Protein AF-B7KJQ8-F1 (afdb_monomer_lite)

pLDDT: mean 78.01, std 18.87, range [24.34, 98.31]

Organism: Gloeothece citriformis (strain PCC 7424) (NCBI:txid65393)

Structure (mmCIF, N/CA/C/O backbone):
data_AF-B7KJQ8-F1
#
_entry.id   AF-B7KJQ8-F1
#
loop_
_atom_site.group_PDB
_atom_site.id
_atom_site.type_symbol
_atom_site.label_atom_id
_atom_site.label_alt_id
_atom_site.label_comp_id
_atom_site.label_asym_id
_atom_site.label_entity_id
_atom_site.label_seq_id
_atom_site.pdbx_PDB_ins_code
_atom_site.Cartn_x
_atom_site.Cartn_y
_atom_site.Cartn_z
_atom_site.occupancy
_atom_site.B_iso_or_equiv
_atom_site.auth_seq_id
_atom_site.auth_comp_id
_atom_site.auth_asym_id
_atom_site.auth_atom_id
_atom_site.pdbx_PDB_model_num
ATOM 1 N N . MET A 1 1 ? 13.826 -14.585 8.476 1.00 74.00 1 MET A N 1
ATOM 2 C CA . MET A 1 1 ? 13.855 -14.127 7.081 1.00 74.00 1 MET A CA 1
ATOM 3 C C . MET A 1 1 ? 15.245 -14.268 6.469 1.00 74.00 1 MET A C 1
ATOM 5 O O . MET A 1 1 ? 16.127 -13.487 6.802 1.00 74.00 1 MET A O 1
ATOM 9 N N . THR A 1 2 ? 15.411 -15.242 5.581 1.00 85.31 2 THR A N 1
ATOM 10 C CA . THR A 1 2 ? 16.492 -15.343 4.586 1.00 85.31 2 THR A CA 1
ATOM 11 C C . THR A 1 2 ? 16.040 -14.647 3.296 1.00 85.31 2 THR A C 1
ATOM 13 O O . THR A 1 2 ? 14.851 -14.686 2.964 1.00 85.31 2 THR A O 1
ATOM 16 N N . ASN A 1 3 ? 16.955 -14.023 2.552 1.00 90.62 3 ASN A N 1
ATOM 17 C CA . ASN A 1 3 ? 16.699 -13.439 1.235 1.00 90.62 3 ASN A CA 1
ATOM 18 C C . ASN A 1 3 ? 17.571 -14.101 0.165 1.00 90.62 3 ASN A C 1
ATOM 20 O O . ASN A 1 3 ? 18.795 -13.974 0.166 1.00 90.62 3 ASN A O 1
ATOM 24 N N . TRP A 1 4 ? 16.939 -14.755 -0.805 1.00 93.94 4 TRP A N 1
ATOM 25 C CA . TRP A 1 4 ? 17.608 -15.223 -2.021 1.00 93.94 4 TRP A CA 1
ATOM 26 C C . TRP A 1 4 ? 17.257 -14.318 -3.200 1.00 93.94 4 TRP A C 1
ATOM 28 O O . TRP A 1 4 ? 16.161 -13.758 -3.249 1.00 93.94 4 TRP A O 1
ATOM 38 N N . ALA A 1 5 ? 18.176 -14.178 -4.155 1.00 95.56 5 ALA A N 1
ATOM 39 C CA . ALA A 1 5 ? 17.973 -13.390 -5.365 1.00 95.56 5 ALA A CA 1
ATOM 40 C C . ALA A 1 5 ? 18.376 -14.160 -6.630 1.00 95.56 5 ALA A C 1
ATOM 42 O O . ALA A 1 5 ? 19.440 -14.772 -6.675 1.00 95.56 5 ALA A O 1
ATOM 43 N N . TRP A 1 6 ? 17.568 -14.070 -7.686 1.00 96.44 6 TRP A N 1
ATOM 44 C CA . TRP A 1 6 ? 17.945 -14.425 -9.055 1.00 96.44 6 TRP A CA 1
ATOM 45 C C . TRP A 1 6 ? 17.841 -13.179 -9.929 1.00 96.44 6 TRP A C 1
ATOM 47 O O . TRP A 1 6 ? 16.778 -12.569 -10.026 1.00 96.44 6 TRP A O 1
ATOM 57 N N . VAL A 1 7 ? 18.971 -12.766 -10.497 1.00 98.00 7 VAL A N 1
ATOM 58 C CA . VAL A 1 7 ? 19.173 -11.448 -11.100 1.00 98.00 7 VAL A CA 1
ATOM 59 C C . VAL A 1 7 ? 19.699 -11.641 -12.520 1.00 98.00 7 VAL A C 1
ATOM 61 O O . VAL A 1 7 ? 20.807 -12.144 -12.709 1.00 98.00 7 VAL A O 1
ATOM 64 N N . ILE A 1 8 ? 18.891 -11.264 -13.511 1.00 98.12 8 ILE A N 1
ATOM 65 C CA . ILE A 1 8 ? 19.151 -11.483 -14.939 1.00 98.12 8 ILE A CA 1
ATOM 66 C C . ILE A 1 8 ? 19.259 -10.134 -15.664 1.00 98.12 8 ILE A C 1
ATOM 68 O O . ILE A 1 8 ? 18.375 -9.289 -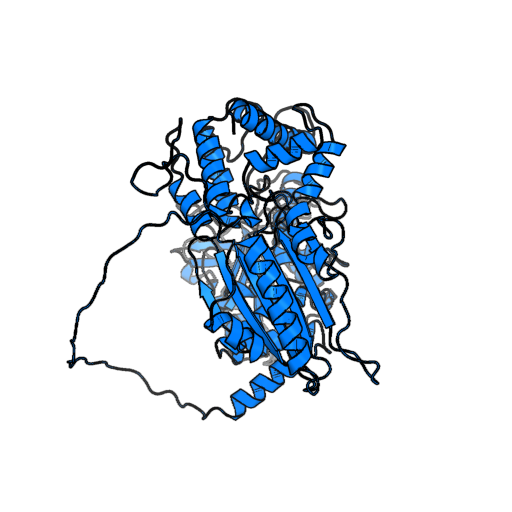15.521 1.00 98.12 8 ILE A O 1
ATOM 72 N N . GLY A 1 9 ? 20.305 -9.949 -16.475 1.00 97.06 9 GLY A N 1
ATOM 73 C CA . GLY A 1 9 ? 20.497 -8.763 -17.318 1.00 97.06 9 GLY A CA 1
ATOM 74 C C . GLY A 1 9 ? 21.060 -9.110 -18.692 1.00 97.06 9 GLY A C 1
ATOM 75 O O . GLY A 1 9 ? 22.111 -9.742 -18.781 1.00 97.06 9 GLY A O 1
ATOM 76 N N . LEU A 1 10 ? 20.369 -8.702 -19.757 1.00 94.75 10 LEU A N 1
ATOM 77 C CA . LEU A 1 10 ? 20.634 -9.136 -21.135 1.00 94.75 10 LEU A CA 1
ATOM 78 C C . LEU A 1 10 ? 20.798 -7.951 -22.097 1.00 94.75 10 LEU A C 1
ATOM 80 O O . LEU A 1 10 ? 19.820 -7.261 -22.388 1.00 94.75 10 LEU A O 1
ATOM 84 N N . ASN A 1 11 ? 21.995 -7.750 -22.659 1.00 94.44 11 ASN A N 1
ATOM 85 C CA . ASN A 1 11 ? 22.205 -6.725 -23.694 1.00 94.44 11 ASN A CA 1
ATOM 86 C C . ASN A 1 11 ? 22.173 -7.317 -25.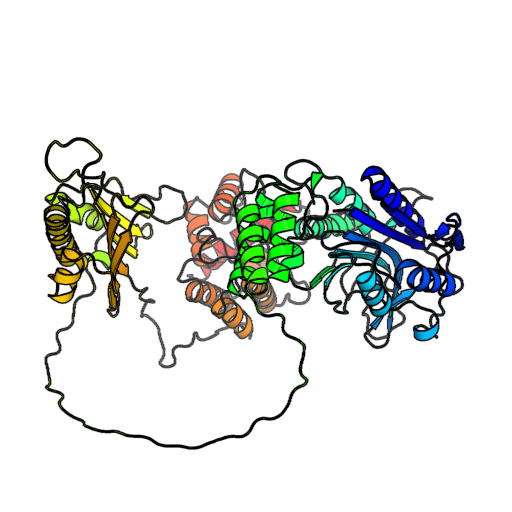110 1.00 94.44 11 ASN A C 1
ATOM 88 O O . ASN A 1 11 ? 21.548 -6.742 -26.002 1.00 94.44 11 ASN A O 1
ATOM 92 N N . HIS A 1 12 ? 22.845 -8.444 -25.342 1.00 94.94 12 HIS A N 1
ATOM 93 C CA . HIS A 1 12 ? 23.046 -9.012 -26.672 1.00 94.94 12 HIS A CA 1
ATOM 94 C C . HIS A 1 12 ? 22.049 -10.136 -26.960 1.00 94.94 12 HIS A C 1
ATOM 96 O O . HIS A 1 12 ? 21.960 -11.128 -26.240 1.00 94.94 12 HIS A O 1
ATOM 102 N N . TYR A 1 13 ? 21.341 -10.002 -28.079 1.00 94.19 13 TYR A N 1
ATOM 103 C CA . TYR A 1 13 ? 20.366 -10.974 -28.558 1.00 94.19 13 TYR A CA 1
ATOM 104 C C . TYR A 1 13 ? 20.763 -11.469 -29.949 1.00 94.19 13 TYR A C 1
ATOM 106 O O . TYR A 1 13 ? 21.155 -10.683 -30.808 1.00 94.19 13 TYR A O 1
ATOM 114 N N . HIS A 1 14 ? 20.613 -12.767 -30.211 1.00 93.81 14 HIS A N 1
ATOM 115 C CA . HIS A 1 14 ? 20.935 -13.355 -31.515 1.00 93.81 14 HIS A CA 1
ATOM 116 C C . HIS A 1 14 ? 19.965 -12.919 -32.627 1.00 93.81 14 HIS A C 1
ATOM 118 O O . HIS A 1 14 ? 20.308 -12.988 -33.808 1.00 93.81 14 HIS A O 1
ATOM 124 N N . ARG A 1 15 ? 18.725 -12.557 -32.264 1.00 91.50 15 ARG A N 1
ATOM 125 C CA . ARG A 1 15 ? 17.603 -12.334 -33.202 1.00 91.50 15 ARG A CA 1
ATOM 126 C C . ARG A 1 15 ? 16.692 -11.156 -32.842 1.00 91.50 15 ARG A C 1
ATOM 128 O O . ARG A 1 15 ? 15.707 -10.933 -33.539 1.00 91.50 15 ARG A O 1
ATOM 135 N N . LEU A 1 16 ? 17.002 -10.425 -31.773 1.00 89.56 16 LEU A N 1
ATOM 136 C CA . LEU A 1 16 ? 16.276 -9.229 -31.332 1.00 89.56 16 LEU A CA 1
ATOM 137 C C . LEU A 1 16 ? 17.233 -8.031 -31.317 1.00 89.56 16 LEU A C 1
ATOM 139 O O . LEU A 1 16 ? 18.449 -8.189 -31.414 1.00 89.56 16 LEU A O 1
ATOM 143 N N . GLN A 1 17 ? 16.690 -6.824 -31.187 1.00 89.75 17 GLN A N 1
ATOM 144 C CA . GLN A 1 17 ? 17.490 -5.609 -31.046 1.00 89.75 17 GLN A CA 1
ATOM 145 C C . GLN A 1 17 ? 18.289 -5.627 -29.732 1.00 89.75 17 GLN A C 1
ATOM 147 O O . GLN A 1 17 ? 17.701 -5.806 -28.669 1.00 89.75 17 GLN A O 1
ATOM 152 N N . SER A 1 18 ? 19.597 -5.372 -29.786 1.00 91.88 18 SER A N 1
ATOM 153 C CA . SER A 1 18 ? 20.421 -5.265 -28.576 1.00 91.88 18 SER A CA 1
ATOM 154 C C . SER A 1 18 ? 20.030 -4.078 -27.687 1.00 91.88 18 SER A C 1
ATOM 156 O O . SER A 1 18 ? 19.728 -2.986 -28.182 1.00 91.88 18 SER A O 1
ATOM 158 N N . LEU A 1 19 ? 20.102 -4.299 -26.377 1.00 92.19 19 LEU A N 1
ATOM 159 C CA . LEU A 1 19 ? 19.981 -3.300 -25.312 1.00 92.19 19 LEU A CA 1
ATOM 160 C C . LEU A 1 19 ? 21.381 -2.833 -24.864 1.00 92.19 19 LEU A C 1
ATOM 162 O O . LEU A 1 19 ? 22.396 -3.314 -25.377 1.00 92.19 19 LEU A O 1
ATOM 166 N N . ARG A 1 20 ? 21.459 -1.853 -23.958 1.00 93.44 20 ARG A N 1
ATOM 167 C CA . ARG A 1 20 ? 22.721 -1.218 -23.526 1.00 93.44 20 ARG A CA 1
ATOM 168 C C . ARG A 1 20 ? 22.915 -1.195 -22.010 1.00 93.44 20 ARG A C 1
ATOM 170 O O . ARG A 1 20 ? 24.046 -1.338 -21.550 1.00 93.44 20 ARG A O 1
ATOM 177 N N . GLY A 1 21 ? 21.845 -0.987 -21.249 1.00 93.38 21 GLY A N 1
ATOM 178 C CA . GLY A 1 21 ? 21.852 -0.841 -19.794 1.00 93.38 21 GLY A CA 1
ATOM 179 C C . GLY A 1 21 ? 21.444 -2.094 -19.023 1.00 93.38 21 GLY A C 1
ATOM 180 O O . GLY A 1 21 ? 21.776 -2.192 -17.848 1.00 93.38 21 GLY A O 1
ATOM 181 N N . ALA A 1 22 ? 20.809 -3.077 -19.661 1.00 95.31 22 ALA A N 1
ATOM 182 C CA . ALA A 1 22 ? 20.215 -4.220 -18.968 1.00 95.31 22 ALA A CA 1
ATOM 183 C C . ALA A 1 22 ? 21.220 -5.091 -18.187 1.00 95.31 22 ALA A C 1
ATOM 185 O O . ALA A 1 22 ? 20.908 -5.555 -17.090 1.00 95.31 22 ALA A O 1
ATOM 186 N N . ILE A 1 23 ? 22.452 -5.266 -18.688 1.00 96.38 23 ILE A N 1
ATOM 187 C CA . ILE A 1 23 ? 23.531 -5.890 -17.893 1.00 96.38 23 ILE A CA 1
ATOM 188 C C . ILE A 1 23 ? 23.836 -5.047 -16.649 1.00 96.38 23 ILE A C 1
ATOM 190 O O . ILE A 1 23 ? 23.870 -5.581 -15.545 1.00 96.38 23 ILE A O 1
ATOM 194 N N . ARG A 1 24 ? 24.026 -3.731 -16.813 1.00 96.19 24 ARG A N 1
ATOM 195 C CA . ARG A 1 24 ? 24.366 -2.813 -15.716 1.00 96.19 24 ARG A CA 1
ATOM 196 C C . ARG A 1 24 ? 23.279 -2.795 -14.642 1.00 96.19 24 ARG A C 1
ATOM 198 O O . ARG A 1 24 ? 23.596 -2.766 -13.458 1.00 96.19 24 ARG A O 1
ATOM 205 N N . ASP A 1 25 ? 22.016 -2.818 -15.049 1.00 97.62 25 ASP A N 1
ATOM 206 C CA . ASP A 1 25 ? 20.871 -2.894 -14.143 1.00 97.62 25 ASP A CA 1
ATOM 207 C C . ASP A 1 25 ? 20.971 -4.126 -13.234 1.00 97.62 25 ASP A C 1
ATOM 209 O O . ASP A 1 25 ? 20.907 -4.017 -12.008 1.00 97.62 25 ASP A O 1
ATOM 213 N N . ALA A 1 26 ? 21.225 -5.292 -13.834 1.00 97.75 26 ALA A N 1
ATOM 214 C CA . ALA A 1 26 ? 21.418 -6.541 -13.111 1.00 97.75 26 ALA A CA 1
ATOM 215 C C . ALA A 1 26 ? 22.685 -6.538 -12.233 1.00 97.75 26 ALA A C 1
ATOM 217 O O . ALA A 1 26 ? 22.653 -7.061 -11.121 1.00 97.75 26 ALA A O 1
ATOM 218 N N . GLU A 1 27 ? 23.786 -5.923 -12.674 1.00 97.56 27 GLU A N 1
ATOM 219 C CA . GLU A 1 27 ? 24.989 -5.749 -11.847 1.00 97.56 27 GLU A CA 1
ATOM 220 C C . GLU A 1 27 ? 24.707 -4.907 -10.602 1.00 97.56 27 GLU A C 1
ATOM 222 O O . GLU A 1 27 ? 25.062 -5.310 -9.498 1.00 97.56 27 GLU A O 1
ATOM 227 N N . LEU A 1 28 ? 24.019 -3.775 -10.751 1.00 98.00 28 LEU A N 1
ATOM 228 C CA . LEU A 1 28 ? 23.720 -2.883 -9.633 1.00 98.00 28 LEU A CA 1
ATOM 229 C C . LEU A 1 28 ? 22.711 -3.485 -8.646 1.00 98.00 28 LEU A C 1
ATOM 231 O O . LEU A 1 28 ? 22.801 -3.216 -7.447 1.00 98.00 28 LEU A O 1
ATOM 235 N N . ILE A 1 29 ? 21.773 -4.309 -9.124 1.00 98.19 29 ILE A N 1
ATOM 236 C CA . ILE A 1 29 ? 20.850 -5.069 -8.269 1.00 98.19 29 ILE A CA 1
ATOM 237 C C . ILE A 1 29 ? 21.584 -6.204 -7.544 1.00 98.19 29 ILE A C 1
ATOM 239 O O . ILE A 1 29 ? 21.405 -6.357 -6.337 1.00 98.19 29 ILE A O 1
ATOM 243 N N . ARG A 1 30 ? 22.470 -6.946 -8.225 1.00 97.31 30 ARG A N 1
ATOM 244 C CA . ARG A 1 30 ? 23.373 -7.927 -7.590 1.00 97.31 30 ARG A CA 1
ATOM 245 C C . ARG A 1 30 ? 24.205 -7.266 -6.489 1.00 97.31 30 ARG A C 1
ATOM 247 O O . ARG A 1 30 ? 24.296 -7.808 -5.390 1.00 97.31 30 ARG A O 1
ATOM 254 N N . ASP A 1 31 ? 24.781 -6.101 -6.767 1.00 97.81 31 ASP A N 1
ATOM 255 C CA . ASP A 1 31 ? 25.631 -5.378 -5.821 1.00 97.81 31 ASP A CA 1
ATOM 256 C C . ASP A 1 31 ? 24.820 -4.845 -4.630 1.00 97.81 31 ASP A C 1
ATOM 258 O O . ASP A 1 31 ? 25.252 -4.992 -3.490 1.00 97.81 31 ASP A O 1
ATOM 262 N N . PHE A 1 32 ? 23.592 -4.358 -4.847 1.00 96.50 32 PHE A N 1
ATOM 263 C CA . PHE A 1 32 ? 22.656 -4.049 -3.759 1.00 96.50 32 PHE A CA 1
ATOM 264 C C . PHE A 1 32 ? 22.303 -5.284 -2.904 1.00 96.50 32 PHE A C 1
ATOM 266 O O . PHE A 1 32 ? 22.210 -5.180 -1.678 1.00 96.50 32 PHE A O 1
ATOM 273 N N . CYS A 1 33 ? 22.117 -6.457 -3.517 1.00 95.75 33 CYS A N 1
ATOM 274 C CA . CYS A 1 33 ? 21.869 -7.700 -2.785 1.00 95.75 33 CYS A CA 1
ATOM 275 C C . CYS A 1 33 ? 23.085 -8.114 -1.935 1.00 95.75 33 CYS A C 1
ATOM 277 O O . CYS A 1 33 ? 22.909 -8.521 -0.786 1.00 95.75 33 CYS A O 1
ATOM 279 N N . LEU A 1 34 ? 24.310 -7.939 -2.447 1.00 94.94 34 LEU A N 1
ATOM 280 C CA . LEU A 1 34 ? 25.550 -8.138 -1.684 1.00 94.94 34 LEU A CA 1
ATOM 281 C C . LEU A 1 34 ? 25.662 -7.138 -0.517 1.00 94.94 34 LEU A C 1
ATOM 283 O O . LEU A 1 34 ? 25.872 -7.552 0.620 1.00 94.94 34 LEU A O 1
ATOM 287 N N . GLU A 1 35 ? 25.445 -5.841 -0.768 1.00 94.06 35 GLU A N 1
ATOM 288 C CA . GLU A 1 35 ? 25.400 -4.776 0.256 1.00 94.06 35 GLU A CA 1
ATOM 289 C C . GLU A 1 35 ? 24.365 -5.060 1.361 1.00 94.06 35 GLU A C 1
ATOM 291 O O . GLU A 1 35 ? 24.554 -4.680 2.519 1.00 94.06 35 GLU A O 1
ATOM 296 N N . SER A 1 36 ? 23.265 -5.725 1.003 1.00 90.06 36 SER A N 1
ATOM 297 C CA . SER A 1 36 ? 22.147 -6.042 1.897 1.00 90.06 36 SER A CA 1
ATOM 298 C C . SER A 1 36 ? 22.258 -7.412 2.578 1.00 90.06 36 SER A C 1
ATOM 300 O O . SER A 1 36 ? 21.361 -7.765 3.339 1.00 90.06 36 SER A O 1
ATOM 302 N N . ASN A 1 37 ? 23.356 -8.149 2.369 1.00 90.88 37 ASN A N 1
ATOM 303 C CA . ASN A 1 37 ? 23.611 -9.489 2.917 1.00 90.88 37 ASN A CA 1
ATOM 304 C C . ASN A 1 37 ? 22.562 -10.547 2.518 1.00 90.88 37 ASN A C 1
ATOM 306 O O . ASN A 1 37 ? 22.161 -11.358 3.350 1.00 90.88 37 ASN A O 1
ATOM 310 N N . PHE A 1 38 ? 22.123 -10.559 1.255 1.00 93.56 38 PHE A N 1
ATOM 311 C CA . PHE A 1 38 ? 21.366 -11.694 0.712 1.00 93.56 38 PHE A CA 1
ATOM 312 C C . PHE A 1 38 ? 22.214 -12.972 0.790 1.00 93.56 38 PHE A C 1
ATOM 314 O O . PHE A 1 38 ? 23.352 -12.996 0.320 1.00 93.56 38 PHE A O 1
ATOM 321 N N . GLU A 1 39 ? 21.656 -14.041 1.354 1.00 92.00 39 GLU A N 1
ATOM 322 C CA . GLU A 1 39 ? 22.375 -15.286 1.634 1.00 92.00 39 GLU A CA 1
ATOM 323 C C . GLU A 1 39 ? 22.744 -16.073 0.372 1.00 92.00 39 GLU A C 1
ATOM 325 O O . GLU A 1 39 ? 23.689 -16.862 0.398 1.00 92.00 39 GLU A O 1
ATOM 330 N N . GLN A 1 40 ? 22.011 -15.875 -0.727 1.00 91.56 40 GLN A N 1
ATOM 331 C CA . GLN A 1 40 ? 22.319 -16.495 -2.011 1.00 91.56 40 GLN A CA 1
ATOM 332 C C . GLN A 1 40 ? 21.892 -15.600 -3.177 1.00 91.56 40 GLN A C 1
ATOM 334 O O . GLN A 1 40 ? 20.768 -15.094 -3.212 1.00 91.56 40 GLN A O 1
ATOM 339 N N . ILE A 1 41 ? 22.793 -15.418 -4.145 1.00 94.25 41 ILE A N 1
ATOM 340 C CA . ILE A 1 41 ? 22.597 -14.521 -5.289 1.00 94.25 41 ILE A CA 1
ATOM 341 C C . ILE A 1 41 ? 23.019 -15.237 -6.571 1.00 94.25 41 ILE A C 1
ATOM 343 O O . ILE A 1 41 ? 24.197 -15.498 -6.811 1.00 94.25 41 ILE A O 1
ATOM 347 N N . PHE A 1 42 ? 22.044 -15.514 -7.425 1.00 94.50 42 PHE A N 1
ATOM 348 C CA . PHE A 1 42 ? 22.228 -16.128 -8.730 1.00 94.50 42 PHE A CA 1
ATOM 349 C C . PHE A 1 42 ? 22.266 -15.027 -9.792 1.00 94.50 42 PHE A C 1
ATOM 351 O O . PHE A 1 42 ? 21.237 -14.434 -10.107 1.00 94.50 42 PHE A O 1
ATOM 358 N N . TYR A 1 43 ? 23.447 -14.720 -10.326 1.00 96.31 43 TYR A N 1
ATOM 359 C CA . TYR A 1 43 ? 23.638 -13.649 -11.311 1.00 96.31 43 TYR A CA 1
ATOM 360 C C . TYR A 1 43 ? 23.848 -14.218 -12.720 1.00 96.31 43 TYR A C 1
ATOM 362 O O . TYR A 1 43 ? 24.739 -15.039 -12.931 1.00 96.31 43 TYR A O 1
ATOM 370 N N . TYR A 1 44 ? 23.019 -13.770 -13.664 1.00 97.31 44 TYR A N 1
ATOM 371 C CA . TYR A 1 44 ? 22.972 -14.229 -15.053 1.00 97.31 44 TYR A CA 1
ATOM 372 C C . TYR A 1 44 ? 23.064 -13.027 -16.000 1.00 97.31 44 TYR A C 1
ATOM 374 O O . TYR A 1 44 ? 22.193 -12.158 -16.003 1.00 97.31 44 TYR A O 1
ATOM 382 N N . SER A 1 45 ? 24.096 -12.977 -16.835 1.00 96.69 45 SER A N 1
ATOM 383 C CA . SER A 1 45 ? 24.237 -11.983 -17.900 1.00 96.69 45 SER A CA 1
ATOM 384 C C . SER A 1 45 ? 25.110 -12.497 -19.038 1.00 96.69 45 SER A C 1
ATOM 386 O O . SER A 1 45 ? 25.709 -13.567 -18.950 1.00 96.69 45 SER A O 1
ATOM 388 N N . ASP A 1 46 ? 25.191 -11.739 -20.129 1.00 90.50 46 ASP A N 1
ATOM 389 C CA . ASP A 1 46 ? 25.936 -12.108 -21.340 1.00 90.50 46 ASP A CA 1
ATOM 390 C C . ASP A 1 46 ? 27.383 -12.568 -21.066 1.00 90.50 46 ASP A C 1
ATOM 392 O O . ASP A 1 46 ? 27.910 -13.389 -21.814 1.00 90.50 46 ASP A O 1
ATOM 396 N N . ASN A 1 47 ? 28.002 -12.040 -19.999 1.00 86.81 47 ASN A N 1
ATOM 397 C CA . ASN A 1 47 ? 29.394 -12.276 -19.604 1.00 86.81 47 ASN A CA 1
ATOM 398 C C . ASN A 1 47 ? 29.548 -12.706 -18.126 1.00 86.81 47 ASN A C 1
ATOM 400 O O . ASN A 1 47 ? 30.634 -12.566 -17.558 1.00 86.81 47 ASN A O 1
ATOM 404 N N . SER A 1 48 ? 28.482 -13.166 -17.460 1.00 91.69 48 SER A N 1
ATOM 405 C CA . SER A 1 48 ? 28.571 -13.618 -16.064 1.00 91.69 48 SER A CA 1
ATOM 406 C C . SER A 1 48 ? 29.413 -14.901 -15.929 1.00 91.69 48 SER A C 1
ATOM 408 O O . SER A 1 48 ? 29.452 -15.715 -16.853 1.00 91.69 48 SER A O 1
ATOM 410 N N . PRO A 1 49 ? 30.098 -15.118 -14.789 1.00 90.19 49 PRO A N 1
ATOM 411 C CA . PRO A 1 49 ? 30.836 -16.355 -14.543 1.00 90.19 49 PRO A CA 1
ATOM 412 C C . PRO A 1 49 ? 29.888 -17.539 -14.305 1.00 90.19 49 PRO A C 1
ATOM 414 O O . PRO A 1 49 ? 28.792 -17.364 -13.769 1.00 90.19 49 PRO A O 1
ATOM 417 N N . ASP A 1 50 ? 30.329 -18.750 -14.654 1.00 90.50 50 ASP A N 1
ATOM 418 C CA . ASP A 1 50 ? 29.598 -19.989 -14.356 1.00 90.50 50 ASP A CA 1
ATOM 419 C C . ASP A 1 50 ? 29.310 -20.133 -12.851 1.00 90.50 50 ASP A C 1
ATOM 421 O O . ASP A 1 50 ? 30.169 -19.854 -12.008 1.00 90.50 50 ASP A O 1
ATOM 425 N N . LEU A 1 51 ? 28.129 -20.654 -12.518 1.00 87.25 51 LEU A N 1
ATOM 426 C CA . LEU A 1 51 ? 27.749 -21.016 -11.153 1.00 87.25 51 LEU A CA 1
ATOM 427 C C . LEU A 1 51 ? 28.075 -22.484 -10.865 1.00 87.25 51 LEU A C 1
ATOM 429 O O . LEU A 1 51 ? 28.131 -23.321 -11.769 1.00 87.25 51 LEU A O 1
ATOM 433 N N . ILE A 1 52 ? 28.247 -22.803 -9.583 1.00 80.88 52 ILE A N 1
ATOM 434 C CA . ILE A 1 52 ? 28.279 -24.181 -9.087 1.00 80.88 52 ILE A CA 1
ATOM 435 C C . ILE A 1 52 ? 26.960 -24.445 -8.361 1.00 80.88 52 ILE A C 1
ATOM 437 O O . ILE A 1 52 ? 26.627 -23.746 -7.404 1.00 80.88 52 ILE A O 1
ATOM 441 N N . ALA A 1 53 ? 26.202 -25.431 -8.830 1.00 70.62 53 ALA A N 1
ATOM 442 C CA . ALA A 1 53 ? 24.941 -25.835 -8.225 1.00 70.62 53 ALA A CA 1
ATOM 443 C C . ALA A 1 53 ? 25.161 -26.644 -6.927 1.00 70.62 53 ALA A C 1
ATOM 445 O O . ALA A 1 53 ? 26.243 -27.203 -6.730 1.00 70.62 53 ALA A O 1
ATOM 446 N N . PRO A 1 54 ? 24.152 -26.771 -6.038 1.00 66.44 54 PRO A N 1
ATOM 447 C CA . PRO A 1 54 ? 24.267 -27.526 -4.785 1.00 66.44 54 PRO A CA 1
ATOM 448 C C . PRO A 1 54 ? 24.662 -28.999 -4.969 1.00 66.44 54 PRO A C 1
ATOM 450 O O . PRO A 1 54 ? 25.271 -29.594 -4.086 1.00 66.44 54 PRO A O 1
ATOM 453 N N . ASN A 1 55 ? 24.353 -29.583 -6.131 1.00 70.88 55 ASN A N 1
ATOM 454 C CA . ASN A 1 55 ? 24.762 -30.935 -6.527 1.00 70.88 55 ASN A CA 1
ATOM 455 C C . ASN A 1 55 ? 26.219 -31.022 -7.048 1.00 70.88 55 ASN A C 1
ATOM 457 O O . ASN A 1 55 ? 26.657 -32.091 -7.471 1.00 70.88 55 ASN A O 1
ATOM 461 N N . GLY A 1 56 ? 26.967 -29.913 -7.038 1.00 76.19 56 GLY A N 1
ATOM 462 C CA . GLY A 1 56 ? 28.346 -29.805 -7.518 1.00 76.19 56 GLY A CA 1
ATOM 463 C C . GLY A 1 56 ? 28.500 -29.631 -9.033 1.00 76.19 56 GLY A C 1
ATOM 464 O O . GLY A 1 56 ? 29.634 -29.536 -9.507 1.00 76.19 56 GLY A O 1
ATOM 465 N N . SER A 1 57 ? 27.410 -29.587 -9.808 1.00 78.19 57 SER A N 1
ATOM 466 C CA . SER A 1 57 ? 27.483 -29.357 -11.254 1.00 78.19 57 SER A CA 1
ATOM 467 C C . SER A 1 57 ? 27.850 -27.902 -11.568 1.00 78.19 57 SER A C 1
ATOM 469 O O . SER A 1 57 ? 27.514 -26.977 -10.828 1.00 78.19 57 SER A O 1
ATOM 471 N N . ARG A 1 58 ? 28.561 -27.688 -12.679 1.00 86.12 58 ARG A N 1
ATOM 472 C CA . ARG A 1 58 ? 28.839 -26.350 -13.214 1.00 86.12 58 ARG A CA 1
ATOM 473 C C . ARG A 1 58 ? 27.725 -25.966 -14.183 1.00 86.12 58 ARG A C 1
ATOM 475 O O . ARG A 1 58 ? 27.501 -26.683 -15.156 1.00 86.12 58 ARG A O 1
ATOM 482 N N . GLN A 1 59 ? 27.083 -24.827 -13.949 1.00 85.06 59 GLN A N 1
ATOM 483 C CA . GLN A 1 59 ? 26.056 -24.265 -14.821 1.00 85.06 59 GLN A CA 1
ATOM 484 C C . GLN A 1 59 ? 26.546 -22.981 -15.492 1.00 85.06 59 GLN A C 1
ATOM 486 O O . GLN A 1 59 ? 27.022 -22.062 -14.824 1.00 85.06 59 GLN A O 1
ATOM 491 N N . ALA A 1 60 ? 26.381 -22.908 -16.812 1.00 92.25 60 ALA A N 1
ATOM 492 C CA . ALA A 1 60 ? 26.637 -21.693 -17.574 1.00 92.25 60 ALA A CA 1
ATOM 493 C C . ALA A 1 60 ? 25.556 -20.642 -17.282 1.00 92.25 60 ALA A C 1
ATOM 495 O O . ALA A 1 60 ? 24.361 -20.935 -17.341 1.00 92.25 60 ALA A O 1
ATOM 496 N N . THR A 1 61 ? 25.974 -19.411 -16.997 1.00 93.88 61 THR A N 1
ATOM 497 C CA . THR A 1 61 ? 25.077 -18.308 -16.602 1.00 93.88 61 THR A CA 1
ATOM 498 C C . THR A 1 61 ? 24.713 -17.353 -17.735 1.00 93.88 61 THR A C 1
ATOM 500 O O . THR A 1 61 ? 23.903 -16.447 -17.541 1.00 93.88 61 THR A O 1
ATOM 503 N N . GLN A 1 62 ? 25.233 -17.585 -18.946 1.00 95.38 62 GLN A N 1
ATOM 504 C CA . GLN A 1 62 ? 24.752 -16.878 -20.130 1.00 95.38 62 GLN A CA 1
ATOM 505 C C . GLN A 1 62 ? 23.236 -17.133 -20.283 1.00 95.38 62 GLN A C 1
ATOM 507 O O . GLN A 1 62 ? 22.845 -18.309 -20.288 1.00 95.38 62 GLN A O 1
ATOM 512 N N . PRO A 1 63 ? 22.366 -16.112 -20.420 1.00 96.12 63 PRO A N 1
ATOM 513 C CA . PRO A 1 63 ? 20.931 -16.288 -20.201 1.00 96.12 63 PRO A CA 1
ATOM 514 C C . PRO A 1 63 ? 20.218 -16.768 -21.479 1.00 96.12 63 PRO A C 1
ATOM 516 O O . PRO A 1 63 ? 19.407 -16.065 -22.083 1.00 96.12 63 PRO A O 1
ATOM 519 N N . THR A 1 64 ? 20.559 -17.990 -21.895 1.00 96.56 64 THR A N 1
ATOM 520 C CA . THR A 1 64 ? 19.868 -18.759 -22.941 1.00 96.56 64 THR A CA 1
ATOM 521 C C . THR A 1 64 ? 18.623 -19.443 -22.377 1.00 96.56 64 THR A C 1
ATOM 523 O O . THR A 1 64 ? 18.539 -19.692 -21.169 1.00 96.56 64 THR A O 1
ATOM 526 N N . TYR A 1 65 ? 17.674 -19.813 -23.240 1.00 96.00 65 TYR A N 1
ATOM 527 C CA . TYR A 1 65 ? 16.487 -20.582 -22.852 1.00 96.00 65 TYR A CA 1
ATOM 528 C C . TYR A 1 65 ? 16.875 -21.853 -22.088 1.00 96.00 65 TYR A C 1
ATOM 530 O O . TYR A 1 65 ? 16.336 -22.134 -21.017 1.00 96.00 65 TYR A O 1
ATOM 538 N N . THR A 1 66 ? 17.856 -22.591 -22.614 1.00 94.25 66 THR A N 1
ATOM 539 C CA . THR A 1 66 ? 18.338 -23.847 -22.030 1.00 94.25 66 THR A CA 1
ATOM 540 C C . THR A 1 66 ? 18.936 -23.636 -20.642 1.00 94.25 66 THR A C 1
ATOM 542 O O . THR A 1 66 ? 18.549 -24.345 -19.716 1.00 94.25 66 THR A O 1
ATOM 545 N N . ASN A 1 67 ? 19.823 -22.652 -20.464 1.00 93.94 67 ASN A N 1
ATOM 546 C CA . ASN A 1 67 ? 20.499 -22.420 -19.182 1.00 93.94 67 ASN A CA 1
ATOM 547 C C . ASN A 1 67 ? 19.525 -21.934 -18.101 1.00 93.94 67 ASN A C 1
ATOM 549 O O . ASN A 1 67 ? 19.533 -22.441 -16.982 1.00 93.94 67 ASN A O 1
ATOM 553 N N . LEU A 1 68 ? 18.648 -20.986 -18.443 1.00 94.69 68 LEU A N 1
ATOM 554 C CA . LEU A 1 68 ? 17.651 -20.443 -17.518 1.00 94.69 68 LEU A CA 1
ATOM 555 C C . LEU A 1 68 ? 16.601 -21.498 -17.119 1.00 94.69 68 LEU A C 1
ATOM 557 O O . LEU A 1 68 ? 16.175 -21.545 -15.966 1.00 94.69 68 LEU A O 1
ATOM 561 N N . LYS A 1 69 ? 16.211 -22.383 -18.048 1.00 92.81 69 LYS A N 1
ATOM 562 C CA . LYS A 1 69 ? 15.306 -23.506 -17.763 1.00 92.81 69 LYS A CA 1
ATOM 563 C C . LYS A 1 69 ? 15.985 -24.611 -16.949 1.00 92.81 69 LYS A C 1
ATOM 565 O O . LYS A 1 69 ? 15.356 -25.153 -16.048 1.00 92.81 69 LYS A O 1
ATOM 570 N N . ALA A 1 70 ? 17.253 -24.920 -17.229 1.00 89.00 70 ALA A N 1
ATOM 571 C CA . ALA A 1 70 ? 18.040 -25.868 -16.441 1.00 89.00 70 ALA A CA 1
ATOM 572 C C . ALA A 1 70 ? 18.216 -25.383 -14.996 1.00 89.00 70 ALA A C 1
ATOM 574 O O . ALA A 1 70 ? 17.986 -26.151 -14.071 1.00 89.00 70 ALA A O 1
ATOM 575 N N . PHE A 1 71 ? 18.511 -24.095 -14.790 1.00 89.12 71 PHE A N 1
ATOM 576 C CA . PHE A 1 71 ? 18.567 -23.491 -13.458 1.00 89.12 71 PHE A CA 1
ATOM 577 C C . PHE A 1 71 ? 17.248 -23.659 -12.685 1.00 89.12 71 PHE A C 1
ATOM 579 O O . PHE A 1 71 ? 17.256 -24.127 -11.548 1.00 89.12 71 PHE A O 1
ATOM 586 N N . LEU A 1 72 ? 16.109 -23.348 -13.319 1.00 88.81 72 LEU A N 1
ATOM 587 C CA . LEU A 1 72 ? 14.783 -23.511 -12.712 1.00 88.81 72 LEU A CA 1
ATOM 588 C C . LEU A 1 72 ? 14.483 -24.953 -12.276 1.00 88.81 72 LEU A C 1
ATOM 590 O O . LEU A 1 72 ? 13.869 -25.152 -11.229 1.00 88.81 72 LEU A O 1
ATOM 594 N N . LEU A 1 73 ? 14.916 -25.942 -13.062 1.00 84.75 73 LEU A N 1
ATOM 595 C CA . LEU A 1 73 ? 14.765 -27.362 -12.738 1.00 84.75 73 LEU A CA 1
ATOM 596 C C . LEU A 1 73 ? 15.727 -27.790 -11.617 1.00 84.75 73 LEU A C 1
ATOM 598 O O . LEU A 1 73 ? 15.295 -28.359 -10.620 1.00 84.75 73 LEU A O 1
ATOM 602 N N . ASP A 1 74 ? 17.015 -27.474 -11.741 1.00 79.75 74 ASP A N 1
ATOM 603 C CA . ASP A 1 74 ? 18.057 -27.974 -10.838 1.00 79.75 74 ASP A CA 1
ATOM 604 C C . ASP A 1 74 ? 18.004 -27.349 -9.429 1.00 79.75 74 ASP A C 1
ATOM 606 O O . ASP A 1 74 ? 18.431 -27.988 -8.465 1.00 79.75 74 ASP A O 1
ATOM 610 N N . PHE A 1 75 ? 17.504 -26.113 -9.286 1.00 75.12 75 PHE A N 1
ATOM 611 C CA . PHE A 1 75 ? 17.503 -25.383 -8.007 1.00 75.12 75 PHE A CA 1
ATOM 612 C C . PHE A 1 75 ? 16.165 -25.377 -7.256 1.00 75.12 75 PHE A C 1
ATOM 614 O O . PHE A 1 75 ? 16.176 -25.201 -6.037 1.00 75.12 75 PHE A O 1
ATOM 621 N N . PHE A 1 76 ? 15.024 -25.559 -7.935 1.00 76.06 76 PHE A N 1
ATOM 622 C CA . PHE A 1 76 ? 13.693 -25.374 -7.325 1.00 76.06 76 PHE A CA 1
ATOM 623 C C . PHE A 1 76 ? 12.750 -26.578 -7.430 1.00 76.06 76 PHE A C 1
ATOM 625 O O . PHE A 1 76 ? 11.596 -26.480 -7.014 1.00 76.06 76 PHE A O 1
ATOM 632 N N . ASP A 1 77 ? 13.224 -27.738 -7.894 1.00 70.56 77 ASP A N 1
ATOM 633 C CA . ASP A 1 77 ? 12.464 -28.999 -7.799 1.00 70.56 77 ASP A CA 1
ATOM 634 C C . ASP A 1 77 ? 12.441 -29.584 -6.364 1.00 70.56 77 ASP A C 1
ATOM 636 O O . ASP A 1 77 ? 11.843 -30.625 -6.099 1.00 70.56 77 ASP A O 1
ATOM 640 N N . SER A 1 78 ? 13.051 -28.888 -5.397 1.00 68.94 78 SER A N 1
ATOM 641 C CA . SER A 1 78 ? 12.937 -29.173 -3.962 1.00 68.94 78 SER A CA 1
ATOM 642 C C . SER A 1 78 ? 12.834 -27.877 -3.138 1.00 68.94 78 SER A C 1
ATOM 644 O O . SER A 1 78 ? 13.423 -26.868 -3.536 1.00 68.94 78 SER A O 1
ATOM 646 N N . PRO A 1 79 ? 12.137 -27.875 -1.983 1.00 75.31 79 PRO A N 1
ATOM 647 C CA . PRO A 1 79 ? 12.130 -26.725 -1.084 1.00 75.31 79 PRO A CA 1
ATOM 648 C C . PRO A 1 79 ? 13.517 -26.492 -0.469 1.00 75.31 79 PRO A C 1
ATOM 650 O O . PRO A 1 79 ? 14.075 -27.381 0.174 1.00 75.31 79 PRO A O 1
ATOM 653 N N . GLN A 1 80 ? 14.048 -25.285 -0.651 1.00 81.38 80 GLN A N 1
ATOM 654 C CA . GLN A 1 80 ? 15.333 -24.818 -0.110 1.00 81.38 80 GLN A CA 1
ATOM 655 C C . GLN A 1 80 ? 15.155 -23.680 0.914 1.00 81.38 80 GLN A C 1
ATOM 657 O O . GLN A 1 80 ? 16.056 -23.404 1.702 1.00 81.38 80 GLN A O 1
ATOM 662 N N . LEU A 1 81 ? 13.986 -23.036 0.914 1.00 85.25 81 LEU A N 1
ATOM 663 C CA . LEU A 1 81 ? 13.595 -21.909 1.760 1.00 85.25 81 LEU A CA 1
ATOM 664 C C . LEU A 1 81 ? 12.389 -22.282 2.632 1.00 85.25 81 LEU A C 1
ATOM 666 O O . LEU A 1 81 ? 11.717 -23.289 2.394 1.00 85.25 81 LEU A O 1
ATOM 670 N N . GLN A 1 82 ? 12.124 -21.483 3.665 1.00 80.75 82 GLN A N 1
ATOM 671 C CA . GLN A 1 82 ? 11.078 -21.740 4.654 1.00 80.75 82 GLN A CA 1
ATOM 672 C C . GLN A 1 82 ? 10.010 -20.638 4.690 1.00 80.75 82 GLN A C 1
ATOM 674 O O . GLN A 1 82 ? 10.159 -19.541 4.147 1.00 80.75 82 GLN A O 1
ATOM 679 N N . ALA A 1 83 ? 8.908 -20.925 5.390 1.00 71.31 83 ALA A N 1
ATOM 680 C CA . ALA A 1 83 ? 7.856 -19.949 5.637 1.00 71.31 83 ALA A CA 1
ATOM 681 C C . ALA A 1 83 ? 8.400 -18.754 6.446 1.00 71.31 83 ALA A C 1
ATOM 683 O O . ALA A 1 83 ? 8.786 -18.907 7.604 1.00 71.31 83 ALA A O 1
ATOM 684 N N . GLY A 1 84 ? 8.394 -17.577 5.822 1.00 72.75 84 GLY A N 1
ATOM 685 C CA . GLY A 1 84 ? 9.019 -16.347 6.310 1.00 72.75 84 GLY A CA 1
ATOM 686 C C . GLY A 1 84 ? 10.115 -15.829 5.375 1.00 72.75 84 GLY A C 1
ATOM 687 O O . GLY A 1 84 ? 10.394 -14.639 5.391 1.00 72.75 84 GLY A O 1
ATOM 688 N N . ASP A 1 85 ? 10.698 -16.673 4.520 1.00 85.25 85 ASP A N 1
ATOM 689 C CA . ASP A 1 85 ? 11.797 -16.275 3.634 1.00 85.25 85 ASP A CA 1
ATOM 690 C C . ASP A 1 85 ? 11.321 -15.598 2.338 1.00 85.25 85 ASP A C 1
ATOM 692 O O . ASP A 1 85 ? 10.200 -15.817 1.853 1.00 85.25 85 ASP A O 1
ATOM 696 N N . ASN A 1 86 ? 12.212 -14.785 1.763 1.00 89.00 86 ASN A N 1
ATOM 697 C CA . ASN A 1 86 ? 11.998 -14.028 0.535 1.00 89.00 86 ASN A CA 1
ATOM 698 C C . ASN A 1 86 ? 12.821 -14.595 -0.624 1.00 89.00 86 ASN A C 1
ATOM 700 O O . ASN A 1 86 ? 14.020 -14.841 -0.494 1.00 89.00 86 ASN A O 1
ATOM 704 N N . PHE A 1 87 ? 12.201 -14.664 -1.798 1.00 93.12 87 PHE A N 1
ATOM 705 C CA . PHE A 1 87 ? 12.871 -14.873 -3.070 1.00 93.12 87 PHE A CA 1
ATOM 706 C C . PHE A 1 87 ? 12.630 -13.675 -3.992 1.00 93.12 87 PHE A C 1
ATOM 708 O O . PHE A 1 87 ? 11.493 -13.386 -4.373 1.00 93.12 87 PHE A O 1
ATOM 715 N N . TRP A 1 88 ? 13.701 -12.988 -4.369 1.00 96.38 88 TRP A N 1
ATOM 716 C CA . TRP A 1 88 ? 13.684 -11.855 -5.286 1.00 96.38 88 TRP A CA 1
ATOM 717 C C . TRP A 1 88 ? 14.068 -12.327 -6.689 1.00 96.38 88 TRP A C 1
ATOM 719 O O . TRP A 1 88 ? 15.111 -12.939 -6.891 1.00 96.38 88 TRP A O 1
ATOM 729 N N . PHE A 1 89 ? 13.236 -12.029 -7.676 1.00 97.19 89 PHE A N 1
ATOM 730 C CA . PHE A 1 89 ? 13.515 -12.241 -9.087 1.00 97.19 89 PHE A CA 1
ATOM 731 C C . PHE A 1 89 ? 13.612 -10.883 -9.774 1.00 97.19 89 PHE A C 1
ATOM 733 O O . PHE A 1 89 ? 12.619 -10.160 -9.848 1.00 97.19 89 PHE A O 1
ATOM 740 N N . PHE A 1 90 ? 14.790 -10.542 -10.283 1.00 98.31 90 PHE A N 1
ATOM 741 C CA . PHE A 1 90 ? 15.010 -9.341 -11.078 1.00 98.31 90 PHE A CA 1
ATOM 742 C C . PHE A 1 90 ? 15.359 -9.721 -12.517 1.00 98.31 90 PHE A C 1
ATOM 744 O O . PHE A 1 90 ? 16.237 -10.552 -12.748 1.00 98.31 90 PHE A O 1
ATOM 751 N N . PHE A 1 91 ? 14.708 -9.077 -13.482 1.00 97.69 91 PHE A N 1
ATOM 752 C CA . PHE A 1 91 ? 15.002 -9.234 -14.904 1.00 97.69 91 PHE A CA 1
ATOM 753 C C . PHE A 1 91 ? 15.040 -7.867 -15.589 1.00 97.69 91 PHE A C 1
ATOM 755 O O . PHE A 1 91 ? 14.032 -7.162 -15.571 1.00 97.69 91 PHE A O 1
ATOM 762 N N . SER A 1 92 ? 16.159 -7.537 -16.239 1.00 96.44 92 SER A N 1
ATOM 763 C CA . SER A 1 92 ? 16.256 -6.441 -17.214 1.00 96.44 92 SER A CA 1
ATOM 764 C C . SER A 1 92 ? 16.551 -7.013 -18.605 1.00 96.44 92 SER A C 1
ATOM 766 O O . SER A 1 92 ? 17.470 -7.824 -18.771 1.00 96.44 92 SER A O 1
ATOM 768 N N . GLY A 1 93 ? 15.739 -6.654 -19.605 1.00 93.81 93 GLY A N 1
ATOM 769 C CA . GLY A 1 93 ? 15.802 -7.271 -20.937 1.00 93.81 93 GLY A CA 1
ATOM 770 C C . GLY A 1 93 ? 14.562 -7.051 -21.815 1.00 93.81 93 GLY A C 1
ATOM 771 O O . GLY A 1 93 ? 13.761 -6.146 -21.595 1.00 93.81 93 GLY A O 1
ATOM 772 N N . HIS A 1 94 ? 14.366 -7.907 -22.821 1.00 91.19 94 HIS A N 1
ATOM 773 C CA . HIS A 1 94 ? 13.135 -7.949 -23.627 1.00 91.19 94 HIS A CA 1
ATOM 774 C C . HIS A 1 94 ? 12.061 -8.845 -23.007 1.00 91.19 94 HIS A C 1
ATOM 776 O O . HIS A 1 94 ? 12.334 -9.974 -22.591 1.00 91.19 94 HIS A O 1
ATOM 782 N N . GLY A 1 95 ? 10.814 -8.370 -23.026 1.00 89.06 95 GLY A N 1
ATOM 783 C CA . GLY A 1 95 ? 9.627 -9.143 -22.667 1.00 89.06 95 GLY A CA 1
ATOM 784 C C . GLY A 1 95 ? 8.528 -9.001 -23.720 1.00 89.06 95 GLY A C 1
ATOM 785 O O . GLY A 1 95 ? 8.355 -7.941 -24.322 1.00 89.06 95 GLY A O 1
ATOM 786 N N . VAL A 1 96 ? 7.759 -10.066 -23.946 1.00 85.44 96 VAL A N 1
ATOM 787 C CA . VAL A 1 96 ? 6.672 -10.087 -24.936 1.00 85.44 96 VAL A CA 1
ATOM 788 C C . VAL A 1 96 ? 5.421 -10.751 -24.371 1.00 85.44 96 VAL A C 1
ATOM 790 O O . VAL A 1 96 ? 5.497 -11.748 -23.654 1.00 85.44 96 VAL A O 1
ATOM 793 N N . ARG A 1 97 ? 4.250 -10.210 -24.715 1.00 82.31 97 ARG A N 1
ATOM 794 C CA . ARG A 1 97 ? 2.964 -10.857 -24.447 1.00 82.31 97 ARG A CA 1
ATOM 795 C C . ARG A 1 97 ? 2.511 -11.602 -25.698 1.00 82.31 97 ARG A C 1
ATOM 797 O O . ARG A 1 97 ? 2.304 -10.992 -26.744 1.00 82.31 97 ARG A O 1
ATOM 804 N N . HIS A 1 98 ? 2.351 -12.917 -25.597 1.00 82.69 98 HIS A N 1
ATOM 805 C CA . HIS A 1 98 ? 1.939 -13.782 -26.703 1.00 82.69 98 HIS A CA 1
ATOM 806 C C . HIS A 1 98 ? 0.744 -14.636 -26.275 1.00 82.69 98 HIS A C 1
ATOM 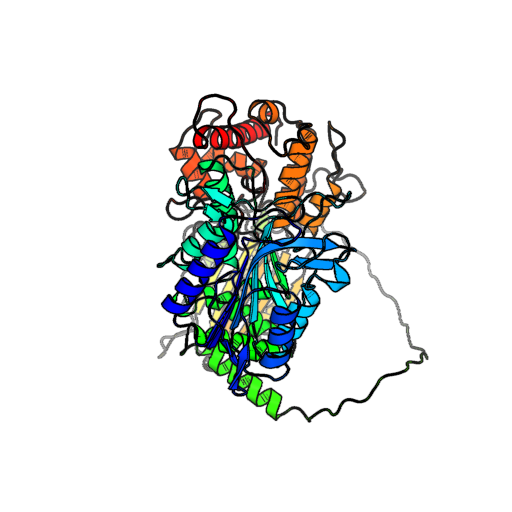808 O O . HIS A 1 98 ? 0.739 -15.194 -25.183 1.00 82.69 98 HIS A O 1
ATOM 814 N N . GLN A 1 99 ? -0.307 -14.682 -27.103 1.00 83.31 99 GLN A N 1
ATOM 815 C CA . GLN A 1 99 ? -1.553 -15.424 -26.827 1.00 83.31 99 GLN A CA 1
ATOM 816 C C . GLN A 1 99 ? -2.142 -15.195 -25.414 1.00 83.31 99 GLN A C 1
ATOM 818 O O . GLN A 1 99 ? -2.719 -16.085 -24.797 1.00 83.31 99 GLN A O 1
ATOM 823 N N . GLY A 1 100 ? -2.004 -13.972 -24.891 1.00 76.50 100 GLY A N 1
ATOM 824 C CA . GLY A 1 100 ? -2.516 -13.595 -23.572 1.00 76.50 100 GLY A CA 1
ATOM 825 C C . GLY A 1 100 ? -1.645 -14.012 -22.382 1.00 76.50 100 GLY A C 1
ATOM 826 O O . GLY A 1 100 ? -2.043 -13.707 -21.260 1.00 76.50 100 GLY A O 1
ATOM 827 N N . ARG A 1 101 ? -0.478 -14.624 -22.611 1.00 83.06 101 ARG A N 1
ATOM 828 C CA . ARG A 1 101 ? 0.528 -14.976 -21.598 1.00 83.06 101 ARG A CA 1
ATOM 829 C C . ARG A 1 101 ? 1.764 -14.098 -21.706 1.00 83.06 101 ARG A C 1
ATOM 831 O O . ARG A 1 101 ? 2.111 -13.638 -22.797 1.00 83.06 101 ARG A O 1
ATOM 838 N N . ASP A 1 102 ? 2.442 -13.913 -20.582 1.00 87.38 102 ASP A N 1
ATOM 839 C CA . ASP A 1 102 ? 3.652 -13.098 -20.506 1.00 87.38 102 ASP A CA 1
ATOM 840 C C . ASP A 1 102 ? 4.921 -13.958 -20.588 1.00 87.38 102 ASP A C 1
ATOM 842 O O . ASP A 1 102 ? 5.028 -14.996 -19.930 1.00 87.38 102 ASP A O 1
ATOM 846 N N . TYR A 1 103 ? 5.884 -13.524 -21.407 1.00 91.81 103 TYR A N 1
ATOM 847 C CA . TYR A 1 103 ? 7.153 -14.213 -21.648 1.00 91.81 103 TYR A CA 1
ATOM 848 C C . TYR A 1 103 ? 8.341 -13.261 -21.496 1.00 91.81 103 TYR A C 1
ATOM 850 O O . TYR A 1 103 ? 8.323 -12.131 -21.988 1.00 91.81 103 TYR A O 1
ATOM 858 N N . LEU A 1 104 ? 9.403 -13.752 -20.863 1.00 94.50 104 LEU A N 1
ATOM 859 C CA . LEU A 1 104 ? 10.730 -13.142 -20.882 1.00 94.50 104 LEU A CA 1
ATOM 860 C C . LEU A 1 104 ? 11.523 -13.739 -22.046 1.00 94.50 104 LEU A C 1
ATOM 862 O O . LEU A 1 104 ? 11.417 -14.941 -22.299 1.00 94.50 104 LEU A O 1
ATOM 866 N N . MET A 1 105 ? 12.315 -12.922 -22.739 1.00 94.56 105 MET A N 1
ATOM 867 C CA . MET A 1 105 ? 13.105 -13.348 -23.898 1.00 94.56 105 MET A CA 1
ATOM 868 C C . MET A 1 105 ? 14.568 -13.605 -23.489 1.00 94.56 105 MET A C 1
ATOM 870 O O . MET A 1 105 ? 15.270 -12.648 -23.154 1.00 94.56 105 MET A O 1
ATOM 874 N N . PRO A 1 106 ? 15.049 -14.861 -23.532 1.00 96.31 106 PRO A N 1
ATOM 875 C CA . PRO A 1 106 ? 16.474 -15.202 -23.520 1.00 96.31 106 PRO A CA 1
ATOM 876 C C . PRO A 1 106 ? 17.264 -14.613 -24.702 1.00 96.31 106 PRO A C 1
ATOM 878 O O . PRO A 1 106 ? 16.678 -14.204 -25.708 1.00 96.31 106 PRO A O 1
ATOM 881 N N . CYS A 1 107 ? 18.601 -14.629 -24.634 1.00 95.25 107 CYS A N 1
ATOM 882 C CA . CYS A 1 107 ? 19.455 -14.125 -25.726 1.00 95.25 107 CYS A CA 1
ATOM 883 C C . CYS A 1 107 ? 19.293 -14.901 -27.050 1.00 95.25 107 CYS A C 1
ATOM 885 O O . CYS A 1 107 ? 19.472 -14.333 -28.130 1.00 95.25 107 CYS A O 1
ATOM 887 N N . ASP A 1 108 ? 18.921 -16.182 -26.985 1.00 95.81 108 ASP A N 1
ATOM 888 C CA . ASP A 1 108 ? 18.697 -17.085 -28.118 1.00 95.81 108 ASP A CA 1
ATOM 889 C C . ASP A 1 108 ? 17.229 -17.185 -28.574 1.00 95.81 108 ASP A C 1
ATOM 891 O O . ASP A 1 108 ? 16.937 -17.913 -29.528 1.00 95.81 108 ASP A O 1
ATOM 895 N N . ALA A 1 109 ? 16.324 -16.415 -27.960 1.00 94.88 109 ALA A N 1
ATOM 896 C CA . ALA A 1 109 ? 14.900 -16.420 -28.279 1.00 94.88 109 ALA A CA 1
ATOM 897 C C . ALA A 1 109 ? 14.605 -16.058 -29.747 1.00 94.88 109 ALA A C 1
ATOM 899 O O . ALA A 1 109 ? 15.256 -15.204 -30.359 1.00 94.88 109 ALA A O 1
ATOM 900 N N . HIS A 1 110 ? 13.574 -16.684 -30.314 1.00 92.38 110 HIS A N 1
ATOM 901 C CA . HIS A 1 110 ? 13.149 -16.486 -31.695 1.00 92.38 110 HIS A CA 1
ATOM 902 C C . HIS A 1 110 ? 11.806 -15.732 -31.749 1.00 92.38 110 HIS A C 1
ATOM 904 O O . HIS A 1 110 ? 10.809 -16.251 -31.242 1.00 92.38 110 HIS A O 1
ATOM 910 N N . PRO A 1 111 ? 11.712 -14.559 -32.412 1.00 88.62 111 PRO A N 1
ATOM 911 C CA . PRO A 1 111 ? 10.505 -13.718 -32.375 1.00 88.62 111 PRO A CA 1
ATOM 912 C C . PRO A 1 111 ? 9.249 -14.396 -32.949 1.00 88.62 111 PRO A C 1
ATOM 914 O O . PRO A 1 111 ? 8.137 -14.067 -32.554 1.00 88.62 111 PRO A O 1
ATOM 917 N N . LEU A 1 112 ? 9.416 -15.382 -33.840 1.00 89.56 112 LEU A N 1
ATOM 918 C CA . LEU A 1 112 ? 8.308 -16.162 -34.419 1.00 89.56 112 LEU A CA 1
ATOM 919 C C . LEU A 1 112 ? 8.034 -17.511 -33.722 1.00 89.56 112 LEU A C 1
ATOM 921 O O . LEU A 1 112 ? 7.117 -18.210 -34.132 1.00 89.56 112 LEU A O 1
ATOM 925 N N . ALA A 1 113 ? 8.825 -17.903 -32.716 1.00 93.19 113 ALA A N 1
ATOM 926 C CA . ALA A 1 113 ? 8.679 -19.181 -32.000 1.00 93.19 113 ALA A CA 1
ATOM 927 C C . ALA A 1 113 ? 8.757 -18.956 -30.480 1.00 93.19 113 ALA A C 1
ATOM 929 O O . ALA A 1 113 ? 9.563 -19.559 -29.769 1.00 93.19 113 ALA A O 1
ATOM 930 N N . ILE A 1 114 ? 7.945 -18.009 -29.999 1.00 91.88 114 ILE A N 1
ATOM 931 C CA . ILE A 1 114 ? 7.975 -17.508 -28.617 1.00 91.88 114 ILE A CA 1
ATOM 932 C C . ILE A 1 114 ? 7.698 -18.637 -27.616 1.00 91.88 114 ILE A C 1
ATOM 934 O O . ILE A 1 114 ? 8.412 -18.758 -26.630 1.00 91.88 114 ILE A O 1
ATOM 938 N N . GLU A 1 115 ? 6.718 -19.504 -27.875 1.00 92.50 115 GLU A N 1
ATOM 939 C CA . GLU A 1 115 ? 6.339 -20.574 -26.936 1.00 92.50 115 GLU A CA 1
ATOM 940 C C . GLU A 1 115 ? 7.445 -21.624 -26.729 1.00 92.50 115 GLU A C 1
ATOM 942 O O . GLU A 1 115 ? 7.590 -22.151 -25.625 1.00 92.50 115 GLU A O 1
ATOM 947 N N . ASP A 1 116 ? 8.257 -21.875 -27.761 1.00 93.38 116 ASP A N 1
ATOM 948 C CA . ASP A 1 116 ? 9.350 -22.855 -27.737 1.00 93.38 116 ASP A CA 1
ATOM 949 C C . ASP A 1 116 ? 10.679 -22.277 -27.223 1.00 93.38 116 ASP A C 1
ATOM 951 O O . ASP A 1 116 ? 11.525 -23.023 -26.731 1.00 93.38 116 ASP A O 1
ATOM 955 N N . THR A 1 117 ? 10.890 -20.960 -27.365 1.00 94.75 117 THR A N 1
ATOM 956 C CA . THR A 1 117 ? 12.208 -20.314 -27.172 1.00 94.75 117 THR A CA 1
ATOM 957 C C . THR A 1 117 ? 12.229 -19.172 -26.150 1.00 94.75 117 THR A C 1
ATOM 959 O O . THR A 1 117 ? 13.301 -18.664 -25.825 1.00 94.75 117 THR A O 1
ATOM 962 N N . ALA A 1 118 ? 11.076 -18.775 -25.608 1.00 94.81 118 ALA A N 1
ATOM 963 C CA . ALA A 1 118 ? 10.950 -17.784 -24.541 1.00 94.81 118 ALA A CA 1
ATOM 964 C C . ALA A 1 118 ? 10.423 -18.421 -23.245 1.00 94.81 118 ALA A C 1
ATOM 966 O O . ALA A 1 118 ? 9.774 -19.467 -23.254 1.00 94.81 118 ALA A O 1
ATOM 967 N N . LEU A 1 119 ? 10.693 -17.791 -22.101 1.00 95.06 119 LEU A N 1
ATOM 968 C CA . LEU A 1 119 ? 10.300 -18.317 -20.792 1.00 95.06 119 LEU A CA 1
ATOM 969 C C . LEU A 1 119 ? 9.016 -17.658 -20.301 1.00 95.06 119 LEU A C 1
ATOM 971 O O . LEU A 1 119 ? 8.988 -16.458 -20.041 1.00 95.06 119 LEU A O 1
ATOM 975 N N . SER A 1 120 ? 7.955 -18.452 -20.145 1.00 93.25 120 SER A N 1
ATOM 976 C CA . SER A 1 120 ? 6.685 -17.964 -19.601 1.00 93.25 120 SER A CA 1
ATOM 977 C C . SER A 1 120 ? 6.832 -17.537 -18.137 1.00 93.25 120 SER A C 1
ATOM 979 O O . SER A 1 120 ? 7.365 -18.280 -17.310 1.00 93.25 120 SER A O 1
ATOM 981 N N . LEU A 1 121 ? 6.287 -16.368 -17.801 1.00 90.62 121 LEU A N 1
ATOM 982 C CA . LEU A 1 121 ? 6.300 -15.817 -16.448 1.00 90.62 121 LEU A CA 1
ATOM 983 C C . LEU A 1 121 ? 5.461 -16.656 -15.466 1.00 90.62 121 LEU A C 1
ATOM 985 O O . LEU A 1 121 ? 5.840 -16.792 -14.303 1.00 90.62 121 LEU A O 1
ATOM 989 N N . ASN A 1 122 ? 4.395 -17.321 -15.939 1.00 89.56 122 ASN A N 1
ATOM 990 C CA . ASN A 1 122 ? 3.699 -18.362 -15.167 1.00 89.56 122 ASN A CA 1
ATOM 991 C C . ASN A 1 122 ? 4.645 -19.509 -14.794 1.00 89.56 122 ASN A C 1
ATOM 993 O O . ASN A 1 122 ? 4.724 -19.877 -13.630 1.00 89.56 122 ASN A O 1
ATOM 997 N N . TYR A 1 123 ? 5.399 -20.053 -15.754 1.00 91.38 123 TYR A N 1
ATOM 998 C CA . TYR A 1 123 ? 6.315 -21.168 -15.488 1.00 91.38 123 TYR A CA 1
ATOM 999 C C . TYR A 1 123 ? 7.413 -20.780 -14.486 1.00 91.38 123 TYR A C 1
ATOM 1001 O O . TYR A 1 123 ? 7.715 -21.549 -13.573 1.00 91.38 123 TYR A O 1
ATOM 1009 N N . ILE A 1 124 ? 7.960 -19.565 -14.610 1.00 92.31 124 ILE A N 1
ATOM 1010 C CA . ILE A 1 124 ? 8.910 -19.008 -13.638 1.00 92.31 124 ILE A CA 1
ATOM 1011 C C . ILE A 1 124 ? 8.253 -18.918 -12.253 1.00 92.31 124 ILE A C 1
ATOM 1013 O O . ILE A 1 124 ? 8.775 -19.479 -11.295 1.00 92.31 124 ILE A O 1
ATOM 1017 N N . THR A 1 125 ? 7.096 -18.262 -12.129 1.00 89.75 125 THR A N 1
ATOM 1018 C CA . THR A 1 125 ? 6.443 -18.040 -10.825 1.00 89.75 125 THR A CA 1
ATOM 1019 C C . THR A 1 125 ? 5.957 -19.328 -10.159 1.00 89.75 125 THR A C 1
ATOM 1021 O O . THR A 1 125 ? 6.158 -19.496 -8.957 1.00 89.75 125 THR A O 1
ATOM 1024 N N . GLU A 1 126 ? 5.379 -20.268 -10.908 1.00 86.75 126 GLU A N 1
ATOM 1025 C CA . GLU A 1 126 ? 5.001 -21.596 -10.409 1.00 86.75 126 GLU A CA 1
ATOM 1026 C C . GLU A 1 126 ? 6.206 -22.391 -9.901 1.00 86.75 126 GLU A C 1
ATOM 1028 O O . GLU A 1 126 ? 6.084 -23.108 -8.908 1.00 86.75 126 GLU A O 1
ATOM 1033 N N . THR A 1 127 ? 7.360 -22.264 -10.560 1.00 88.69 127 THR A N 1
ATOM 1034 C CA . THR A 1 127 ? 8.590 -22.960 -10.165 1.00 88.69 127 THR A CA 1
ATOM 1035 C C . THR A 1 127 ? 9.241 -22.290 -8.955 1.00 88.69 127 THR A C 1
ATOM 1037 O O . THR A 1 127 ? 9.535 -22.963 -7.973 1.00 88.69 127 THR A O 1
ATOM 1040 N N . LEU A 1 128 ? 9.354 -20.957 -8.940 1.00 89.50 128 LEU A N 1
ATOM 1041 C CA . LEU A 1 128 ? 9.865 -20.209 -7.784 1.00 89.50 128 LEU A CA 1
ATOM 1042 C C . LEU A 1 128 ? 9.015 -20.423 -6.522 1.00 89.50 128 LEU A C 1
ATOM 1044 O O . LEU A 1 128 ? 9.565 -20.489 -5.425 1.00 89.50 128 LEU A O 1
ATOM 1048 N N . ARG A 1 129 ? 7.696 -20.625 -6.643 1.00 85.56 129 ARG A N 1
ATOM 1049 C CA . ARG A 1 129 ? 6.826 -20.991 -5.507 1.00 85.56 129 ARG A CA 1
ATOM 1050 C C . ARG A 1 129 ? 7.134 -22.371 -4.901 1.00 85.56 129 ARG A C 1
ATOM 1052 O O . ARG A 1 129 ? 6.742 -22.610 -3.763 1.00 85.56 129 ARG A O 1
ATOM 1059 N N . ARG A 1 130 ? 7.840 -23.265 -5.607 1.00 85.38 130 ARG A N 1
ATOM 1060 C CA . ARG A 1 130 ? 8.293 -24.570 -5.075 1.00 85.38 130 ARG A CA 1
ATOM 1061 C C . ARG A 1 130 ? 9.564 -24.467 -4.232 1.00 85.38 130 ARG A C 1
ATOM 1063 O O . ARG A 1 130 ? 9.846 -25.387 -3.472 1.00 85.38 130 ARG A O 1
ATOM 1070 N N . SER A 1 131 ? 10.265 -23.329 -4.284 1.00 83.69 131 SER A N 1
ATOM 1071 C CA . SER A 1 131 ? 11.433 -23.051 -3.434 1.00 83.69 131 SER A CA 1
ATOM 1072 C C . SER A 1 131 ? 11.136 -23.129 -1.932 1.00 83.69 131 SER A C 1
ATOM 1074 O O . SER A 1 131 ? 12.064 -23.322 -1.155 1.00 83.69 131 SER A O 1
ATOM 1076 N N . GLY A 1 132 ? 9.872 -22.980 -1.517 1.00 82.62 132 GLY A N 1
ATOM 1077 C CA . GLY A 1 132 ? 9.454 -22.927 -0.113 1.00 82.62 132 GLY A CA 1
ATOM 1078 C C . GLY A 1 132 ? 9.413 -21.516 0.489 1.00 82.62 132 GLY A C 1
ATOM 1079 O O . GLY A 1 132 ? 8.929 -21.358 1.609 1.00 82.62 132 GLY A O 1
ATOM 1080 N N . ALA A 1 133 ? 9.848 -20.490 -0.254 1.00 84.44 133 ALA A N 1
ATOM 1081 C CA . ALA A 1 133 ? 9.736 -19.091 0.159 1.00 84.44 133 ALA A CA 1
ATOM 1082 C C . ALA A 1 133 ? 8.271 -18.636 0.285 1.00 84.44 133 ALA A C 1
ATOM 1084 O O . ALA A 1 133 ? 7.427 -18.941 -0.561 1.00 84.44 133 ALA A O 1
ATOM 1085 N N . ASP A 1 134 ? 7.983 -17.836 1.313 1.00 76.00 134 ASP A N 1
ATOM 1086 C CA . ASP A 1 134 ? 6.644 -17.277 1.560 1.00 76.00 134 ASP A CA 1
ATOM 1087 C C . ASP A 1 134 ? 6.369 -16.034 0.690 1.00 76.00 134 ASP A C 1
ATOM 1089 O O . ASP A 1 134 ? 5.219 -15.701 0.370 1.00 76.00 134 ASP A O 1
ATOM 1093 N N . ASN A 1 135 ? 7.436 -15.351 0.260 1.00 85.06 135 ASN A N 1
ATOM 1094 C CA . ASN A 1 135 ? 7.372 -14.209 -0.648 1.00 85.06 135 ASN A CA 1
ATOM 1095 C C . ASN A 1 135 ? 8.197 -14.453 -1.898 1.00 85.06 135 ASN A C 1
ATOM 1097 O O . ASN A 1 135 ? 9.416 -14.548 -1.828 1.00 85.06 135 ASN A O 1
ATOM 1101 N N . ILE A 1 136 ? 7.528 -14.452 -3.047 1.00 91.12 136 ILE A N 1
ATOM 1102 C CA . ILE A 1 136 ? 8.180 -14.302 -4.343 1.00 91.12 136 ILE A CA 1
ATOM 1103 C C . ILE A 1 136 ? 7.946 -12.854 -4.788 1.00 91.12 136 ILE A C 1
ATOM 1105 O O . ILE A 1 136 ? 6.790 -12.434 -4.905 1.00 91.12 136 ILE A O 1
ATOM 1109 N N . ILE A 1 137 ? 9.023 -12.095 -4.991 1.00 94.56 137 ILE A N 1
ATOM 1110 C CA . ILE A 1 137 ? 9.006 -10.698 -5.438 1.00 94.56 137 ILE A CA 1
ATOM 1111 C C . ILE A 1 137 ? 9.631 -10.623 -6.830 1.00 94.56 137 ILE A C 1
ATOM 1113 O O . ILE A 1 137 ? 10.821 -10.867 -6.985 1.00 94.56 137 ILE A O 1
ATOM 1117 N N . LEU A 1 138 ? 8.835 -10.286 -7.839 1.00 95.75 138 LEU A N 1
ATOM 1118 C CA . LEU A 1 138 ? 9.260 -10.072 -9.221 1.00 95.75 138 LEU A CA 1
ATOM 1119 C C . LEU A 1 138 ? 9.462 -8.578 -9.476 1.00 95.75 138 LEU A C 1
ATOM 1121 O O . LEU A 1 138 ? 8.558 -7.781 -9.233 1.00 95.75 138 LEU A O 1
ATOM 1125 N N . LEU A 1 139 ? 10.619 -8.216 -10.020 1.00 97.19 139 LEU A N 1
ATOM 1126 C CA . LEU A 1 139 ? 11.002 -6.867 -10.424 1.00 97.19 139 LEU A CA 1
ATOM 1127 C C . LEU A 1 139 ? 11.397 -6.921 -11.906 1.00 97.19 139 LEU A C 1
ATOM 1129 O O . LEU A 1 139 ? 12.422 -7.505 -12.258 1.00 97.19 139 LEU A O 1
ATOM 1133 N N . LEU A 1 140 ? 10.546 -6.387 -12.784 1.00 95.00 140 LEU A N 1
ATOM 1134 C CA . LEU A 1 140 ? 10.634 -6.614 -14.232 1.00 95.00 140 LEU A CA 1
ATOM 1135 C C . LEU A 1 140 ? 10.944 -5.312 -14.988 1.00 95.00 140 LEU A C 1
ATOM 1137 O O . LEU A 1 140 ? 10.034 -4.569 -15.373 1.00 95.00 140 LEU A O 1
ATOM 1141 N N . ASP A 1 141 ? 12.224 -5.056 -15.261 1.00 93.81 141 ASP A N 1
ATOM 1142 C CA . ASP A 1 141 ? 12.692 -3.970 -16.134 1.00 93.81 141 ASP A CA 1
ATOM 1143 C C . ASP A 1 141 ? 12.723 -4.399 -17.611 1.00 93.81 141 ASP A C 1
ATOM 1145 O O . ASP A 1 141 ? 13.756 -4.429 -18.278 1.00 93.81 141 ASP A O 1
ATOM 1149 N N . ALA A 1 142 ? 11.561 -4.823 -18.118 1.00 84.56 142 ALA A N 1
ATOM 1150 C CA . ALA A 1 142 ? 11.434 -5.347 -19.471 1.00 84.56 142 ALA A CA 1
ATOM 1151 C C . ALA A 1 142 ? 10.894 -4.313 -20.472 1.00 84.56 142 ALA A C 1
ATOM 1153 O O . ALA A 1 142 ? 9.817 -3.737 -20.288 1.00 84.56 142 ALA A O 1
ATOM 1154 N N . CYS A 1 143 ? 11.592 -4.153 -21.596 1.00 66.81 143 CYS A N 1
ATOM 1155 C CA . CYS A 1 143 ? 11.077 -3.431 -22.757 1.00 66.81 143 CYS A CA 1
ATOM 1156 C C . CYS A 1 143 ? 9.980 -4.238 -23.469 1.00 66.81 143 CYS A C 1
ATOM 1158 O O . CYS A 1 143 ? 10.080 -5.457 -23.620 1.00 66.81 143 CYS A O 1
ATOM 1160 N N . ARG A 1 144 ? 8.948 -3.530 -23.945 1.00 60.44 144 ARG A N 1
ATOM 1161 C CA . ARG A 1 144 ? 7.794 -4.069 -24.680 1.00 60.44 144 ARG A CA 1
ATOM 1162 C C . ARG A 1 144 ? 7.917 -3.614 -26.139 1.00 60.44 144 ARG A C 1
ATOM 1164 O O . ARG A 1 144 ? 7.801 -2.417 -26.405 1.00 60.44 144 ARG A O 1
ATOM 1171 N N . ASN A 1 145 ? 8.211 -4.525 -27.070 1.00 50.59 145 ASN A N 1
ATOM 1172 C CA . ASN A 1 145 ? 8.476 -4.165 -28.472 1.00 50.59 145 ASN A CA 1
ATOM 1173 C C . ASN A 1 145 ? 7.277 -4.432 -29.407 1.00 50.59 145 ASN A C 1
ATOM 1175 O O . ASN A 1 145 ? 6.574 -5.436 -29.275 1.00 50.59 145 ASN A O 1
ATOM 1179 N N . ASP A 1 146 ? 7.053 -3.513 -30.353 1.00 44.16 146 ASP A N 1
ATOM 1180 C CA . ASP A 1 146 ? 5.845 -3.427 -31.192 1.00 44.16 146 ASP A CA 1
ATOM 1181 C C . ASP A 1 146 ? 5.860 -4.384 -32.399 1.00 44.16 146 ASP A C 1
ATOM 1183 O O . ASP A 1 146 ? 6.003 -3.950 -33.541 1.00 44.16 146 ASP A O 1
ATOM 1187 N N . GLU A 1 147 ? 5.654 -5.684 -32.178 1.00 42.88 147 GLU A N 1
ATOM 1188 C CA . GLU A 1 147 ? 5.323 -6.612 -33.283 1.00 42.88 147 GLU A CA 1
ATOM 1189 C C . GLU A 1 147 ? 3.955 -7.303 -33.142 1.00 42.88 147 GLU A C 1
ATOM 1191 O O . GLU A 1 147 ? 3.440 -7.862 -34.113 1.00 42.88 147 GLU A O 1
ATOM 1196 N N . SER A 1 148 ? 3.286 -7.199 -31.986 1.00 40.97 148 SER A N 1
ATOM 1197 C CA . SER A 1 148 ? 1.880 -7.612 -31.875 1.00 40.97 148 SER A CA 1
ATOM 1198 C C . SER A 1 148 ? 0.944 -6.452 -32.235 1.00 40.97 148 SER A C 1
ATOM 1200 O O . SER A 1 148 ? 1.032 -5.364 -31.668 1.00 40.97 148 SER A O 1
ATOM 1202 N N . ARG A 1 149 ? -0.028 -6.702 -33.126 1.00 41.16 149 ARG A N 1
ATOM 1203 C CA . ARG A 1 149 ? -1.083 -5.736 -33.515 1.00 41.16 149 ARG A CA 1
ATOM 1204 C C . ARG A 1 149 ? -1.983 -5.267 -32.357 1.00 41.16 149 ARG A C 1
ATOM 1206 O O . ARG A 1 149 ? -2.855 -4.434 -32.582 1.00 41.16 149 ARG A O 1
ATOM 1213 N N . ASN A 1 150 ? -1.788 -5.798 -31.150 1.00 41.19 150 ASN A N 1
ATOM 1214 C CA . ASN A 1 150 ? -2.635 -5.557 -29.987 1.00 41.19 150 ASN A CA 1
ATOM 1215 C C . ASN A 1 150 ? -2.018 -4.580 -28.967 1.00 41.19 150 ASN A C 1
ATOM 1217 O O . ASN A 1 150 ? -2.694 -4.252 -28.001 1.00 41.19 150 ASN A O 1
ATOM 1221 N N . GLY A 1 151 ? -0.765 -4.130 -29.144 1.00 43.09 151 GLY A N 1
ATOM 1222 C CA . GLY A 1 151 ? -0.164 -3.045 -28.342 1.00 43.09 151 GLY A CA 1
ATOM 1223 C C . GLY A 1 151 ? 0.002 -3.307 -26.834 1.00 43.09 151 GLY A C 1
ATOM 1224 O O . GLY A 1 151 ? 0.242 -2.373 -26.076 1.00 43.09 151 GLY A O 1
ATOM 1225 N N . LEU A 1 152 ? -0.141 -4.558 -26.384 1.00 44.78 152 LEU A N 1
ATOM 1226 C CA . LEU A 1 152 ? -0.004 -4.962 -24.982 1.00 44.78 152 LEU A CA 1
ATOM 1227 C C . LEU A 1 152 ? 1.328 -5.686 -24.765 1.00 44.78 152 LEU A C 1
ATOM 1229 O O . LEU A 1 152 ? 1.638 -6.639 -25.479 1.00 44.78 152 LEU A O 1
ATOM 1233 N N . GLY A 1 153 ? 2.084 -5.269 -23.751 1.00 51.53 153 GLY A N 1
ATOM 1234 C CA . GLY A 1 153 ? 3.278 -5.984 -23.278 1.00 51.53 153 GLY A CA 1
ATOM 1235 C C . GLY A 1 153 ? 3.032 -6.814 -22.007 1.00 51.53 153 GLY A C 1
ATOM 1236 O O . GLY A 1 153 ? 1.884 -7.029 -21.620 1.00 51.53 153 GLY A O 1
ATOM 1237 N N . ILE A 1 154 ? 4.109 -7.219 -21.321 1.00 57.62 154 ILE A N 1
ATOM 1238 C CA . ILE A 1 154 ? 4.046 -8.116 -20.149 1.00 57.62 154 ILE A CA 1
ATOM 1239 C C . ILE A 1 154 ? 3.496 -7.488 -18.852 1.00 57.62 154 ILE A C 1
ATOM 1241 O O . ILE A 1 154 ? 3.293 -6.280 -18.771 1.00 57.62 154 ILE A O 1
ATOM 1245 N N . GLY A 1 155 ? 3.248 -8.287 -17.812 1.00 55.41 155 GLY A N 1
ATOM 1246 C CA . GLY A 1 155 ? 2.773 -7.816 -16.504 1.00 55.41 155 GLY A CA 1
ATOM 1247 C C . GLY A 1 155 ? 1.257 -7.608 -16.428 1.00 55.41 155 GLY A C 1
ATOM 1248 O O . GLY A 1 155 ? 0.784 -6.886 -15.556 1.00 55.41 155 GLY A O 1
ATOM 1249 N N . GLY A 1 156 ? 0.498 -8.212 -17.349 1.00 56.22 156 GLY A N 1
ATOM 1250 C CA . GLY A 1 156 ? -0.972 -8.224 -17.330 1.00 56.22 156 GLY A CA 1
ATOM 1251 C C . GLY A 1 156 ? -1.568 -9.552 -16.849 1.00 56.22 156 GLY A C 1
ATOM 1252 O O . GLY A 1 156 ? -2.787 -9.690 -16.765 1.00 56.22 156 GLY A O 1
ATOM 1253 N N . GLU A 1 157 ? -0.733 -10.562 -16.606 1.00 65.31 157 GLU A N 1
ATOM 1254 C CA . GLU A 1 157 ? -1.127 -11.879 -16.103 1.00 65.31 157 GLU A CA 1
ATOM 1255 C C . GLU A 1 157 ? -1.102 -11.938 -14.564 1.00 65.31 157 GLU A C 1
ATOM 1257 O O . GLU A 1 157 ? -0.231 -11.344 -13.935 1.00 65.31 157 GLU A O 1
ATOM 1262 N N . LYS A 1 158 ? -2.068 -12.638 -13.944 1.00 66.81 158 LYS A N 1
ATOM 1263 C CA . LYS A 1 158 ? -2.193 -12.735 -12.479 1.00 66.81 158 LYS A CA 1
ATOM 1264 C C . LYS A 1 158 ? -1.499 -13.972 -11.912 1.00 66.81 158 LYS A C 1
ATOM 1266 O O . LYS A 1 158 ? -1.958 -15.090 -12.127 1.00 66.81 158 LYS A O 1
ATOM 1271 N N . HIS A 1 159 ? -0.469 -13.764 -11.092 1.00 75.06 159 HIS A N 1
ATOM 1272 C CA . HIS A 1 159 ? 0.288 -14.834 -10.438 1.00 75.06 159 HIS A CA 1
ATOM 1273 C C . HIS A 1 159 ? -0.059 -14.915 -8.940 1.00 75.06 159 HIS A C 1
ATOM 1275 O O . HIS A 1 159 ? 0.353 -14.078 -8.137 1.00 75.06 159 HIS A O 1
ATOM 1281 N N . GLN A 1 160 ? -0.837 -15.926 -8.545 1.00 71.94 160 GLN A N 1
ATOM 1282 C CA . GLN A 1 160 ? -1.286 -16.094 -7.157 1.00 71.94 160 GLN A CA 1
ATOM 1283 C C . GLN A 1 160 ? -0.103 -16.311 -6.195 1.00 71.94 160 GLN A C 1
ATOM 1285 O O . GLN A 1 160 ? 0.752 -17.161 -6.439 1.00 71.94 160 GLN A O 1
ATOM 1290 N N . GLY A 1 161 ? -0.086 -15.595 -5.067 1.00 75.12 161 GLY A N 1
ATOM 1291 C CA . GLY A 1 161 ? 0.950 -15.704 -4.034 1.00 75.12 161 GLY A CA 1
ATOM 1292 C C . GLY A 1 161 ? 2.200 -14.856 -4.294 1.00 75.12 161 GLY A C 1
ATOM 1293 O O . GLY A 1 161 ? 3.120 -14.878 -3.474 1.00 75.12 161 GLY A O 1
ATOM 1294 N N . VAL A 1 162 ? 2.237 -14.108 -5.398 1.00 87.50 162 VAL A N 1
ATOM 1295 C CA . VAL A 1 162 ? 3.409 -13.371 -5.886 1.00 87.50 162 VAL A CA 1
ATOM 1296 C C . VAL A 1 162 ? 3.178 -11.860 -5.775 1.00 87.50 162 VAL A C 1
ATOM 1298 O O . VAL A 1 162 ? 2.057 -11.369 -5.916 1.00 87.50 162 VAL A O 1
ATOM 1301 N N . ILE A 1 163 ? 4.257 -11.122 -5.523 1.00 92.06 163 ILE A N 1
ATOM 1302 C CA . ILE A 1 163 ? 4.335 -9.665 -5.666 1.00 92.06 163 ILE A CA 1
ATOM 1303 C C . ILE A 1 163 ? 5.082 -9.398 -6.973 1.00 92.06 163 ILE A C 1
ATOM 1305 O O . ILE A 1 163 ? 6.162 -9.939 -7.168 1.00 92.06 163 ILE A O 1
ATOM 1309 N N . THR A 1 164 ? 4.530 -8.603 -7.884 1.00 91.94 164 THR A N 1
ATOM 1310 C CA . THR A 1 164 ? 5.156 -8.263 -9.172 1.00 91.94 164 THR A CA 1
ATOM 1311 C C . THR A 1 164 ? 5.135 -6.758 -9.371 1.00 91.94 164 THR A C 1
ATOM 1313 O O . THR A 1 164 ? 4.060 -6.168 -9.415 1.00 91.94 164 THR A O 1
ATOM 1316 N N . ILE A 1 165 ? 6.305 -6.142 -9.525 1.00 93.50 165 ILE A N 1
ATOM 1317 C CA . ILE A 1 165 ? 6.463 -4.744 -9.925 1.00 93.50 165 ILE A CA 1
ATOM 1318 C C . ILE A 1 165 ? 7.085 -4.727 -11.321 1.00 93.50 165 ILE A C 1
ATOM 1320 O O . ILE A 1 165 ? 8.248 -5.083 -11.511 1.00 93.50 165 ILE A O 1
ATOM 1324 N N . SER A 1 166 ? 6.292 -4.321 -12.307 1.00 90.75 166 SER A N 1
ATOM 1325 C CA . SER A 1 166 ? 6.748 -4.091 -13.678 1.00 90.75 166 SER A CA 1
ATOM 1326 C C . SER A 1 166 ? 7.205 -2.644 -13.842 1.00 90.75 166 SER A C 1
ATOM 1328 O O . SER A 1 166 ? 6.585 -1.733 -13.300 1.00 90.75 166 SER A O 1
ATOM 1330 N N . SER A 1 167 ? 8.252 -2.422 -14.631 1.00 91.75 167 SER A N 1
ATOM 1331 C CA . SER A 1 167 ? 8.848 -1.099 -14.887 1.00 91.75 167 SER A CA 1
ATOM 1332 C C . SER A 1 167 ? 7.941 -0.077 -15.567 1.00 91.75 167 SER A C 1
ATOM 1334 O O . SER A 1 167 ? 8.221 1.119 -15.516 1.00 91.75 167 SER A O 1
ATOM 1336 N N . CYS A 1 168 ? 6.882 -0.536 -16.224 1.00 78.25 168 CYS A N 1
ATOM 1337 C CA . CYS A 1 168 ? 5.975 0.267 -17.033 1.00 78.25 168 CYS A CA 1
ATOM 1338 C C . CYS A 1 168 ? 4.594 -0.400 -17.102 1.00 78.25 168 CYS A C 1
ATOM 1340 O O . CYS A 1 168 ? 4.487 -1.623 -16.946 1.00 78.25 168 CYS A O 1
ATOM 1342 N N . SER A 1 169 ? 3.548 0.382 -17.366 1.00 73.06 169 SER A N 1
ATOM 1343 C CA . SER A 1 169 ? 2.165 -0.105 -17.437 1.00 73.06 169 SER A CA 1
ATOM 1344 C C . SER A 1 169 ? 1.897 -0.936 -18.706 1.00 73.06 169 SER A C 1
ATOM 1346 O O . SER A 1 169 ? 2.663 -0.838 -19.668 1.00 73.06 169 SER A O 1
ATOM 1348 N N . PRO A 1 170 ? 0.823 -1.761 -18.753 1.00 64.12 170 PRO A N 1
ATOM 1349 C CA . PRO A 1 170 ? 0.514 -2.670 -19.867 1.00 64.12 170 PRO A CA 1
ATOM 1350 C C . PRO A 1 170 ? 0.655 -2.106 -21.296 1.00 64.12 170 PRO A C 1
ATOM 1352 O O . PRO A 1 170 ? 1.061 -2.845 -22.198 1.00 64.12 170 PRO A O 1
ATOM 1355 N N . SER A 1 171 ? 0.353 -0.817 -21.469 1.00 64.50 171 SER A N 1
ATOM 1356 C CA . SER A 1 171 ? 0.315 -0.053 -22.725 1.00 64.50 171 SER A CA 1
ATOM 1357 C C . SER A 1 171 ? 1.529 0.858 -22.980 1.00 64.50 171 SER A C 1
ATOM 1359 O O . SER A 1 171 ? 1.489 1.675 -23.897 1.00 64.50 171 SER A O 1
ATOM 1361 N N . GLU A 1 172 ? 2.571 0.793 -22.151 1.00 70.75 172 GLU A N 1
ATOM 1362 C CA . GLU A 1 172 ? 3.725 1.706 -22.205 1.00 70.75 172 GLU A CA 1
ATOM 1363 C C . GLU A 1 172 ? 5.005 0.989 -22.663 1.00 70.75 172 GLU A C 1
ATOM 1365 O O . GLU A 1 172 ? 4.936 -0.074 -23.278 1.00 70.75 172 GLU A O 1
ATOM 1370 N N . LYS A 1 173 ? 6.188 1.559 -22.391 1.00 81.25 173 LYS A N 1
ATOM 1371 C CA . LYS A 1 173 ? 7.503 0.927 -22.592 1.00 81.25 173 LYS A CA 1
ATOM 1372 C C . LYS A 1 173 ? 8.434 1.265 -21.425 1.00 81.25 173 LYS A C 1
ATOM 1374 O O . LYS A 1 173 ? 8.268 2.312 -20.803 1.00 81.25 173 LYS A O 1
ATOM 1379 N N . SER A 1 174 ? 9.412 0.398 -21.148 1.00 86.62 174 SER A N 1
ATOM 1380 C CA . SER A 1 174 ? 10.561 0.775 -20.314 1.00 86.62 174 SER A CA 1
ATOM 1381 C C . SER A 1 174 ? 11.602 1.517 -21.155 1.00 86.62 174 SER A C 1
ATOM 1383 O O . SER A 1 174 ? 11.650 1.352 -22.379 1.00 86.62 174 SER A O 1
ATOM 1385 N N . TYR A 1 175 ? 12.420 2.352 -20.513 1.00 90.06 175 TYR A N 1
ATOM 1386 C CA . TYR A 1 175 ? 13.402 3.196 -21.183 1.00 90.06 175 TYR A CA 1
ATOM 1387 C C . TYR A 1 175 ? 14.768 3.180 -20.491 1.00 90.06 175 TYR A C 1
ATOM 1389 O O . TYR A 1 175 ? 14.909 3.480 -19.308 1.00 90.06 175 TYR A O 1
ATOM 1397 N N . GLU A 1 176 ? 15.809 2.944 -21.288 1.00 92.31 176 GLU A N 1
ATOM 1398 C CA . GLU A 1 176 ? 17.199 3.140 -20.877 1.00 92.31 176 GLU A CA 1
ATOM 1399 C C . GLU A 1 176 ? 17.563 4.632 -20.925 1.00 92.31 176 GLU A C 1
ATOM 1401 O O . GLU A 1 176 ? 17.371 5.298 -21.952 1.00 92.31 176 GLU A O 1
ATOM 1406 N N . ILE A 1 177 ? 18.134 5.162 -19.846 1.00 93.94 177 ILE A N 1
ATOM 1407 C CA . ILE A 1 177 ? 18.679 6.519 -19.745 1.00 93.94 177 ILE A CA 1
ATOM 1408 C C . ILE A 1 177 ? 20.203 6.525 -19.980 1.00 93.94 177 ILE A C 1
ATOM 1410 O O . ILE A 1 177 ? 20.903 5.646 -19.474 1.00 93.94 177 ILE A O 1
ATOM 1414 N N . PRO A 1 178 ? 20.750 7.493 -20.742 1.00 94.44 178 PRO A N 1
ATOM 1415 C CA . PRO A 1 178 ? 22.194 7.660 -20.892 1.00 94.44 178 PRO A CA 1
ATOM 1416 C C . PRO A 1 178 ? 22.771 8.411 -19.684 1.00 94.44 178 PRO A C 1
ATOM 1418 O O . PRO A 1 178 ? 22.501 9.596 -19.499 1.00 94.44 178 PRO A O 1
ATOM 1421 N N . LEU A 1 179 ? 23.595 7.742 -18.878 1.00 91.19 179 LEU A N 1
ATOM 1422 C CA . LEU A 1 179 ? 24.367 8.376 -17.801 1.00 91.19 179 LEU A CA 1
ATOM 1423 C C . LEU A 1 179 ? 25.658 9.018 -18.336 1.00 91.19 179 LEU A C 1
ATOM 1425 O O . LEU A 1 179 ? 26.140 10.008 -17.790 1.00 91.19 179 LEU A O 1
ATOM 1429 N N . SER A 1 180 ? 26.204 8.467 -19.421 1.00 91.38 180 SER A N 1
ATOM 1430 C CA . SER A 1 180 ? 27.284 9.050 -20.222 1.00 91.38 180 SER A CA 1
ATOM 1431 C C . SER A 1 180 ? 27.136 8.606 -21.686 1.00 91.38 180 SER A C 1
ATOM 1433 O O . SER A 1 180 ? 26.146 7.969 -22.044 1.00 91.38 180 SER A O 1
ATOM 1435 N N . ASN A 1 181 ? 28.112 8.916 -22.547 1.00 85.19 181 ASN A N 1
ATOM 1436 C CA . ASN A 1 181 ? 28.103 8.466 -23.947 1.00 85.19 181 ASN A CA 1
ATOM 1437 C C . ASN A 1 181 ? 28.107 6.930 -24.096 1.00 85.19 181 ASN A C 1
ATOM 1439 O O . ASN A 1 181 ? 27.597 6.416 -25.090 1.00 85.19 181 ASN A O 1
ATOM 1443 N N . GLU A 1 182 ? 28.679 6.214 -23.124 1.00 89.50 182 GLU A N 1
ATOM 1444 C CA . GLU A 1 182 ? 28.872 4.756 -23.165 1.00 89.50 182 GLU A CA 1
ATOM 1445 C C . GLU A 1 182 ? 28.081 4.018 -22.072 1.00 89.50 182 GLU A C 1
ATOM 1447 O O . GLU A 1 182 ? 27.834 2.822 -22.196 1.00 89.50 182 GLU A O 1
ATOM 1452 N N . ILE A 1 183 ? 27.644 4.718 -21.017 1.00 92.44 183 ILE A N 1
ATOM 1453 C CA . ILE A 1 183 ? 26.956 4.119 -19.867 1.00 92.44 183 ILE A CA 1
ATOM 1454 C C . ILE A 1 183 ? 25.454 4.392 -19.956 1.00 92.44 183 ILE A C 1
ATOM 1456 O O . ILE A 1 183 ? 25.018 5.543 -19.922 1.00 92.44 183 ILE A O 1
ATOM 1460 N N . PHE A 1 184 ? 24.671 3.316 -20.002 1.00 95.12 184 PHE A N 1
ATOM 1461 C CA . PHE A 1 184 ? 23.208 3.319 -19.993 1.00 95.12 184 PHE A CA 1
ATOM 1462 C C . PHE A 1 184 ? 22.689 2.539 -18.782 1.00 95.12 184 PHE A C 1
ATOM 1464 O O . PHE A 1 184 ? 23.368 1.633 -18.307 1.00 95.12 184 PHE A O 1
ATOM 1471 N N . GLN A 1 185 ? 21.503 2.891 -18.288 1.00 95.25 185 GLN A N 1
ATOM 1472 C CA . GLN A 1 185 ? 20.840 2.246 -17.146 1.00 95.25 185 GLN A CA 1
ATOM 1473 C C . GLN A 1 185 ? 19.317 2.335 -17.328 1.00 95.25 185 GLN A C 1
ATOM 1475 O O . GLN A 1 185 ? 18.845 3.298 -17.931 1.00 95.25 185 GLN A O 1
ATOM 1480 N N . GLY A 1 186 ? 18.534 1.382 -16.832 1.00 95.25 186 GLY A N 1
ATOM 1481 C CA . GLY A 1 186 ? 17.074 1.459 -16.813 1.00 95.25 186 GLY A CA 1
ATOM 1482 C C . GLY A 1 186 ? 16.585 2.592 -15.907 1.00 95.25 186 GLY A C 1
ATOM 1483 O O . GLY A 1 186 ? 17.077 2.777 -14.789 1.00 95.25 186 GLY A O 1
ATOM 1484 N N . SER A 1 187 ? 15.609 3.380 -16.363 1.00 95.31 187 SER A N 1
ATOM 1485 C CA . SER A 1 187 ? 14.975 4.423 -15.539 1.00 95.31 187 SER A CA 1
ATOM 1486 C C . SER A 1 187 ? 14.298 3.837 -14.295 1.00 95.31 187 SER A C 1
ATOM 1488 O O . SER A 1 187 ? 14.443 4.374 -13.194 1.00 95.31 187 SER A O 1
ATOM 1490 N N . PHE A 1 188 ? 13.632 2.690 -14.458 1.00 96.75 188 PHE A N 1
ATOM 1491 C CA . PHE A 1 188 ? 13.039 1.915 -13.376 1.00 96.75 188 PHE A CA 1
ATOM 1492 C C . PHE A 1 188 ? 14.099 1.388 -12.417 1.00 96.75 188 PHE A C 1
ATOM 1494 O O . PHE A 1 188 ? 14.007 1.669 -11.225 1.00 96.75 188 PHE A O 1
ATOM 1501 N N . THR A 1 189 ? 15.134 0.708 -12.913 1.00 97.81 189 THR A N 1
ATOM 1502 C CA . THR A 1 189 ? 16.216 0.209 -12.050 1.00 97.81 189 THR A CA 1
ATOM 1503 C C . THR A 1 189 ? 16.926 1.335 -11.287 1.00 97.81 189 THR A C 1
ATOM 1505 O O . THR A 1 189 ? 17.281 1.168 -10.120 1.00 97.81 189 THR A O 1
ATOM 1508 N N . THR A 1 190 ? 17.052 2.522 -11.886 1.00 97.44 190 THR A N 1
ATOM 1509 C CA . THR A 1 190 ? 17.579 3.717 -11.206 1.00 97.44 190 THR A CA 1
ATOM 1510 C C . THR A 1 190 ? 16.705 4.126 -10.015 1.00 97.44 190 THR A C 1
ATOM 1512 O O . THR A 1 190 ? 17.212 4.204 -8.898 1.00 97.44 190 THR A O 1
ATOM 1515 N N . ALA A 1 191 ? 15.395 4.311 -10.216 1.00 97.25 191 ALA A N 1
ATOM 1516 C CA . ALA A 1 191 ? 14.461 4.636 -9.132 1.00 97.25 191 ALA A CA 1
ATOM 1517 C C . ALA A 1 191 ? 14.359 3.519 -8.074 1.00 97.25 191 ALA A C 1
ATOM 1519 O O . ALA A 1 191 ? 14.260 3.787 -6.881 1.00 97.25 191 ALA A O 1
ATOM 1520 N N . LEU A 1 192 ? 14.407 2.255 -8.497 1.00 97.94 192 LEU A N 1
ATOM 1521 C CA . LEU A 1 192 ? 14.367 1.083 -7.621 1.00 97.94 192 LEU A CA 1
ATOM 1522 C C . LEU A 1 192 ? 15.539 1.091 -6.635 1.00 97.94 192 LEU A C 1
ATOM 1524 O O . LEU A 1 192 ? 15.340 0.942 -5.431 1.00 97.94 192 LEU A O 1
ATOM 1528 N N . LEU A 1 193 ? 16.754 1.314 -7.136 1.00 97.44 193 LEU A N 1
ATOM 1529 C CA . LEU A 1 193 ? 17.970 1.367 -6.325 1.00 97.44 193 LEU A CA 1
ATOM 1530 C C . LEU A 1 193 ? 18.060 2.622 -5.451 1.00 97.44 193 LEU A C 1
ATOM 1532 O O . LEU A 1 193 ? 18.644 2.553 -4.369 1.00 97.44 193 LEU A O 1
ATOM 1536 N N . GLU A 1 194 ? 17.503 3.752 -5.895 1.00 95.94 194 GLU A N 1
ATOM 1537 C CA . GLU A 1 194 ? 17.327 4.935 -5.047 1.00 95.94 194 GLU A CA 1
ATOM 1538 C C . GLU A 1 194 ? 16.388 4.604 -3.873 1.00 95.94 194 GLU A C 1
ATOM 1540 O O . GLU A 1 194 ? 16.811 4.687 -2.719 1.00 95.94 194 GLU A O 1
ATOM 1545 N N . GLY A 1 195 ? 15.165 4.136 -4.155 1.00 94.56 195 GLY A N 1
ATOM 1546 C CA . GLY A 1 195 ? 14.137 3.800 -3.163 1.00 94.56 195 GLY A CA 1
ATOM 1547 C C . GLY A 1 195 ? 14.578 2.761 -2.129 1.00 94.56 195 GLY A C 1
ATOM 1548 O O . GLY A 1 195 ? 14.452 2.988 -0.923 1.00 94.56 195 GLY A O 1
ATOM 1549 N N . LEU A 1 196 ? 15.168 1.648 -2.580 1.00 94.38 196 LEU A N 1
ATOM 1550 C CA . LEU A 1 196 ? 15.685 0.583 -1.708 1.00 94.38 196 LEU A CA 1
ATOM 1551 C C . LEU A 1 196 ? 16.808 1.056 -0.764 1.00 94.38 196 LEU A C 1
ATOM 1553 O O . LEU A 1 196 ? 17.024 0.453 0.290 1.00 94.38 196 LEU A O 1
ATOM 1557 N N . ARG A 1 197 ? 17.522 2.136 -1.113 1.00 93.75 197 ARG A N 1
ATOM 1558 C CA . ARG A 1 197 ? 18.606 2.703 -0.296 1.00 93.75 197 ARG A CA 1
ATOM 1559 C C . ARG A 1 197 ? 18.156 3.834 0.638 1.00 93.75 197 ARG A C 1
ATOM 1561 O O . ARG A 1 197 ? 18.945 4.201 1.514 1.00 93.75 197 ARG A O 1
ATOM 1568 N N . ILE A 1 198 ? 16.922 4.346 0.532 1.00 88.50 198 ILE A N 1
ATOM 1569 C CA . ILE A 1 198 ? 16.410 5.396 1.435 1.00 88.50 198 ILE A CA 1
ATOM 1570 C C . ILE A 1 198 ? 16.386 4.890 2.887 1.00 88.50 198 ILE A C 1
ATOM 1572 O O . ILE A 1 198 ? 15.938 3.780 3.178 1.00 88.50 198 ILE A O 1
ATOM 1576 N N . ARG A 1 199 ? 16.861 5.730 3.814 1.00 82.44 199 ARG A N 1
ATOM 1577 C CA . ARG A 1 199 ? 16.873 5.502 5.271 1.00 82.44 199 ARG A CA 1
ATOM 1578 C C . ARG A 1 199 ? 16.054 6.588 5.981 1.00 82.44 199 ARG A C 1
ATOM 1580 O O . ARG A 1 199 ? 15.721 7.604 5.380 1.00 82.44 199 ARG A O 1
ATOM 1587 N N . GLY A 1 200 ? 15.760 6.392 7.267 1.00 75.62 200 GLY A N 1
ATOM 1588 C CA . GLY A 1 200 ? 14.903 7.305 8.036 1.00 75.62 200 GLY A CA 1
ATOM 1589 C C . GLY A 1 200 ? 13.416 7.092 7.743 1.00 75.62 200 GLY A C 1
ATOM 1590 O O . GLY A 1 200 ? 13.030 6.025 7.270 1.00 75.62 200 GLY A O 1
ATOM 1591 N N . GLU A 1 201 ? 12.571 8.077 8.044 1.00 66.75 201 GLU A N 1
ATOM 1592 C CA . GLU A 1 201 ? 11.108 7.912 7.996 1.00 66.75 201 GLU A CA 1
ATOM 1593 C C . GLU A 1 201 ? 10.563 7.695 6.572 1.00 66.75 201 GLU A C 1
ATOM 1595 O O . GLU A 1 201 ? 9.682 6.861 6.375 1.00 66.75 201 GLU A O 1
ATOM 1600 N N . GLY A 1 202 ? 11.159 8.336 5.560 1.00 70.38 202 GLY A N 1
ATOM 1601 C CA . GLY A 1 202 ? 10.788 8.186 4.143 1.00 70.38 202 GLY A CA 1
ATOM 1602 C C . GLY A 1 202 ? 11.280 6.902 3.455 1.00 70.38 202 GLY A C 1
ATOM 1603 O O . GLY A 1 202 ? 11.327 6.850 2.229 1.00 70.38 202 GLY A O 1
ATOM 1604 N N . ASN A 1 203 ? 11.715 5.884 4.205 1.00 83.50 203 ASN A N 1
ATOM 1605 C CA . ASN A 1 203 ? 12.266 4.657 3.622 1.00 83.50 203 ASN A CA 1
ATOM 1606 C C . ASN A 1 203 ? 11.221 3.812 2.856 1.00 83.50 203 ASN A C 1
ATOM 1608 O O . ASN A 1 203 ? 10.016 3.980 3.025 1.00 83.50 203 ASN A O 1
ATOM 1612 N N . CYS A 1 204 ? 11.691 2.859 2.047 1.00 89.56 204 CYS A N 1
ATOM 1613 C CA . CYS A 1 204 ? 10.845 1.960 1.251 1.00 89.56 204 CYS A CA 1
ATOM 1614 C C . CYS A 1 204 ? 10.787 0.522 1.812 1.00 89.56 204 CYS A C 1
ATOM 1616 O O . CYS A 1 204 ? 10.926 -0.438 1.057 1.00 89.56 204 CYS A O 1
ATOM 1618 N N . ALA A 1 205 ? 10.633 0.332 3.130 1.00 86.00 205 ALA A N 1
ATOM 1619 C CA . ALA A 1 205 ? 10.682 -1.014 3.722 1.00 86.00 205 ALA A CA 1
ATOM 1620 C C . ALA A 1 205 ? 9.482 -1.920 3.404 1.00 86.00 205 ALA A C 1
ATOM 1622 O O . ALA A 1 205 ? 9.591 -3.124 3.628 1.00 86.00 205 ALA A O 1
ATOM 1623 N N . THR A 1 206 ? 8.370 -1.391 2.887 1.00 88.94 206 THR A N 1
ATOM 1624 C CA . THR A 1 206 ? 7.192 -2.170 2.462 1.00 88.94 206 THR A CA 1
ATOM 1625 C C . THR A 1 206 ? 7.013 -2.149 0.944 1.00 88.94 206 THR A C 1
ATOM 1627 O O . THR A 1 206 ? 7.463 -1.218 0.273 1.00 88.94 206 THR A O 1
ATOM 1630 N N . VAL A 1 207 ? 6.320 -3.158 0.398 1.00 89.94 207 VAL A N 1
ATOM 1631 C CA . VAL A 1 207 ? 5.953 -3.225 -1.034 1.00 89.94 207 VAL A CA 1
ATOM 1632 C C . VAL A 1 207 ? 5.222 -1.953 -1.477 1.00 89.94 207 VAL A C 1
ATOM 1634 O O . VAL A 1 207 ? 5.556 -1.377 -2.509 1.00 89.94 207 VAL A O 1
ATOM 1637 N N . GLU A 1 208 ? 4.262 -1.495 -0.673 1.00 84.12 208 GLU A N 1
ATOM 1638 C CA . GLU A 1 208 ? 3.490 -0.270 -0.891 1.00 84.12 208 GLU A CA 1
ATOM 1639 C C . GLU A 1 208 ? 4.377 0.980 -0.994 1.00 84.12 208 GLU A C 1
ATOM 1641 O O . GLU A 1 208 ? 4.317 1.673 -2.010 1.00 84.12 208 GLU A O 1
ATOM 1646 N N . ARG A 1 209 ? 5.264 1.229 -0.016 1.00 85.81 209 ARG A N 1
ATOM 1647 C CA . ARG A 1 209 ? 6.147 2.411 -0.033 1.00 85.81 209 ARG A CA 1
ATOM 1648 C C . ARG A 1 209 ? 7.158 2.376 -1.176 1.00 85.81 209 ARG A C 1
ATOM 1650 O O . ARG A 1 209 ? 7.387 3.398 -1.822 1.00 85.81 209 ARG A O 1
ATOM 1657 N N . LEU A 1 210 ? 7.717 1.201 -1.483 1.00 93.25 210 LEU A N 1
ATOM 1658 C CA . LEU A 1 210 ? 8.599 1.043 -2.641 1.00 93.25 210 LEU A CA 1
ATOM 1659 C C . LEU A 1 210 ? 7.859 1.348 -3.952 1.00 93.25 210 LEU A C 1
ATOM 1661 O O . LEU A 1 210 ? 8.384 2.058 -4.809 1.00 93.25 210 LEU A O 1
ATOM 1665 N N . TYR A 1 211 ? 6.624 0.865 -4.101 1.00 89.06 211 TYR A N 1
ATOM 1666 C CA . TYR A 1 211 ? 5.815 1.135 -5.285 1.00 89.06 211 TYR A CA 1
ATOM 1667 C C . TYR A 1 211 ? 5.399 2.609 -5.409 1.00 89.06 211 TYR A C 1
ATOM 1669 O O . TYR A 1 211 ? 5.457 3.159 -6.511 1.00 89.06 211 TYR A O 1
ATOM 1677 N N . GLN A 1 212 ? 5.045 3.277 -4.306 1.00 79.06 212 GLN A N 1
ATOM 1678 C CA . GLN A 1 212 ? 4.784 4.722 -4.286 1.00 79.06 212 GLN A CA 1
ATOM 1679 C C . GLN A 1 212 ? 6.010 5.513 -4.772 1.00 79.06 212 GLN A C 1
ATOM 1681 O O . GLN A 1 212 ? 5.888 6.337 -5.682 1.00 79.06 212 GLN A O 1
ATOM 1686 N N . HIS A 1 213 ? 7.200 5.210 -4.235 1.00 88.44 213 HIS A N 1
ATOM 1687 C CA . HIS A 1 213 ? 8.453 5.832 -4.666 1.00 88.44 213 HIS A CA 1
ATOM 1688 C C . HIS A 1 213 ? 8.695 5.637 -6.170 1.00 88.44 213 HIS A C 1
ATOM 1690 O O . HIS A 1 213 ? 8.932 6.606 -6.890 1.00 88.44 213 HIS A O 1
ATOM 1696 N N . LEU A 1 214 ? 8.571 4.402 -6.662 1.00 87.81 214 LEU A N 1
ATOM 1697 C CA . LEU A 1 214 ? 8.742 4.060 -8.078 1.00 87.81 214 LEU A CA 1
ATOM 1698 C C . LEU A 1 214 ? 7.750 4.802 -8.989 1.00 87.81 214 LEU A C 1
ATOM 1700 O O . LEU A 1 214 ? 8.151 5.341 -10.022 1.00 87.81 214 LEU A O 1
ATOM 1704 N N . THR A 1 215 ? 6.479 4.876 -8.586 1.00 81.50 215 THR A N 1
ATOM 1705 C CA . THR A 1 215 ? 5.401 5.552 -9.332 1.00 81.50 215 THR A CA 1
ATOM 1706 C C . THR A 1 215 ? 5.688 7.040 -9.535 1.00 81.50 215 THR A C 1
ATOM 1708 O O . THR A 1 215 ? 5.371 7.587 -10.588 1.00 81.50 215 THR A O 1
ATOM 1711 N N . TYR A 1 216 ? 6.313 7.696 -8.555 1.00 77.75 216 TYR A N 1
ATOM 1712 C CA . TYR A 1 216 ? 6.706 9.103 -8.647 1.00 77.75 216 TYR A CA 1
ATOM 1713 C C . TYR A 1 216 ? 8.043 9.296 -9.374 1.00 77.75 216 TYR A C 1
ATOM 1715 O O . TYR A 1 216 ? 8.181 10.169 -10.234 1.00 77.75 216 TYR A O 1
ATOM 1723 N N . ARG A 1 217 ? 9.045 8.477 -9.041 1.00 90.19 217 ARG A N 1
ATOM 1724 C CA . ARG A 1 217 ? 10.438 8.733 -9.410 1.00 90.19 217 ARG A CA 1
ATOM 1725 C C . ARG A 1 217 ? 10.785 8.321 -10.841 1.00 90.19 217 ARG A C 1
ATOM 1727 O O . ARG A 1 217 ? 11.567 9.017 -11.488 1.00 90.19 217 ARG A O 1
ATOM 1734 N N . VAL A 1 218 ? 10.181 7.257 -11.377 1.00 88.19 218 VAL A N 1
ATOM 1735 C CA . VAL A 1 218 ? 10.437 6.817 -12.764 1.00 88.19 218 VAL A CA 1
ATOM 1736 C C . VAL A 1 218 ? 9.974 7.857 -13.803 1.00 88.19 218 VAL A C 1
ATOM 1738 O O . VAL A 1 218 ? 10.790 8.219 -14.656 1.00 88.19 218 VAL A O 1
ATOM 1741 N N . PRO A 1 219 ? 8.761 8.448 -13.713 1.00 82.56 219 PRO A N 1
ATOM 1742 C CA . PRO A 1 219 ? 8.364 9.559 -14.581 1.00 82.56 219 PRO A CA 1
ATOM 1743 C C . PRO A 1 219 ? 9.306 10.768 -14.517 1.00 82.56 219 PRO A C 1
ATOM 1745 O O . PRO A 1 219 ? 9.627 11.340 -15.557 1.00 82.56 219 PRO A O 1
ATOM 1748 N N . GLN A 1 220 ? 9.795 11.139 -13.326 1.00 85.44 220 GLN A N 1
ATOM 1749 C CA . GLN A 1 220 ? 10.748 12.247 -13.169 1.00 85.44 220 GLN A CA 1
ATOM 1750 C C . GLN A 1 220 ? 12.084 11.976 -13.858 1.00 85.44 220 GLN A C 1
ATOM 1752 O O . GLN A 1 220 ? 12.625 12.855 -14.529 1.00 85.44 220 GLN A O 1
ATOM 1757 N N . ILE A 1 221 ? 12.618 10.762 -13.703 1.00 88.19 221 ILE A N 1
ATOM 1758 C CA . ILE A 1 221 ? 13.844 10.338 -14.380 1.00 88.19 221 ILE A CA 1
ATOM 1759 C C . ILE A 1 221 ? 13.633 10.394 -15.898 1.00 88.19 221 ILE A C 1
ATOM 1761 O O . ILE A 1 221 ? 14.441 10.988 -16.613 1.00 88.19 221 ILE A O 1
ATOM 1765 N N . ASN A 1 222 ? 12.513 9.878 -16.404 1.00 88.19 222 ASN A N 1
ATOM 1766 C CA . ASN A 1 222 ? 12.212 9.959 -17.830 1.00 88.19 222 ASN A CA 1
ATOM 1767 C C . ASN A 1 222 ? 12.095 11.410 -18.318 1.00 88.19 222 ASN A C 1
ATOM 1769 O O . ASN A 1 222 ? 12.697 11.748 -19.337 1.00 88.19 222 ASN A O 1
ATOM 1773 N N . GLN A 1 223 ? 11.432 12.294 -17.568 1.00 89.25 223 GLN A N 1
ATOM 1774 C CA . GLN A 1 223 ? 11.355 13.724 -17.878 1.00 89.25 223 GLN A CA 1
ATOM 1775 C C . GLN A 1 223 ? 12.750 14.377 -17.930 1.00 89.25 223 GLN A C 1
ATOM 1777 O O . GLN A 1 223 ? 13.074 15.057 -18.906 1.00 89.25 223 GLN A O 1
ATOM 1782 N N . GLN A 1 224 ? 13.600 14.123 -16.928 1.00 92.38 224 GLN A N 1
ATOM 1783 C CA . GLN A 1 224 ? 14.978 14.626 -16.848 1.00 92.38 224 GLN A CA 1
ATOM 1784 C C . GLN A 1 224 ? 15.816 14.203 -18.067 1.00 92.38 224 GLN A C 1
ATOM 1786 O O . GLN A 1 224 ? 16.538 15.020 -18.642 1.00 92.38 224 GLN A O 1
ATOM 1791 N N . TYR A 1 225 ? 15.690 12.945 -18.497 1.00 93.31 225 TYR A N 1
ATOM 1792 C CA . TYR A 1 225 ? 16.419 12.379 -19.638 1.00 93.31 225 TYR A CA 1
ATOM 1793 C C . TYR A 1 225 ? 15.663 12.471 -20.978 1.00 93.31 225 TYR A C 1
ATOM 1795 O O . TYR A 1 225 ? 16.079 11.855 -21.964 1.00 93.31 225 TYR A O 1
ATOM 1803 N N . LYS A 1 226 ? 14.580 13.264 -21.041 1.00 93.75 226 LYS A N 1
ATOM 1804 C CA . LYS A 1 226 ? 13.749 13.511 -22.238 1.00 93.75 226 LYS A CA 1
ATOM 1805 C C . LYS A 1 226 ? 13.225 12.228 -22.904 1.00 93.75 226 LYS A C 1
ATOM 1807 O O . LYS A 1 226 ? 13.171 12.121 -24.130 1.00 93.75 226 LYS A O 1
ATOM 1812 N N . LYS A 1 227 ? 12.858 11.243 -22.087 1.00 88.69 227 LYS A N 1
ATOM 1813 C CA . LYS A 1 227 ? 12.168 10.010 -22.480 1.00 88.69 227 LYS A CA 1
ATOM 1814 C C . LYS A 1 227 ? 10.647 10.202 -22.364 1.00 88.69 227 LYS A C 1
ATOM 1816 O O . LYS A 1 227 ? 10.209 11.058 -21.594 1.00 88.69 227 LYS A O 1
ATOM 1821 N N . PRO A 1 228 ? 9.833 9.426 -23.102 1.00 85.19 228 PRO A N 1
ATOM 1822 C CA . PRO A 1 228 ? 8.386 9.398 -22.901 1.00 85.19 228 PRO A CA 1
ATOM 1823 C C . PRO A 1 228 ? 8.002 8.975 -21.470 1.00 85.19 228 PRO A C 1
ATOM 1825 O O . PRO A 1 228 ? 8.828 8.376 -20.772 1.00 85.19 228 PRO A O 1
ATOM 1828 N N . PRO A 1 229 ? 6.763 9.259 -21.024 1.00 77.94 229 PRO A N 1
ATOM 1829 C CA . PRO A 1 229 ? 6.262 8.798 -19.734 1.00 77.94 229 PRO A CA 1
ATOM 1830 C C . PRO A 1 229 ? 6.376 7.280 -19.563 1.00 77.94 229 PRO A C 1
ATOM 1832 O O . PRO A 1 229 ? 6.333 6.518 -20.530 1.00 77.94 229 PRO A O 1
ATOM 1835 N N . GLN A 1 230 ? 6.554 6.870 -18.312 1.00 81.75 230 GLN A N 1
ATOM 1836 C CA . GLN A 1 230 ? 6.706 5.483 -17.905 1.00 81.75 230 GLN A CA 1
ATOM 1837 C C . GLN A 1 230 ? 6.241 5.364 -16.456 1.00 81.75 230 GLN A C 1
ATOM 1839 O O . GLN A 1 230 ? 6.899 5.887 -15.556 1.00 81.75 230 GLN A O 1
ATOM 1844 N N . PHE A 1 231 ? 5.124 4.680 -16.232 1.00 82.50 231 PHE A N 1
ATOM 1845 C CA . PHE A 1 231 ? 4.554 4.469 -14.906 1.00 82.50 231 PHE A CA 1
ATOM 1846 C C . PHE A 1 231 ? 4.667 2.991 -14.526 1.00 82.50 231 PHE A C 1
ATOM 1848 O O . PHE A 1 231 ? 4.002 2.152 -15.145 1.00 82.50 231 PHE A O 1
ATOM 1855 N N . PRO A 1 232 ? 5.501 2.644 -13.527 1.00 86.88 232 PRO A N 1
ATOM 1856 C CA . PRO A 1 232 ? 5.576 1.293 -12.987 1.00 86.88 232 PRO A CA 1
ATOM 1857 C C . PRO A 1 232 ? 4.206 0.753 -12.573 1.00 86.88 232 PRO A C 1
ATOM 1859 O O . PRO A 1 232 ? 3.322 1.511 -12.181 1.00 86.88 232 PRO A O 1
ATOM 1862 N N . TYR A 1 233 ? 4.043 -0.567 -12.627 1.00 82.12 233 TYR A N 1
ATOM 1863 C CA . TYR A 1 233 ? 2.785 -1.246 -12.322 1.00 82.12 233 TYR A CA 1
ATOM 1864 C C . TYR A 1 233 ? 2.998 -2.359 -11.293 1.00 82.12 233 TYR A C 1
ATOM 1866 O O . TYR A 1 233 ? 3.769 -3.290 -11.536 1.00 82.12 233 TYR A O 1
ATOM 1874 N N . LEU A 1 234 ? 2.312 -2.265 -10.150 1.00 84.50 234 LEU A N 1
ATOM 1875 C CA . LEU A 1 234 ? 2.311 -3.277 -9.090 1.00 84.50 234 LEU A CA 1
ATOM 1876 C C . LEU A 1 234 ? 1.090 -4.189 -9.201 1.00 84.50 234 LEU A C 1
ATOM 1878 O O . LEU A 1 234 ? -0.049 -3.737 -9.310 1.00 84.50 234 LEU A O 1
ATOM 1882 N N . MET A 1 235 ? 1.337 -5.479 -9.018 1.00 79.81 235 MET A N 1
ATOM 1883 C CA . MET A 1 235 ? 0.329 -6.483 -8.730 1.00 79.81 235 MET A CA 1
ATOM 1884 C C . MET A 1 235 ? 0.769 -7.306 -7.515 1.00 79.81 235 MET A C 1
ATOM 1886 O O . MET A 1 235 ? 1.857 -7.878 -7.501 1.00 79.81 235 MET A O 1
ATOM 1890 N N . ALA A 1 236 ? -0.084 -7.380 -6.497 1.00 81.06 236 ALA A N 1
ATOM 1891 C CA . ALA A 1 236 ? 0.156 -8.139 -5.275 1.00 81.06 236 ALA A CA 1
ATOM 1892 C C . ALA A 1 236 ? -1.050 -9.048 -5.011 1.00 81.06 236 ALA A C 1
ATOM 1894 O O . ALA A 1 236 ? -2.161 -8.554 -4.826 1.00 81.06 236 ALA A O 1
ATOM 1895 N N . GLU A 1 237 ? -0.846 -10.368 -5.026 1.00 73.69 237 GLU A N 1
ATOM 1896 C CA . GLU A 1 237 ? -1.926 -11.347 -4.848 1.00 73.69 237 GLU A CA 1
ATOM 1897 C C . GLU A 1 237 ? -1.617 -12.309 -3.681 1.00 73.69 237 GLU A C 1
ATOM 1899 O O . GLU A 1 237 ? -0.650 -13.074 -3.764 1.00 73.69 237 GLU A O 1
ATOM 1904 N N . PRO A 1 238 ? -2.423 -12.333 -2.599 1.00 71.44 238 PRO A N 1
ATOM 1905 C CA . PRO A 1 238 ? -3.573 -11.460 -2.332 1.00 71.44 238 PRO A CA 1
ATOM 1906 C C . PRO A 1 238 ? -3.169 -9.985 -2.101 1.00 71.44 238 PRO A C 1
ATOM 1908 O O . PRO A 1 238 ? -2.027 -9.728 -1.715 1.00 71.44 238 PRO A O 1
ATOM 1911 N N . PRO A 1 239 ? -4.100 -9.017 -2.232 1.00 66.88 239 PRO A N 1
ATOM 1912 C CA . PRO A 1 239 ? -3.811 -7.586 -2.060 1.00 66.88 239 PRO A CA 1
ATOM 1913 C C . PRO A 1 239 ? -3.185 -7.192 -0.714 1.00 66.88 239 PRO A C 1
ATOM 1915 O O . PRO A 1 239 ? -2.456 -6.208 -0.643 1.00 66.88 239 PRO A O 1
ATOM 1918 N N . SER A 1 240 ? -3.396 -7.972 0.353 1.00 71.88 240 SER A N 1
ATOM 1919 C CA . SER A 1 240 ? -2.736 -7.758 1.651 1.00 71.88 240 SER A CA 1
ATOM 1920 C C . SER A 1 240 ? -1.205 -7.863 1.584 1.00 71.88 240 SER A C 1
ATOM 1922 O O . SER A 1 240 ? -0.525 -7.300 2.444 1.00 71.88 240 SER A O 1
ATOM 1924 N N . LYS A 1 241 ? -0.641 -8.490 0.537 1.00 83.06 241 LYS A N 1
ATOM 1925 C CA . LYS A 1 241 ? 0.806 -8.496 0.274 1.00 83.06 241 LYS A CA 1
ATOM 1926 C C . LYS A 1 241 ? 1.388 -7.100 -0.016 1.00 83.06 241 LYS A C 1
ATOM 1928 O O . LYS A 1 241 ? 2.604 -6.955 0.028 1.00 83.06 241 LYS A O 1
ATOM 1933 N N . MET A 1 242 ? 0.577 -6.059 -0.248 1.00 76.88 242 MET A N 1
ATOM 1934 C CA . MET A 1 242 ? 1.073 -4.672 -0.357 1.00 76.88 242 MET A CA 1
ATOM 1935 C C . MET A 1 242 ? 1.724 -4.163 0.941 1.00 76.88 242 MET A C 1
ATOM 1937 O O . MET A 1 242 ? 2.692 -3.409 0.891 1.00 76.88 242 MET A O 1
ATOM 1941 N N . HIS A 1 243 ? 1.261 -4.622 2.105 1.00 81.81 243 HIS A N 1
ATOM 1942 C CA . HIS A 1 243 ? 1.843 -4.233 3.395 1.00 81.81 243 HIS A CA 1
ATOM 1943 C C . HIS A 1 243 ? 3.001 -5.152 3.824 1.00 81.81 243 HIS A C 1
ATOM 1945 O O . HIS A 1 243 ? 3.482 -5.067 4.952 1.00 81.81 243 HIS A O 1
ATOM 1951 N N . TYR A 1 244 ? 3.443 -6.069 2.955 1.00 85.81 244 TYR A N 1
ATOM 1952 C CA . TYR A 1 244 ? 4.557 -6.956 3.270 1.00 85.81 244 TYR A CA 1
ATOM 1953 C C . TYR A 1 244 ? 5.880 -6.197 3.273 1.00 85.81 244 TYR A C 1
ATOM 1955 O O . TYR A 1 244 ? 6.098 -5.255 2.508 1.00 85.81 244 TYR A O 1
ATOM 1963 N N . ILE A 1 245 ? 6.764 -6.647 4.155 1.00 84.19 245 ILE A N 1
ATOM 1964 C CA . ILE A 1 245 ? 8.026 -5.993 4.460 1.00 84.19 245 ILE A CA 1
ATOM 1965 C C . ILE A 1 245 ? 9.125 -6.620 3.610 1.00 84.19 245 ILE A C 1
ATOM 1967 O O . ILE A 1 245 ? 9.341 -7.829 3.639 1.00 84.19 245 ILE A O 1
ATOM 1971 N N . LEU A 1 246 ? 9.789 -5.768 2.838 1.00 85.88 246 LEU A N 1
ATOM 1972 C CA . LEU A 1 246 ? 10.902 -6.094 1.953 1.00 85.88 246 LEU A CA 1
ATOM 1973 C C . LEU A 1 246 ? 12.253 -5.872 2.643 1.00 85.88 246 LEU A C 1
ATOM 1975 O O . LEU A 1 246 ? 13.203 -6.594 2.362 1.00 85.88 246 LEU A O 1
ATOM 1979 N N . LEU A 1 247 ? 12.337 -4.884 3.544 1.00 81.75 247 LEU A N 1
ATOM 1980 C CA . LEU A 1 247 ? 13.572 -4.484 4.230 1.00 81.75 247 LEU A CA 1
ATOM 1981 C C . LEU A 1 247 ? 13.327 -4.349 5.750 1.00 81.75 247 LEU A C 1
ATOM 1983 O O . LEU A 1 247 ? 13.180 -3.223 6.234 1.00 81.75 247 LEU A O 1
ATOM 1987 N N . PRO A 1 248 ? 13.266 -5.446 6.534 1.00 77.88 248 PRO A N 1
ATOM 1988 C CA . PRO A 1 248 ? 12.972 -5.391 7.973 1.00 77.88 248 PRO A CA 1
ATOM 1989 C C . PRO A 1 248 ? 13.896 -4.463 8.767 1.00 77.88 248 PRO A C 1
ATOM 1991 O O . PRO A 1 248 ? 13.445 -3.773 9.673 1.00 77.88 248 PRO A O 1
ATOM 1994 N N . GLN A 1 249 ? 15.165 -4.358 8.365 1.00 76.44 249 GLN A N 1
ATOM 1995 C CA . GLN A 1 249 ? 16.159 -3.448 8.940 1.00 76.44 249 GLN A CA 1
ATOM 1996 C C . GLN A 1 249 ? 15.809 -1.952 8.803 1.00 76.44 249 GLN A C 1
ATOM 1998 O O . GLN A 1 249 ? 16.401 -1.122 9.489 1.00 76.44 249 GLN A O 1
ATOM 2003 N N . ASN A 1 250 ? 14.860 -1.607 7.927 1.00 79.75 250 ASN A N 1
ATOM 2004 C CA . ASN A 1 250 ? 14.322 -0.258 7.741 1.00 79.75 250 ASN A CA 1
ATOM 2005 C C . ASN A 1 250 ? 12.853 -0.133 8.216 1.00 79.75 250 ASN A C 1
ATOM 2007 O O . ASN A 1 250 ? 12.302 0.971 8.206 1.00 79.75 250 ASN A O 1
ATOM 2011 N N . ALA A 1 251 ? 12.198 -1.236 8.594 1.00 78.12 251 ALA A N 1
ATOM 2012 C CA . ALA A 1 251 ? 10.793 -1.240 8.991 1.00 78.12 251 ALA A CA 1
ATOM 2013 C C . ALA A 1 251 ? 10.583 -0.597 10.371 1.00 78.12 251 ALA A C 1
ATOM 2015 O O . ALA A 1 251 ? 11.443 -0.637 11.250 1.00 78.12 251 ALA A O 1
ATOM 2016 N N . THR A 1 252 ? 9.411 0.001 10.564 1.00 76.00 252 THR A N 1
ATOM 2017 C CA . THR A 1 252 ? 9.018 0.711 11.785 1.00 76.00 252 THR A CA 1
ATOM 2018 C C . THR A 1 252 ? 7.801 0.050 12.426 1.00 76.00 252 THR A C 1
ATOM 2020 O O . THR A 1 252 ? 7.052 -0.666 11.769 1.00 76.00 252 THR A O 1
ATOM 2023 N N . LEU A 1 253 ? 7.521 0.349 13.700 1.00 69.00 253 LEU A N 1
ATOM 2024 C CA . LEU A 1 253 ? 6.323 -0.167 14.382 1.00 69.00 253 LEU A CA 1
ATOM 2025 C C . LEU A 1 253 ? 5.004 0.173 13.660 1.00 69.00 253 LEU A C 1
ATOM 2027 O O . LEU A 1 253 ? 4.041 -0.579 13.800 1.00 69.00 253 LEU A O 1
ATOM 2031 N N . ARG A 1 254 ? 4.970 1.258 12.866 1.00 73.25 254 ARG A N 1
ATOM 2032 C CA . ARG A 1 254 ? 3.814 1.636 12.034 1.00 73.25 254 ARG A CA 1
ATOM 2033 C C . ARG A 1 254 ? 3.590 0.656 10.878 1.00 73.25 254 ARG A C 1
ATOM 2035 O O . ARG A 1 254 ? 2.444 0.362 10.562 1.00 73.25 254 ARG A O 1
ATOM 2042 N N . ASP A 1 255 ? 4.658 0.109 10.297 1.00 73.38 255 ASP A N 1
ATOM 2043 C CA . ASP A 1 255 ? 4.588 -0.888 9.215 1.00 73.38 255 ASP A CA 1
ATOM 2044 C C . ASP A 1 255 ? 4.018 -2.233 9.686 1.00 73.38 255 ASP A C 1
ATOM 2046 O O . ASP A 1 255 ? 3.492 -3.006 8.888 1.00 73.38 255 ASP A O 1
ATOM 2050 N N . ALA A 1 256 ? 4.095 -2.511 10.990 1.00 76.19 256 ALA A N 1
ATOM 2051 C CA . ALA A 1 256 ? 3.507 -3.703 11.583 1.00 76.19 256 ALA A CA 1
ATOM 2052 C C . ALA A 1 256 ? 1.986 -3.580 11.817 1.00 76.19 256 ALA A C 1
ATOM 2054 O O . ALA A 1 256 ? 1.313 -4.608 11.845 1.00 76.19 256 ALA A O 1
ATOM 2055 N N . GLU A 1 257 ? 1.413 -2.373 11.938 1.00 77.00 257 GLU A N 1
ATOM 2056 C CA . GLU A 1 257 ? -0.023 -2.193 12.244 1.00 77.00 257 GLU A CA 1
ATOM 2057 C C . GLU A 1 257 ? -0.971 -2.858 11.225 1.00 77.00 257 GLU A C 1
ATOM 2059 O O . GLU A 1 257 ? -1.887 -3.577 11.646 1.00 77.00 257 GLU A O 1
ATOM 2064 N N . PRO A 1 258 ? -0.775 -2.720 9.893 1.00 76.00 258 PRO A N 1
ATOM 2065 C CA . PRO A 1 258 ? -1.605 -3.430 8.922 1.00 76.00 258 PRO A CA 1
ATOM 2066 C C . PRO A 1 258 ? -1.475 -4.951 9.058 1.00 76.00 258 PRO A C 1
ATOM 2068 O O . PRO A 1 258 ? -2.469 -5.667 8.935 1.00 76.00 258 PRO A O 1
ATOM 2071 N N . LEU A 1 259 ? -0.273 -5.450 9.373 1.00 82.00 259 LEU A N 1
ATOM 2072 C CA . LEU A 1 259 ? -0.013 -6.877 9.562 1.00 82.00 259 LEU A CA 1
ATOM 2073 C C . LEU A 1 259 ? -0.716 -7.420 10.817 1.00 82.00 259 LEU A C 1
ATOM 2075 O O . LEU A 1 259 ? -1.333 -8.479 10.721 1.00 82.00 259 LEU A O 1
ATOM 2079 N N . ARG A 1 260 ? -0.731 -6.683 11.943 1.00 79.38 260 ARG A N 1
ATOM 2080 C CA . ARG A 1 260 ? -1.533 -7.038 13.139 1.00 79.38 260 ARG A CA 1
ATOM 2081 C C . ARG A 1 260 ? -3.022 -7.117 12.799 1.00 79.38 260 ARG A C 1
ATOM 2083 O O . ARG A 1 260 ? -3.691 -8.103 13.109 1.00 79.38 260 ARG A O 1
ATOM 2090 N N . LYS A 1 261 ? -3.542 -6.101 12.099 1.00 82.69 261 LYS A N 1
ATOM 2091 C CA . LYS A 1 261 ? -4.959 -6.017 11.707 1.00 82.69 261 LYS A CA 1
ATOM 2092 C C . LYS A 1 261 ? -5.377 -7.165 10.785 1.00 82.69 261 LYS A C 1
ATOM 2094 O O . LYS A 1 261 ? -6.464 -7.716 10.962 1.00 82.69 261 LYS A O 1
ATOM 2099 N N . GLU A 1 262 ? -4.539 -7.548 9.823 1.00 80.25 262 GLU A N 1
ATOM 2100 C CA . GLU A 1 262 ? -4.798 -8.712 8.966 1.00 80.25 262 GLU A CA 1
ATOM 2101 C C . GLU A 1 262 ? -4.614 -10.046 9.710 1.00 80.25 262 GLU A C 1
ATOM 2103 O O . GLU A 1 262 ? -5.412 -10.958 9.494 1.00 80.25 262 GLU A O 1
ATOM 2108 N N . ALA A 1 263 ? -3.653 -10.161 10.636 1.00 84.62 263 ALA A N 1
ATOM 2109 C CA . ALA A 1 263 ? -3.466 -11.363 11.454 1.00 84.62 263 ALA A CA 1
ATOM 2110 C C . ALA A 1 263 ? -4.695 -11.650 12.333 1.00 84.62 263 ALA A C 1
ATOM 2112 O O . ALA A 1 263 ? -5.224 -12.763 12.319 1.00 84.62 263 ALA A O 1
ATOM 2113 N N . LEU A 1 264 ? -5.224 -10.624 13.012 1.00 83.44 264 LEU A N 1
ATOM 2114 C CA . LEU A 1 264 ? -6.463 -10.709 13.793 1.00 83.44 264 LEU A CA 1
ATOM 2115 C C . LEU A 1 264 ? -7.676 -11.070 12.920 1.00 83.44 264 LEU A C 1
ATOM 2117 O O . LEU A 1 264 ? -8.485 -11.916 13.301 1.00 83.44 264 LEU A O 1
ATOM 2121 N N . LYS A 1 265 ? -7.803 -10.484 11.720 1.00 84.06 265 LYS A N 1
ATOM 2122 C CA . LYS A 1 265 ? -8.859 -10.865 10.762 1.00 84.06 265 LYS A CA 1
ATOM 2123 C C . LYS A 1 265 ? -8.734 -12.323 10.316 1.00 84.06 265 LYS A C 1
ATOM 2125 O O . LYS A 1 265 ? -9.760 -12.974 10.134 1.00 84.06 265 LYS A O 1
ATOM 2130 N N . ALA A 1 266 ? -7.517 -12.823 10.115 1.00 83.06 266 ALA A N 1
ATOM 2131 C CA . ALA A 1 266 ? -7.268 -14.214 9.753 1.00 83.06 266 ALA A CA 1
ATOM 2132 C C . ALA A 1 266 ? -7.592 -15.169 10.920 1.00 83.06 266 ALA A C 1
ATOM 2134 O O . ALA A 1 266 ? -8.275 -16.165 10.691 1.00 83.06 266 ALA A O 1
ATOM 2135 N N . GLU A 1 267 ? -7.248 -14.823 12.172 1.00 84.94 267 GLU A N 1
ATOM 2136 C CA . GLU A 1 267 ? -7.687 -15.568 13.371 1.00 84.94 267 GLU A CA 1
ATOM 2137 C C . GLU A 1 267 ? -9.219 -15.664 13.461 1.00 84.94 267 GLU A C 1
ATOM 2139 O O . GLU A 1 267 ? -9.754 -16.742 13.720 1.00 84.94 267 GLU A O 1
ATOM 2144 N N . VAL A 1 268 ? -9.932 -14.554 13.226 1.00 87.19 268 VAL A N 1
ATOM 2145 C CA . VAL A 1 268 ? -11.409 -14.495 13.259 1.00 87.19 268 VAL A CA 1
ATOM 2146 C C . VAL A 1 268 ? -12.050 -15.306 12.126 1.00 87.19 268 VAL A C 1
ATOM 2148 O O . VAL A 1 268 ? -13.130 -15.860 12.309 1.00 87.19 268 VAL A O 1
ATOM 2151 N N . LYS A 1 269 ? -11.389 -15.399 10.967 1.00 84.25 269 LYS A N 1
ATOM 2152 C CA . LYS A 1 269 ? -11.808 -16.235 9.827 1.00 84.25 269 LYS A CA 1
ATOM 2153 C C . LYS A 1 269 ? -11.386 -17.704 9.948 1.00 84.25 269 LYS A C 1
ATOM 2155 O O . LYS A 1 269 ? -11.662 -18.473 9.035 1.00 84.25 269 LYS A O 1
ATOM 2160 N N . GLU A 1 270 ? -10.713 -18.073 11.036 1.00 87.69 270 GLU A N 1
ATOM 2161 C CA . GLU A 1 270 ? -10.129 -19.400 11.267 1.00 87.69 270 GLU A CA 1
ATOM 2162 C C . GLU A 1 270 ? -9.044 -19.818 10.251 1.00 87.69 270 GLU A C 1
ATOM 2164 O O . GLU A 1 270 ? -8.659 -20.986 10.188 1.00 87.69 270 GLU A O 1
ATOM 2169 N N . ASP A 1 271 ? -8.474 -18.862 9.508 1.00 82.19 271 ASP A N 1
ATOM 2170 C CA . ASP A 1 271 ? -7.292 -19.079 8.665 1.00 82.19 271 ASP A CA 1
ATOM 2171 C C . ASP A 1 271 ? -6.027 -19.010 9.533 1.00 82.19 271 ASP A C 1
ATOM 2173 O O . ASP A 1 271 ? -5.259 -18.044 9.542 1.00 82.19 271 ASP A O 1
ATOM 2177 N N . TYR A 1 272 ? -5.852 -20.054 10.341 1.00 83.50 272 TYR A N 1
ATOM 2178 C CA . TYR A 1 272 ? -4.779 -20.157 11.325 1.00 83.50 272 TYR A CA 1
ATOM 2179 C C . TYR A 1 272 ? -3.381 -20.204 10.695 1.00 83.50 272 TYR A C 1
ATOM 2181 O O . TYR A 1 272 ? -2.409 -19.806 11.341 1.00 83.50 272 TYR A O 1
ATOM 2189 N N . GLN A 1 273 ? -3.267 -20.650 9.440 1.00 76.69 273 GLN A N 1
ATOM 2190 C CA . GLN A 1 273 ? -2.000 -20.653 8.714 1.00 76.69 273 GLN A CA 1
ATOM 2191 C C . GLN A 1 273 ? -1.598 -19.225 8.330 1.00 76.69 273 GLN A C 1
ATOM 2193 O O . GLN A 1 273 ? -0.510 -18.788 8.715 1.00 76.69 273 GLN A O 1
ATOM 2198 N N . LEU A 1 274 ? -2.489 -18.476 7.668 1.00 79.75 274 LEU A N 1
ATOM 2199 C CA . LEU A 1 274 ? -2.248 -17.077 7.308 1.00 79.75 274 LEU A CA 1
ATOM 2200 C C . LEU A 1 274 ? -2.047 -16.201 8.550 1.00 79.75 274 LEU A C 1
ATOM 2202 O O . LEU A 1 274 ? -1.109 -15.407 8.604 1.00 79.75 274 LEU A O 1
ATOM 2206 N N . ALA A 1 275 ? -2.878 -16.378 9.581 1.00 83.31 275 ALA A N 1
ATOM 2207 C CA . ALA A 1 275 ? -2.764 -15.633 10.832 1.00 83.31 275 ALA A CA 1
ATOM 2208 C C . ALA A 1 275 ? -1.384 -15.817 11.484 1.00 83.31 275 ALA A C 1
ATOM 2210 O O . ALA A 1 275 ? -0.741 -14.844 11.876 1.00 83.31 275 ALA A O 1
ATOM 2211 N N . ARG A 1 276 ? -0.883 -17.060 11.542 1.00 80.31 276 ARG A N 1
ATOM 2212 C CA . ARG A 1 276 ? 0.438 -17.362 12.108 1.00 80.31 276 ARG A CA 1
ATOM 2213 C C . ARG A 1 276 ? 1.567 -16.745 11.283 1.00 80.31 276 ARG A C 1
ATOM 2215 O O . ARG A 1 276 ? 2.522 -16.242 11.867 1.00 80.31 276 ARG A O 1
ATOM 2222 N N . GLN A 1 277 ? 1.469 -16.770 9.952 1.00 76.62 277 GLN A N 1
ATOM 2223 C CA . GLN A 1 277 ? 2.450 -16.130 9.066 1.00 76.62 277 GLN A CA 1
ATOM 2224 C C . GLN A 1 277 ? 2.497 -14.609 9.271 1.00 76.62 277 GLN A C 1
ATOM 2226 O O . GLN A 1 277 ? 3.579 -14.034 9.370 1.00 76.62 277 GLN A O 1
ATOM 2231 N N . LEU A 1 278 ? 1.336 -13.959 9.383 1.00 82.44 278 LEU A N 1
ATOM 2232 C CA . LEU A 1 278 ? 1.248 -12.514 9.599 1.00 82.44 278 LEU A CA 1
ATOM 2233 C C . LEU A 1 278 ? 1.802 -12.104 10.973 1.00 82.44 278 LEU A C 1
ATOM 2235 O O . LEU A 1 278 ? 2.562 -11.141 11.049 1.00 82.44 278 LEU A O 1
ATOM 2239 N N . TRP A 1 279 ? 1.527 -12.868 12.036 1.00 82.19 279 TRP A N 1
ATOM 2240 C CA . TRP A 1 279 ? 2.120 -12.604 13.353 1.00 82.19 279 TRP A CA 1
ATOM 2241 C C . TRP A 1 279 ? 3.640 -12.795 13.396 1.00 82.19 279 TRP A C 1
ATOM 2243 O O . TRP A 1 279 ? 4.326 -12.016 14.054 1.00 82.19 279 TRP A O 1
ATOM 2253 N N . ILE A 1 280 ? 4.193 -13.773 12.669 1.00 76.25 280 ILE A N 1
ATOM 2254 C CA . ILE A 1 280 ? 5.653 -13.932 12.556 1.00 76.25 280 ILE A CA 1
ATOM 2255 C C . ILE A 1 280 ? 6.285 -12.670 11.950 1.00 76.25 280 ILE A C 1
ATOM 2257 O O . ILE A 1 280 ? 7.272 -12.175 12.485 1.00 76.25 280 ILE A O 1
ATOM 2261 N N . ARG A 1 281 ? 5.671 -12.077 10.919 1.00 76.94 281 ARG A N 1
ATOM 2262 C CA . ARG A 1 281 ? 6.158 -10.826 10.304 1.00 76.94 281 ARG A CA 1
ATOM 2263 C C . ARG A 1 281 ? 6.072 -9.620 11.237 1.00 76.94 281 ARG A C 1
ATOM 2265 O O . ARG A 1 281 ? 6.940 -8.755 11.192 1.00 76.94 281 ARG A O 1
ATOM 2272 N N . VAL A 1 282 ? 5.062 -9.560 12.109 1.00 80.00 282 VAL A N 1
ATOM 2273 C CA . VAL A 1 282 ? 5.001 -8.536 13.169 1.00 80.00 282 VAL A CA 1
ATOM 2274 C C . VAL A 1 282 ? 6.203 -8.679 14.114 1.00 80.00 282 VAL A C 1
ATOM 2276 O O . VAL A 1 282 ? 6.821 -7.672 14.461 1.00 80.00 282 VAL A O 1
ATOM 2279 N N . LEU A 1 283 ? 6.601 -9.910 14.461 1.00 69.50 283 LEU A N 1
ATOM 2280 C CA . LEU A 1 283 ? 7.799 -10.168 15.271 1.00 69.50 283 LEU A CA 1
ATOM 2281 C C . LEU A 1 283 ? 9.121 -9.868 14.547 1.00 69.50 283 LEU A C 1
ATOM 2283 O O . LEU A 1 283 ? 10.100 -9.534 15.211 1.00 69.50 283 LEU A O 1
ATOM 2287 N N . GLU A 1 284 ? 9.167 -9.927 13.216 1.00 68.56 284 GLU A N 1
ATOM 2288 C CA . GLU A 1 284 ? 10.356 -9.533 12.441 1.00 68.56 284 GLU A CA 1
ATOM 2289 C C . GLU A 1 284 ? 10.624 -8.017 12.497 1.00 68.56 284 GLU A C 1
ATOM 2291 O O . GLU A 1 284 ? 11.777 -7.599 12.424 1.00 68.56 284 GLU A O 1
ATOM 2296 N N . VAL A 1 285 ? 9.587 -7.196 12.709 1.00 69.62 285 VAL A N 1
ATOM 2297 C CA . VAL A 1 285 ? 9.713 -5.749 12.998 1.00 69.62 285 VAL A CA 1
ATOM 2298 C C . VAL A 1 285 ? 9.908 -5.486 14.487 1.00 69.62 285 VAL A C 1
ATOM 2300 O O . VAL A 1 285 ? 10.700 -4.641 14.900 1.00 69.62 285 VAL A O 1
ATOM 2303 N N . SER A 1 286 ? 9.126 -6.185 15.306 1.00 67.81 286 SER A N 1
ATOM 2304 C CA . SER A 1 286 ? 8.963 -5.935 16.730 1.00 67.81 286 SER A CA 1
ATOM 2305 C C . SER A 1 286 ? 9.047 -7.257 17.478 1.00 67.81 286 SER A C 1
ATOM 2307 O O . SER A 1 286 ? 8.053 -7.843 17.888 1.00 67.81 286 SER A O 1
ATOM 2309 N N . TRP A 1 287 ? 10.265 -7.744 17.691 1.00 52.75 287 TRP A N 1
ATOM 2310 C CA . TRP A 1 287 ? 10.525 -9.053 18.307 1.00 52.75 287 TRP A CA 1
ATOM 2311 C C . TRP A 1 287 ? 10.009 -9.213 19.754 1.00 52.75 287 TRP A C 1
ATOM 2313 O O . TRP A 1 287 ? 10.058 -10.309 20.310 1.00 52.75 287 TRP A O 1
ATOM 2323 N N . ARG A 1 288 ? 9.521 -8.128 20.375 1.00 47.91 288 ARG A N 1
ATOM 2324 C CA . ARG A 1 288 ? 8.839 -8.102 21.684 1.00 47.91 288 ARG A CA 1
ATOM 2325 C C . ARG A 1 288 ? 7.357 -7.732 21.587 1.00 47.91 288 ARG A C 1
ATOM 2327 O O . ARG A 1 288 ? 6.781 -7.270 22.569 1.00 47.91 288 ARG A O 1
ATOM 2334 N N . ASP A 1 289 ? 6.744 -7.876 20.419 1.00 67.69 289 ASP A N 1
ATOM 2335 C CA . ASP A 1 289 ? 5.327 -7.589 20.244 1.00 67.69 289 ASP A CA 1
ATOM 2336 C C . ASP A 1 289 ? 4.472 -8.610 21.005 1.00 67.69 289 ASP A C 1
ATOM 2338 O O . ASP A 1 289 ? 4.303 -9.754 20.583 1.00 67.69 289 ASP A O 1
ATOM 2342 N N . TYR A 1 290 ? 3.967 -8.197 22.168 1.00 55.44 290 TYR A N 1
ATOM 2343 C CA . TYR A 1 290 ? 3.167 -9.054 23.041 1.00 55.44 290 TYR A CA 1
ATOM 2344 C C . TYR A 1 290 ? 1.897 -9.564 22.348 1.00 55.44 290 TYR A C 1
ATOM 2346 O O . TYR A 1 290 ? 1.514 -10.710 22.565 1.00 55.44 290 TYR A O 1
ATOM 2354 N N . GLU A 1 291 ? 1.282 -8.758 21.479 1.00 68.44 291 GLU A N 1
ATOM 2355 C CA . GLU A 1 291 ? 0.050 -9.123 20.777 1.00 68.44 291 GLU A CA 1
ATOM 2356 C C . GLU A 1 291 ? 0.312 -10.230 19.742 1.00 68.44 291 GLU A C 1
ATOM 2358 O O . GLU A 1 291 ? -0.465 -11.184 19.641 1.00 68.44 291 GLU A O 1
ATOM 2363 N N . ALA A 1 292 ? 1.459 -10.168 19.055 1.00 72.19 292 ALA A N 1
ATOM 2364 C CA . ALA A 1 292 ? 1.916 -11.206 18.134 1.00 72.19 292 ALA A CA 1
ATOM 2365 C C . ALA A 1 292 ? 2.396 -12.489 18.830 1.00 72.19 292 ALA A C 1
ATOM 2367 O O . ALA A 1 292 ? 2.110 -13.587 18.344 1.00 72.19 292 ALA A O 1
ATOM 2368 N N . ILE A 1 293 ? 3.080 -12.379 19.978 1.00 60.75 293 ILE A N 1
ATOM 2369 C CA . ILE A 1 293 ? 3.443 -13.541 20.810 1.00 60.75 293 ILE A CA 1
ATOM 2370 C C . ILE A 1 293 ? 2.167 -14.261 21.263 1.00 60.75 293 ILE A C 1
ATOM 2372 O O . ILE A 1 293 ? 2.020 -15.463 21.028 1.00 60.75 293 ILE A O 1
ATOM 2376 N N . GLU A 1 294 ? 1.210 -13.530 21.843 1.00 71.00 294 GLU A N 1
ATOM 2377 C CA . GLU A 1 294 ? -0.074 -14.098 22.257 1.00 71.00 294 GLU A CA 1
ATOM 2378 C C . GLU A 1 294 ? -0.866 -14.663 21.073 1.00 71.00 294 GLU A C 1
ATOM 2380 O O . GLU A 1 294 ? -1.461 -15.730 21.203 1.00 71.00 294 GLU A O 1
ATOM 2385 N N . GLY A 1 295 ? -0.857 -14.005 19.909 1.00 74.06 295 GLY A N 1
ATOM 2386 C CA . GLY A 1 295 ? -1.487 -14.504 18.685 1.00 74.06 295 GLY A CA 1
ATOM 2387 C C . GLY A 1 295 ? -0.939 -15.857 18.244 1.00 74.06 295 GLY A C 1
ATOM 2388 O O . GLY A 1 295 ? -1.703 -16.800 18.026 1.00 74.06 295 GLY A O 1
ATOM 2389 N N . ILE A 1 296 ? 0.386 -16.004 18.199 1.00 76.12 296 ILE A N 1
ATOM 2390 C CA . ILE A 1 296 ? 1.033 -17.282 17.873 1.00 76.12 296 ILE A CA 1
ATOM 2391 C C . ILE A 1 296 ? 0.703 -18.351 18.924 1.00 76.12 296 ILE A C 1
ATOM 2393 O O . ILE A 1 296 ? 0.426 -19.493 18.550 1.00 76.12 296 ILE A O 1
ATOM 2397 N N . GLU A 1 297 ? 0.656 -18.007 20.216 1.00 69.50 297 GLU A N 1
ATOM 2398 C CA . GLU A 1 297 ? 0.237 -18.941 21.268 1.00 69.50 297 GLU A CA 1
ATOM 2399 C C . GLU A 1 297 ? -1.236 -19.365 21.152 1.00 69.50 297 GLU A C 1
ATOM 2401 O O . GLU A 1 297 ? -1.538 -20.558 21.266 1.00 69.50 297 GLU A O 1
ATOM 2406 N N . ARG A 1 298 ? -2.162 -18.424 20.912 1.00 85.88 298 ARG A N 1
ATOM 2407 C CA . ARG A 1 298 ? -3.593 -18.705 20.686 1.00 85.88 298 ARG A CA 1
ATOM 2408 C C . ARG A 1 298 ? -3.761 -19.677 19.524 1.00 85.88 298 ARG A C 1
ATOM 2410 O O . ARG A 1 298 ? -4.449 -20.691 19.660 1.00 85.88 298 ARG A O 1
ATOM 2417 N N . ILE A 1 299 ? -3.089 -19.396 18.409 1.00 84.06 299 ILE A N 1
ATOM 2418 C CA . ILE A 1 299 ? -3.124 -20.227 17.207 1.00 84.06 299 ILE A CA 1
ATOM 2419 C C . ILE A 1 299 ? -2.533 -21.612 17.482 1.00 84.06 299 ILE A C 1
ATOM 2421 O O . ILE A 1 299 ? -3.162 -22.610 17.139 1.00 84.06 299 ILE A O 1
ATOM 2425 N N . ALA A 1 300 ? -1.382 -21.709 18.154 1.00 73.12 300 ALA A N 1
ATOM 2426 C CA . ALA A 1 300 ? -0.774 -22.994 18.498 1.00 73.12 300 ALA A CA 1
ATOM 2427 C C . ALA A 1 300 ? -1.713 -23.866 19.351 1.00 73.12 300 ALA A C 1
ATOM 2429 O O . ALA A 1 300 ? -1.891 -25.048 19.057 1.00 73.12 300 ALA A O 1
ATOM 2430 N N . ARG A 1 301 ? -2.387 -23.282 20.353 1.00 78.25 301 ARG A N 1
ATOM 2431 C CA . ARG A 1 301 ? -3.388 -23.987 21.174 1.00 78.25 301 ARG A CA 1
ATOM 2432 C C . ARG A 1 301 ? -4.595 -24.442 20.346 1.00 78.25 301 ARG A C 1
ATOM 2434 O O . ARG A 1 301 ? -5.077 -25.553 20.560 1.00 78.25 301 ARG A O 1
ATOM 2441 N N . LYS A 1 302 ? -5.058 -23.641 19.377 1.00 78.62 302 LYS A N 1
ATOM 2442 C CA . LYS A 1 302 ? -6.157 -24.025 18.473 1.00 78.62 302 LYS A CA 1
ATOM 2443 C C . LYS A 1 302 ? -5.757 -25.140 17.500 1.00 78.62 302 LYS A C 1
ATOM 2445 O O . LYS A 1 302 ? -6.489 -26.115 17.379 1.00 78.62 302 LYS A O 1
ATOM 2450 N N . ILE A 1 303 ? -4.576 -25.065 16.887 1.00 68.19 303 ILE A N 1
ATOM 2451 C CA . ILE A 1 303 ? -4.049 -26.123 16.004 1.00 68.19 303 ILE A CA 1
ATOM 2452 C C . ILE A 1 303 ? -3.892 -27.448 16.771 1.00 68.19 303 ILE A C 1
ATOM 2454 O O . ILE A 1 303 ? -4.268 -28.498 16.263 1.00 68.19 303 ILE A O 1
ATOM 2458 N N . LEU A 1 304 ? -3.414 -27.409 18.021 1.00 56.91 304 LEU A N 1
ATOM 2459 C CA . LEU A 1 304 ? -3.271 -28.597 18.879 1.00 56.91 304 LEU A CA 1
ATOM 2460 C C . LEU A 1 304 ? -4.600 -29.189 19.385 1.00 56.91 304 LEU A C 1
ATOM 2462 O O . LEU A 1 304 ? -4.603 -30.302 19.905 1.00 56.91 304 LEU A O 1
ATOM 2466 N N . THR A 1 305 ? -5.714 -28.462 19.270 1.00 56.22 305 THR A N 1
ATOM 2467 C CA . THR A 1 305 ? -7.048 -28.913 19.713 1.00 56.22 305 THR A CA 1
ATOM 2468 C C . THR A 1 305 ? -7.983 -29.281 18.557 1.00 56.22 305 THR A C 1
ATOM 2470 O O . THR A 1 305 ? -9.081 -29.784 18.801 1.00 56.22 305 THR A O 1
ATOM 2473 N N . GLN A 1 306 ? -7.550 -29.110 17.304 1.00 52.75 306 GLN A N 1
ATOM 2474 C CA . GLN A 1 306 ? -8.257 -29.617 16.128 1.00 52.75 306 GLN A CA 1
ATOM 2475 C C . GLN A 1 306 ? -7.926 -31.101 15.867 1.00 52.75 306 GLN A C 1
ATOM 2477 O O . GLN A 1 306 ? -6.752 -31.476 15.854 1.00 52.75 306 GLN A O 1
ATOM 2482 N N . PRO A 1 307 ? -8.925 -31.966 15.596 1.00 41.56 307 PRO A N 1
ATOM 2483 C CA . PRO A 1 307 ? -8.673 -33.305 15.070 1.00 41.56 307 PRO A CA 1
ATOM 2484 C C . PRO A 1 307 ? -8.015 -33.217 13.687 1.00 41.56 307 PRO A C 1
ATOM 2486 O O . PRO A 1 307 ? -8.504 -32.486 12.825 1.00 41.56 307 PRO A O 1
ATOM 2489 N N . GLN A 1 308 ? -6.949 -33.988 13.443 1.00 35.47 308 GLN A N 1
ATOM 2490 C CA . GLN A 1 308 ? -6.336 -34.070 12.112 1.00 35.47 308 GLN A CA 1
ATOM 2491 C C . GLN A 1 308 ? -7.356 -34.584 11.084 1.00 35.47 308 GLN A C 1
ATOM 2493 O O . GLN A 1 308 ? -7.776 -35.741 11.141 1.00 35.47 308 GLN A O 1
ATOM 2498 N N . GLN A 1 309 ? -7.742 -33.734 10.131 1.00 33.84 309 GLN A N 1
ATOM 2499 C CA . GLN A 1 309 ? -8.612 -34.127 9.026 1.00 33.84 309 GLN A CA 1
ATOM 2500 C C . GLN A 1 309 ? -7.788 -34.740 7.889 1.00 33.84 309 GLN A C 1
ATOM 2502 O O . GLN A 1 309 ? -6.971 -34.071 7.257 1.00 33.84 309 GLN A O 1
ATOM 2507 N N . VAL A 1 310 ? -8.038 -36.018 7.606 1.00 31.38 310 VAL A N 1
ATOM 2508 C CA . VAL A 1 310 ? -7.610 -36.677 6.364 1.00 31.38 310 VAL A CA 1
ATOM 2509 C C . VAL A 1 310 ? -8.598 -36.280 5.255 1.00 31.38 310 VAL A C 1
ATOM 2511 O O . VAL A 1 310 ? -9.806 -36.345 5.495 1.00 31.38 310 VAL A O 1
ATOM 2514 N N . PRO A 1 311 ? -8.146 -35.866 4.056 1.00 31.39 311 PRO A N 1
ATOM 2515 C CA . PRO A 1 311 ? -9.047 -35.395 3.007 1.00 31.39 311 PRO A CA 1
ATOM 2516 C C . PRO A 1 311 ? -9.891 -36.531 2.408 1.00 31.39 311 PRO A C 1
ATOM 2518 O O . PRO A 1 311 ? -9.368 -37.579 2.030 1.00 31.39 311 PRO A O 1
ATOM 2521 N N . ILE A 1 312 ? -11.198 -36.290 2.269 1.00 32.22 312 ILE A N 1
ATOM 2522 C CA . ILE A 1 312 ? -12.168 -37.178 1.607 1.00 32.22 312 ILE A CA 1
ATOM 2523 C C . ILE A 1 312 ? -12.743 -36.434 0.381 1.00 32.22 312 ILE A C 1
ATOM 2525 O O . ILE A 1 312 ? -13.103 -35.263 0.515 1.00 32.22 312 ILE A O 1
ATOM 2529 N N . PRO A 1 313 ? -12.823 -37.059 -0.812 1.00 28.12 313 PRO A N 1
ATOM 2530 C CA . PRO A 1 313 ? -13.310 -36.403 -2.030 1.00 28.12 313 PRO A CA 1
ATOM 2531 C C . PRO A 1 313 ? -14.846 -36.199 -2.046 1.00 28.12 313 PRO A C 1
ATOM 2533 O O . PRO A 1 313 ? -15.565 -36.906 -1.339 1.00 28.12 313 PRO A O 1
ATOM 2536 N N . PRO A 1 314 ? -15.373 -35.248 -2.848 1.00 33.41 314 PRO A N 1
ATOM 2537 C CA . PRO A 1 314 ? -16.752 -34.765 -2.718 1.00 33.41 314 PRO A CA 1
ATOM 2538 C C . PRO A 1 314 ? -17.777 -35.400 -3.681 1.00 33.41 314 PRO A C 1
ATOM 2540 O O . PRO A 1 314 ? -17.425 -35.778 -4.796 1.00 33.41 314 PRO A O 1
ATOM 2543 N N . THR A 1 315 ? -19.058 -35.342 -3.265 1.00 26.42 315 THR A N 1
ATOM 2544 C CA . THR A 1 315 ? -20.366 -35.310 -3.998 1.00 26.42 315 THR A CA 1
ATOM 2545 C C . THR A 1 315 ? -21.371 -36.397 -3.568 1.00 26.42 315 THR A C 1
ATOM 2547 O O . THR A 1 315 ? -20.939 -37.439 -3.080 1.00 26.42 315 THR A O 1
ATOM 2550 N N . PRO A 1 316 ? -22.703 -36.218 -3.775 1.00 29.33 316 PRO A N 1
ATOM 2551 C CA . PRO A 1 316 ? -23.475 -35.014 -4.145 1.00 29.33 316 PRO A CA 1
ATOM 2552 C C . PRO A 1 316 ? -24.631 -34.680 -3.160 1.00 29.33 316 PRO A C 1
ATOM 2554 O O . PRO A 1 316 ? -24.856 -35.360 -2.163 1.00 29.33 316 PRO A O 1
ATOM 2557 N N . SER A 1 317 ? -25.376 -33.610 -3.455 1.00 34.97 317 SER A N 1
ATOM 2558 C CA . SER A 1 317 ? -26.588 -33.155 -2.751 1.00 34.97 317 SER A CA 1
ATOM 2559 C C . SER A 1 317 ? -27.860 -33.943 -3.115 1.00 34.97 317 SER A C 1
ATOM 2561 O O . SER A 1 317 ? -27.914 -34.573 -4.168 1.00 34.97 317 SER A O 1
ATOM 2563 N N . LEU A 1 318 ? -28.915 -33.826 -2.291 1.00 26.91 318 LEU A N 1
ATOM 2564 C CA . LEU A 1 318 ? -30.333 -33.952 -2.688 1.00 26.91 318 LEU A CA 1
ATOM 2565 C C . LEU A 1 318 ? -31.266 -33.290 -1.646 1.00 26.91 318 LEU A C 1
ATOM 2567 O O . LEU A 1 318 ? -30.810 -32.926 -0.561 1.00 26.91 318 LEU A O 1
ATOM 2571 N N . SER A 1 319 ? -32.534 -33.056 -2.006 1.00 26.34 319 SER A N 1
ATOM 2572 C CA . SER A 1 319 ? -33.387 -32.001 -1.427 1.00 26.34 319 SER A CA 1
ATOM 2573 C C . SER A 1 319 ? -34.689 -32.463 -0.736 1.00 26.34 319 SER A C 1
ATOM 2575 O O . SER A 1 319 ? -35.113 -33.606 -0.864 1.00 26.34 319 SER A O 1
ATOM 2577 N N . ASP A 1 320 ? -35.313 -31.495 -0.048 1.00 26.62 320 ASP A N 1
ATOM 2578 C CA . ASP A 1 320 ? -36.752 -31.312 0.238 1.00 26.62 320 ASP A CA 1
ATOM 2579 C C . ASP A 1 320 ? -37.576 -32.356 1.020 1.00 26.62 320 ASP A C 1
ATOM 2581 O O . ASP A 1 320 ? -37.930 -33.415 0.512 1.00 26.62 320 ASP A O 1
ATOM 2585 N N . ALA A 1 321 ? -38.064 -31.936 2.200 1.00 25.34 321 ALA A N 1
ATOM 2586 C CA . ALA A 1 321 ? -39.496 -31.839 2.571 1.00 25.34 321 ALA A CA 1
ATOM 2587 C C . ALA A 1 321 ? -39.646 -31.478 4.075 1.00 25.34 321 ALA A C 1
ATOM 2589 O O . ALA A 1 321 ? -38.846 -31.931 4.881 1.00 25.34 321 ALA A O 1
ATOM 2590 N N . ALA A 1 322 ? -40.674 -30.810 4.614 1.00 27.28 322 ALA A N 1
ATOM 2591 C CA . ALA A 1 322 ? -41.672 -29.824 4.175 1.00 27.28 322 ALA A CA 1
ATOM 2592 C C . ALA A 1 322 ? -42.718 -29.683 5.318 1.00 27.28 322 ALA A C 1
ATOM 2594 O O . ALA A 1 322 ? -43.190 -30.703 5.811 1.00 27.28 322 ALA A O 1
ATOM 2595 N N . ARG A 1 323 ? -43.179 -28.450 5.621 1.00 26.16 323 ARG A N 1
ATOM 2596 C CA . ARG A 1 323 ? -44.337 -28.089 6.499 1.00 26.16 323 ARG A CA 1
ATOM 2597 C C . ARG A 1 323 ? -44.177 -28.399 8.010 1.00 26.16 323 ARG A C 1
ATOM 2599 O O . ARG A 1 323 ? -43.664 -29.437 8.386 1.00 26.16 323 ARG A O 1
ATOM 2606 N N . GLY A 1 324 ? -44.642 -27.569 8.950 1.00 24.56 324 GLY A N 1
ATOM 2607 C CA . GLY A 1 324 ? -45.297 -26.248 8.881 1.00 24.56 324 GLY A CA 1
ATOM 2608 C C . GLY A 1 324 ? -46.380 -26.106 9.967 1.00 24.56 324 GLY A C 1
ATOM 2609 O O . GLY A 1 324 ? -47.034 -27.101 10.251 1.00 24.56 324 GLY A O 1
ATOM 2610 N N . LEU A 1 325 ? -46.587 -24.914 10.556 1.00 25.02 325 LEU A N 1
ATOM 2611 C CA . LEU A 1 325 ? -47.784 -24.565 11.358 1.00 25.02 325 LEU A CA 1
ATOM 2612 C C . LEU A 1 325 ? -47.880 -23.048 11.671 1.00 25.02 325 LEU A C 1
ATOM 2614 O O . LEU A 1 325 ? -46.931 -22.434 12.148 1.00 25.02 325 LEU A O 1
ATOM 2618 N N . GLN A 1 326 ? -49.063 -22.483 11.423 1.00 27.64 326 GLN A N 1
ATOM 2619 C CA . GLN A 1 326 ? -49.653 -21.190 11.839 1.00 27.64 326 GLN A CA 1
ATOM 2620 C C . GLN A 1 326 ? -51.194 -21.355 11.664 1.00 27.64 326 GLN A C 1
ATOM 2622 O O . GLN A 1 326 ? -51.579 -22.388 11.102 1.00 27.64 326 GLN A O 1
ATOM 2627 N N . PRO A 1 327 ? -52.105 -20.420 12.044 1.00 38.28 327 PRO A N 1
ATOM 2628 C CA . PRO A 1 327 ? -51.945 -19.098 12.684 1.00 38.28 327 PRO A CA 1
ATOM 2629 C C . PRO A 1 327 ? -52.861 -18.872 13.924 1.00 38.28 327 PRO A C 1
ATOM 2631 O O . PRO A 1 327 ? -53.768 -19.659 14.171 1.00 38.28 327 PRO A O 1
ATOM 2634 N N . ILE A 1 328 ? -52.732 -17.725 14.613 1.00 26.78 328 ILE A N 1
ATOM 2635 C CA . ILE A 1 328 ? -53.865 -16.998 15.245 1.00 26.78 328 ILE A CA 1
ATOM 2636 C C . ILE A 1 328 ? -53.642 -15.486 15.040 1.00 26.78 328 ILE A C 1
ATOM 2638 O O . ILE A 1 328 ? -52.505 -15.021 15.111 1.00 26.78 328 ILE A O 1
ATOM 2642 N N . ALA A 1 329 ? -54.714 -14.735 14.768 1.00 24.78 329 ALA A N 1
ATOM 2643 C CA . ALA A 1 329 ? -54.699 -13.303 14.455 1.00 24.78 329 ALA A CA 1
ATOM 2644 C C . ALA A 1 329 ? -55.504 -12.444 15.462 1.00 24.78 329 ALA A C 1
ATOM 2646 O O . ALA A 1 329 ? -56.171 -12.963 16.353 1.00 24.78 329 ALA A O 1
ATOM 2647 N N . ASP A 1 330 ? -55.455 -11.128 15.230 1.00 26.06 330 ASP A N 1
ATOM 2648 C CA . ASP A 1 330 ? -56.337 -10.055 15.721 1.00 26.06 330 ASP A CA 1
ATOM 2649 C C . ASP A 1 330 ? -56.300 -9.615 17.198 1.00 26.06 330 ASP A C 1
ATOM 2651 O O . ASP A 1 330 ? -56.912 -10.204 18.088 1.00 26.06 330 ASP A O 1
ATOM 2655 N N . LYS A 1 331 ? -55.793 -8.386 17.399 1.00 27.61 331 LYS A N 1
ATOM 2656 C CA . LYS A 1 331 ? -56.680 -7.209 17.555 1.00 27.61 331 LYS A CA 1
ATOM 2657 C C . LYS A 1 331 ? -55.915 -5.883 17.463 1.00 27.61 331 LYS A C 1
ATOM 2659 O O . LYS A 1 331 ? -55.139 -5.546 18.351 1.00 27.61 331 LYS A O 1
ATOM 2664 N N . MET A 1 332 ? -56.206 -5.080 16.436 1.00 24.34 332 MET A N 1
ATOM 2665 C CA . MET A 1 332 ? -55.870 -3.652 16.443 1.00 24.34 332 MET A CA 1
ATOM 2666 C C . MET A 1 332 ? -56.993 -2.861 17.122 1.00 24.34 332 MET A C 1
ATOM 2668 O O . MET A 1 332 ? -58.147 -2.936 16.704 1.00 24.34 332 MET A O 1
ATOM 2672 N N . LEU A 1 333 ? -56.643 -2.068 18.135 1.00 26.30 333 LEU A N 1
ATOM 2673 C CA . LEU A 1 333 ? -57.476 -0.981 18.652 1.00 26.30 333 LEU A CA 1
ATOM 2674 C C . LEU A 1 333 ? -56.879 0.355 18.201 1.00 26.30 333 LEU A C 1
ATOM 2676 O O . LEU A 1 333 ? -55.664 0.546 18.184 1.00 26.30 333 LEU A O 1
ATOM 2680 N N . THR A 1 334 ? -57.750 1.257 17.769 1.00 27.39 334 THR A N 1
ATOM 2681 C CA . THR A 1 334 ? -57.401 2.482 17.045 1.00 27.39 334 THR A CA 1
ATOM 2682 C C . THR A 1 334 ? -57.213 3.704 17.944 1.00 27.39 334 THR A C 1
ATOM 2684 O O . THR A 1 334 ? -58.023 3.922 18.839 1.00 27.39 334 THR A O 1
ATOM 2687 N N . GLN A 1 335 ? -56.290 4.585 17.521 1.00 24.80 335 GLN A N 1
ATOM 2688 C CA . GLN A 1 335 ? -56.184 6.020 17.865 1.00 24.80 335 GLN A CA 1
ATOM 2689 C C . GLN A 1 335 ? -55.617 6.382 19.262 1.00 24.80 335 GLN A C 1
ATOM 2691 O O . GLN A 1 335 ? -55.688 5.570 20.180 1.00 24.80 335 GLN A O 1
ATOM 2696 N N . PRO A 1 336 ? -55.023 7.592 19.434 1.00 24.86 336 PRO A N 1
ATOM 2697 C CA . PRO A 1 336 ? -55.016 8.739 18.513 1.00 24.86 336 PRO A CA 1
ATOM 2698 C C . PRO A 1 336 ? -53.666 9.075 17.857 1.00 24.86 336 PRO A C 1
ATOM 2700 O O . PRO A 1 336 ? -52.589 8.756 18.356 1.00 24.86 336 PRO A O 1
ATOM 2703 N N . LYS A 1 337 ? -53.747 9.811 16.739 1.00 33.66 337 LYS A N 1
ATOM 2704 C CA . LYS A 1 337 ? -52.620 10.577 16.197 1.00 33.66 337 LYS A CA 1
ATOM 2705 C C . LYS A 1 337 ? -52.308 11.725 17.160 1.00 33.66 337 LYS A C 1
ATOM 2707 O O . LYS A 1 337 ? -53.065 12.689 17.215 1.00 33.66 337 LYS A O 1
ATOM 2712 N N . THR A 1 338 ? -51.190 11.650 17.868 1.00 27.78 338 THR A N 1
ATOM 2713 C CA . THR A 1 338 ? -50.496 12.845 18.353 1.00 27.78 338 THR A CA 1
ATOM 2714 C C . THR A 1 338 ? -49.265 13.048 17.482 1.00 27.78 338 THR A C 1
ATOM 2716 O O . THR A 1 338 ? -48.433 12.149 17.345 1.00 27.78 338 THR A O 1
ATOM 2719 N N . GLU A 1 339 ? -49.168 14.214 16.845 1.00 41.53 339 GLU A N 1
ATOM 2720 C CA . GLU A 1 339 ? -47.935 14.636 16.184 1.00 41.53 339 GLU A CA 1
ATOM 2721 C C . GLU A 1 339 ? -46.863 14.764 17.266 1.00 41.53 339 GLU A C 1
ATOM 2723 O O . GLU A 1 339 ? -46.925 15.642 18.126 1.00 41.53 339 GLU A O 1
ATOM 2728 N N . LYS A 1 340 ? -45.920 13.818 17.293 1.00 39.84 340 LYS A N 1
ATOM 2729 C CA . LYS A 1 340 ? -44.826 13.859 18.260 1.00 39.84 340 LYS A CA 1
ATOM 2730 C C . LYS A 1 340 ? -43.838 14.941 17.819 1.00 39.84 340 LYS A C 1
ATOM 2732 O O . LYS A 1 340 ? -43.395 14.882 16.669 1.00 39.84 340 LYS A O 1
ATOM 2737 N N . PRO A 1 341 ? -43.480 15.897 18.695 1.00 45.59 341 PRO A N 1
ATOM 2738 C CA . PRO A 1 341 ? -42.491 16.908 18.358 1.00 45.59 341 PRO A CA 1
ATOM 2739 C C . PRO A 1 341 ? -41.153 16.245 18.015 1.00 45.59 341 PRO A C 1
ATOM 2741 O O . PRO A 1 341 ? -40.821 15.166 18.518 1.00 45.59 341 PRO A O 1
ATOM 2744 N N . GLN A 1 342 ? -40.380 16.902 17.152 1.00 55.72 342 GLN A N 1
ATOM 2745 C CA . GLN A 1 342 ? -38.976 16.550 16.954 1.00 55.72 342 GLN A CA 1
ATOM 2746 C C . GLN A 1 342 ? -38.227 16.648 18.298 1.00 55.72 342 GLN A C 1
ATOM 2748 O O . GLN A 1 342 ? -38.604 17.461 19.144 1.00 55.72 342 GLN A O 1
ATOM 2753 N N . PRO A 1 343 ? -37.190 15.823 18.526 1.00 68.19 343 PRO A N 1
ATOM 2754 C CA . PRO A 1 343 ? -36.440 15.861 19.777 1.00 68.19 343 PRO A CA 1
ATOM 2755 C C . PRO A 1 343 ? -35.763 17.228 19.958 1.00 68.19 343 PRO A C 1
ATOM 2757 O O . PRO A 1 343 ? -35.042 17.685 19.071 1.00 68.19 343 PRO A O 1
ATOM 2760 N N . PHE A 1 344 ? -35.983 17.863 21.111 1.00 71.69 344 PHE A N 1
ATOM 2761 C CA . PHE A 1 344 ? -35.513 19.218 21.413 1.00 71.69 344 PHE A CA 1
ATOM 2762 C C . PHE A 1 344 ? -33.994 19.378 21.279 1.00 71.69 344 PHE A C 1
ATOM 2764 O O . PHE A 1 344 ? -33.540 20.412 20.807 1.00 71.69 344 PHE A O 1
ATOM 2771 N N . PHE A 1 345 ? -33.200 18.339 21.568 1.00 73.38 345 PHE A N 1
ATOM 2772 C CA . PHE A 1 345 ? -31.738 18.403 21.414 1.00 73.38 345 PHE A CA 1
ATOM 2773 C C . PHE A 1 345 ? -31.249 18.567 19.959 1.00 73.38 345 PHE A C 1
ATOM 2775 O O . PHE A 1 345 ? -30.079 18.878 19.753 1.00 73.38 345 PHE A O 1
ATOM 2782 N N . LEU A 1 346 ? -32.113 18.343 18.956 1.00 65.06 346 LEU A N 1
ATOM 2783 C CA . LEU A 1 346 ? -31.829 18.641 17.543 1.00 65.06 346 LEU A CA 1
ATOM 2784 C C . LEU A 1 346 ? -32.234 20.069 17.133 1.00 65.06 346 LEU A C 1
ATOM 2786 O O . LEU A 1 346 ? -32.004 20.456 15.992 1.00 65.06 346 LEU A O 1
ATOM 2790 N N . GLN A 1 347 ? -32.872 20.825 18.030 1.00 72.06 347 GLN A N 1
ATOM 2791 C CA . GLN A 1 347 ? -33.343 22.198 17.806 1.00 72.06 347 GLN A CA 1
ATOM 2792 C C . GLN A 1 347 ? -32.610 23.204 18.707 1.00 72.06 347 GLN A C 1
ATOM 2794 O O . GLN A 1 347 ? -32.356 24.336 18.298 1.00 72.06 347 GLN A O 1
ATOM 2799 N N . ASP A 1 348 ? -32.262 22.788 19.924 1.00 78.69 348 ASP A N 1
ATOM 2800 C CA . ASP A 1 348 ? -31.478 23.563 20.877 1.00 78.69 348 ASP A CA 1
ATOM 2801 C C . ASP A 1 348 ? -30.034 23.754 20.397 1.00 78.69 348 ASP A C 1
ATOM 2803 O O . ASP A 1 348 ? -29.409 22.853 19.836 1.00 78.69 348 ASP A O 1
ATOM 2807 N N . SER A 1 349 ? -29.463 24.927 20.684 1.00 84.06 349 SER A N 1
ATOM 2808 C CA . SER A 1 349 ? -28.053 25.180 20.389 1.00 84.06 349 SER A CA 1
ATOM 2809 C C . SER A 1 349 ? -27.144 24.257 21.216 1.00 84.06 349 SER A C 1
ATOM 2811 O O . SER A 1 349 ? -27.477 23.927 22.361 1.00 84.06 349 SER A O 1
ATOM 2813 N N . PRO A 1 350 ? -25.950 23.887 20.719 1.00 84.94 350 PRO A N 1
ATOM 2814 C CA . PRO A 1 350 ? -25.048 23.009 21.460 1.00 84.94 350 PRO A CA 1
ATOM 2815 C C . PRO A 1 350 ? -24.726 23.477 22.887 1.00 84.94 350 PRO A C 1
ATOM 2817 O O . PRO A 1 350 ? -24.694 22.669 23.811 1.00 84.94 350 PRO A O 1
ATOM 2820 N N . LEU A 1 351 ? -24.587 24.791 23.108 1.00 85.06 351 LEU A N 1
ATOM 2821 C CA . LEU A 1 351 ? -24.379 25.380 24.439 1.00 85.06 351 LEU A CA 1
ATOM 2822 C C . LEU A 1 351 ? -25.575 25.172 25.391 1.00 85.06 351 LEU A C 1
ATOM 2824 O O . LEU A 1 351 ? -25.381 25.002 26.600 1.00 85.06 351 LEU A O 1
ATOM 2828 N N . ALA A 1 352 ? -26.804 25.151 24.867 1.00 89.69 352 ALA A N 1
ATOM 2829 C CA . ALA A 1 352 ? -27.999 24.830 25.643 1.00 89.69 352 ALA A CA 1
ATOM 2830 C C . ALA A 1 352 ? -28.045 23.334 26.004 1.00 89.69 352 ALA A C 1
ATOM 2832 O O . ALA A 1 352 ? -28.274 23.003 27.169 1.00 89.69 352 ALA A O 1
ATOM 2833 N N . VAL A 1 353 ? -27.722 22.441 25.060 1.00 90.88 353 VAL A N 1
ATOM 2834 C CA . VAL A 1 353 ? -27.676 20.981 25.288 1.00 90.88 353 VAL A CA 1
ATOM 2835 C C . VAL A 1 353 ? -26.580 20.585 26.288 1.00 90.88 353 VAL A C 1
ATOM 2837 O O . VAL A 1 353 ? -26.805 19.767 27.186 1.00 90.88 353 VAL A O 1
ATOM 2840 N N . CYS A 1 354 ? -25.415 21.231 26.213 1.00 91.12 354 CYS A N 1
ATOM 2841 C CA . CYS A 1 354 ? -24.357 21.154 27.225 1.00 91.12 354 CYS A CA 1
ATOM 2842 C C . CYS A 1 354 ? -24.851 21.545 28.627 1.00 91.12 354 CYS A C 1
ATOM 2844 O O . CYS A 1 354 ? -24.491 20.926 29.626 1.00 91.12 354 CYS A O 1
ATOM 2846 N N . SER A 1 355 ? -25.752 22.525 28.706 1.00 94.75 355 SER A N 1
ATOM 2847 C CA . SER A 1 355 ? -26.292 23.036 29.967 1.00 94.75 355 SER A CA 1
ATOM 2848 C C . SER A 1 355 ? -27.415 22.182 30.580 1.00 94.75 355 SER A C 1
ATOM 2850 O O . SER A 1 355 ? -27.873 22.490 31.685 1.00 94.75 355 SER A O 1
ATOM 2852 N N . TYR A 1 356 ? -27.872 21.110 29.918 1.00 95.56 356 TYR A N 1
ATOM 2853 C CA . TYR A 1 356 ? -29.032 20.323 30.362 1.00 95.56 356 TYR A CA 1
ATOM 2854 C C . TYR A 1 356 ? -28.914 19.788 31.799 1.00 95.56 356 TYR A C 1
ATOM 2856 O O . TYR A 1 356 ? -29.897 19.854 32.541 1.00 95.56 356 TYR A O 1
ATOM 2864 N N . LEU A 1 357 ? -27.738 19.317 32.231 1.00 96.94 357 LEU A N 1
ATOM 2865 C CA . LEU A 1 357 ? -27.533 18.743 33.572 1.00 96.94 357 LEU A CA 1
ATOM 2866 C C . LEU A 1 357 ? -26.861 19.701 34.579 1.00 96.94 357 LEU A C 1
ATOM 2868 O O . LEU A 1 357 ? -26.452 19.285 35.664 1.00 96.94 357 LEU A O 1
ATOM 2872 N N . ASN A 1 358 ? -26.842 21.009 34.287 1.00 94.38 358 ASN A N 1
ATOM 2873 C CA . ASN A 1 358 ? -26.328 22.035 35.206 1.00 94.38 358 ASN A CA 1
ATOM 2874 C C . ASN A 1 358 ? -27.028 22.035 36.580 1.00 94.38 358 ASN A C 1
ATOM 2876 O O . ASN A 1 358 ? -26.392 22.353 37.585 1.00 94.38 358 ASN A O 1
ATOM 2880 N N . GLU A 1 359 ? -28.321 21.691 36.629 1.00 92.94 359 GLU A N 1
ATOM 2881 C CA . GLU A 1 359 ? -29.143 21.701 37.853 1.00 92.94 359 GLU A CA 1
ATOM 2882 C C . GLU A 1 359 ? -28.795 20.585 38.847 1.00 92.94 359 GLU A C 1
ATOM 2884 O O . GLU A 1 359 ? -29.026 20.744 40.042 1.00 92.94 359 GLU A O 1
ATOM 2889 N N . VAL A 1 360 ? -28.187 19.492 38.373 1.00 93.69 360 VAL A N 1
ATOM 2890 C CA . VAL A 1 360 ? -27.714 18.384 39.222 1.00 93.69 360 VAL A CA 1
ATOM 2891 C C . VAL A 1 360 ? -26.220 18.461 39.546 1.00 93.69 360 VAL A C 1
ATOM 2893 O O . VAL A 1 360 ? -25.694 17.586 40.226 1.00 93.69 360 VAL A O 1
ATOM 2896 N N . GLY A 1 361 ? -25.538 19.521 39.102 1.00 90.62 361 GLY A N 1
ATOM 2897 C CA . GLY A 1 361 ? -24.112 19.746 39.352 1.00 90.62 361 GLY A CA 1
ATOM 2898 C C . GLY A 1 361 ? -23.177 19.269 38.238 1.00 90.62 361 GLY A C 1
ATOM 2899 O O . GLY A 1 361 ? -22.004 19.643 38.254 1.00 90.62 361 GLY A O 1
ATOM 2900 N N . LEU A 1 362 ? -23.679 18.555 37.223 1.00 94.44 362 LEU A N 1
ATOM 2901 C CA . LEU A 1 362 ? -22.904 18.127 36.049 1.00 94.44 362 LEU A CA 1
ATOM 2902 C C . LEU A 1 362 ? -22.747 19.264 35.028 1.00 94.44 362 LEU A C 1
ATOM 2904 O O . LEU A 1 362 ? -23.166 19.167 33.876 1.00 94.44 362 LEU A O 1
ATOM 2908 N N . LYS A 1 363 ? -22.131 20.363 35.474 1.00 93.50 363 LYS A N 1
ATOM 2909 C CA . LYS A 1 363 ? -21.811 21.518 34.633 1.00 93.50 363 LYS A CA 1
ATOM 2910 C C . LYS A 1 363 ? -20.686 21.169 33.668 1.00 93.50 363 LYS A C 1
ATOM 2912 O O . LYS A 1 363 ? -19.589 20.808 34.102 1.00 93.50 363 LYS A O 1
ATOM 2917 N N . THR A 1 364 ? -20.950 21.284 32.372 1.00 89.75 364 THR A N 1
ATOM 2918 C CA . THR A 1 364 ? -19.941 21.043 31.340 1.00 89.75 364 THR A CA 1
ATOM 2919 C C . THR A 1 364 ? -19.006 22.239 31.171 1.00 89.75 364 THR A C 1
ATOM 2921 O O . THR A 1 364 ? -19.309 23.360 31.584 1.00 89.75 364 THR A O 1
ATOM 2924 N N . ARG A 1 365 ? -17.858 22.005 30.531 1.00 83.75 365 ARG A N 1
ATOM 2925 C CA . ARG A 1 365 ? -17.005 23.071 29.977 1.00 83.75 365 ARG A CA 1
ATOM 2926 C C . ARG A 1 365 ? -17.543 23.552 28.619 1.00 83.75 365 ARG A C 1
ATOM 2928 O O . ARG A 1 365 ? -18.595 23.084 28.180 1.00 83.75 365 ARG A O 1
ATOM 2935 N N . ASP A 1 366 ? -16.825 24.477 27.979 1.00 81.06 366 ASP A N 1
ATOM 2936 C CA . ASP A 1 366 ? -17.140 24.992 26.638 1.00 81.06 366 ASP A CA 1
ATOM 2937 C C . ASP A 1 366 ? -17.406 23.857 25.643 1.00 81.06 366 ASP A C 1
ATOM 2939 O O . ASP A 1 366 ? -16.679 22.861 25.633 1.00 81.06 366 ASP A O 1
ATOM 2943 N N . TYR A 1 367 ? -18.400 24.043 24.773 1.00 81.31 367 TYR A N 1
ATOM 2944 C CA . TYR A 1 367 ? -18.604 23.174 23.620 1.00 81.31 367 TYR A CA 1
ATOM 2945 C C . TYR A 1 367 ? -17.610 23.547 22.527 1.00 81.31 367 TYR A C 1
ATOM 2947 O O . TYR A 1 367 ? -17.731 24.603 21.902 1.00 81.31 367 TYR A O 1
ATOM 2955 N N . LYS A 1 368 ? -16.597 22.707 22.332 1.00 76.00 368 LYS A N 1
ATOM 2956 C CA . LYS A 1 368 ? -15.508 22.976 21.396 1.00 76.00 368 LYS A CA 1
ATOM 2957 C C . LYS A 1 368 ? -14.980 21.705 20.767 1.00 76.00 368 LYS A C 1
ATOM 2959 O O . LYS A 1 368 ? -15.042 20.623 21.346 1.00 76.00 368 LYS A O 1
ATOM 2964 N N . ASP A 1 369 ? -14.435 21.881 19.578 1.00 68.81 369 ASP A N 1
ATOM 2965 C CA . ASP A 1 369 ? -13.550 20.916 18.962 1.00 68.81 369 ASP A CA 1
ATOM 2966 C C . ASP A 1 369 ? -12.237 20.895 19.765 1.00 68.81 369 ASP A C 1
ATOM 2968 O O . ASP A 1 369 ? -11.501 21.884 19.805 1.00 68.81 369 ASP A O 1
ATOM 2972 N N . LEU A 1 370 ? -12.005 19.809 20.507 1.00 44.91 370 LEU A N 1
ATOM 2973 C CA . LEU A 1 370 ? -10.814 19.639 21.347 1.00 44.91 370 LEU A CA 1
ATOM 2974 C C . LEU A 1 370 ? -9.613 19.090 20.567 1.00 44.91 370 LEU A C 1
ATOM 2976 O O . LEU A 1 370 ? -8.493 19.186 21.067 1.00 44.91 370 LEU A O 1
ATOM 2980 N N . LEU A 1 371 ? -9.848 18.490 19.396 1.00 39.09 371 LEU A N 1
ATOM 2981 C CA . LEU A 1 371 ? -8.854 17.720 18.639 1.00 39.09 371 LEU A CA 1
ATOM 2982 C C . LEU A 1 371 ? -8.599 18.286 17.231 1.00 39.09 371 LEU A C 1
ATOM 2984 O O . LEU A 1 371 ? -7.662 17.859 16.564 1.00 39.09 371 LEU A O 1
ATOM 2988 N N . GLY A 1 372 ? -9.397 19.259 16.792 1.00 37.81 372 GLY A N 1
ATOM 2989 C CA . GLY A 1 372 ? -9.393 19.808 15.437 1.00 37.81 372 GLY A CA 1
ATOM 2990 C C . GLY A 1 372 ? -10.130 18.935 14.412 1.00 37.81 372 GLY A C 1
ATOM 2991 O O . GLY A 1 372 ? -10.077 19.238 13.221 1.00 37.81 372 GLY A O 1
ATOM 2992 N N . ASP A 1 373 ? -10.801 17.863 14.834 1.00 41.56 373 ASP A N 1
ATOM 2993 C CA . ASP A 1 373 ? -11.370 16.820 13.968 1.00 41.56 373 ASP A CA 1
ATOM 2994 C C . ASP A 1 373 ? -12.819 17.101 13.517 1.00 41.56 373 ASP A C 1
ATOM 2996 O O . ASP A 1 373 ? -13.401 16.337 12.746 1.00 41.56 373 ASP A O 1
ATOM 3000 N N . GLY A 1 374 ? -13.410 18.211 13.966 1.00 44.91 374 GLY A N 1
ATOM 3001 C CA . GLY A 1 374 ? -14.808 18.561 13.726 1.00 44.91 374 GLY A CA 1
ATOM 3002 C C . GLY A 1 374 ? -15.807 17.882 14.670 1.00 44.91 374 GLY A C 1
ATOM 3003 O O . GLY A 1 374 ? -17.000 18.189 14.574 1.00 44.91 374 GLY A O 1
ATOM 3004 N N . ASN A 1 375 ? -15.355 17.028 15.599 1.00 58.00 375 ASN A N 1
ATOM 3005 C CA . ASN A 1 375 ? -16.177 16.458 16.665 1.00 58.00 375 ASN A CA 1
ATOM 3006 C C . ASN A 1 375 ? -16.182 17.408 17.867 1.00 58.00 375 ASN A C 1
ATOM 3008 O O . ASN A 1 375 ? -15.428 17.280 18.836 1.00 58.00 375 ASN A O 1
ATOM 3012 N N . TYR A 1 376 ? -17.085 18.380 17.817 1.00 82.62 376 TYR A N 1
ATOM 3013 C CA . TYR A 1 376 ? -17.301 19.274 18.940 1.00 82.62 376 TYR A CA 1
ATOM 3014 C C . TYR A 1 376 ? -17.886 18.491 20.108 1.00 82.62 376 TYR A C 1
ATOM 3016 O O . TYR A 1 376 ? -18.807 17.685 19.952 1.00 82.62 376 TYR A O 1
ATOM 3024 N N . SER A 1 377 ? -17.358 18.743 21.300 1.00 85.88 377 SER A N 1
ATOM 3025 C CA . SER A 1 377 ? -17.873 18.135 22.515 1.00 85.88 377 SER A CA 1
ATOM 3026 C C . SER A 1 377 ? -17.812 19.080 23.703 1.00 85.88 377 SER A C 1
ATOM 3028 O O . SER A 1 377 ? -17.058 20.054 23.736 1.00 85.88 377 SER A O 1
ATOM 3030 N N . CYS A 1 378 ? -18.635 18.778 24.699 1.00 87.50 378 CYS A N 1
ATOM 3031 C CA . CYS A 1 378 ? -18.514 19.312 26.044 1.00 87.50 378 CYS A CA 1
ATOM 3032 C C . CYS A 1 378 ? -18.687 18.159 27.032 1.00 87.50 378 CYS A C 1
ATOM 3034 O O . CYS A 1 378 ? -19.442 17.214 26.791 1.00 87.50 378 CYS A O 1
ATOM 3036 N N . SER A 1 379 ? -17.993 18.236 28.160 1.00 90.94 379 SER A N 1
ATOM 3037 C CA . SER A 1 379 ? -18.140 17.271 29.244 1.00 90.94 379 SER A CA 1
ATOM 3038 C C . SER A 1 379 ? -18.097 17.952 30.600 1.00 90.94 379 SER A C 1
ATOM 3040 O O . SER A 1 379 ? -17.472 19.009 30.767 1.00 90.94 379 SER A O 1
ATOM 3042 N N . SER A 1 380 ? -18.792 17.362 31.571 1.00 92.94 380 SER A N 1
ATOM 3043 C CA . SER A 1 380 ? -18.639 17.720 32.975 1.00 92.94 380 SER A CA 1
ATOM 3044 C C . SER A 1 380 ? -17.380 17.065 33.550 1.00 92.94 380 SER A C 1
ATOM 3046 O O . SER A 1 380 ? -16.974 15.990 33.102 1.00 92.94 380 SER A O 1
ATOM 3048 N N . PRO A 1 381 ? -16.778 17.642 34.601 1.00 88.81 381 PRO A N 1
ATOM 3049 C CA . PRO A 1 381 ? -15.958 16.864 35.520 1.00 88.81 381 PRO A CA 1
ATOM 3050 C C . PRO A 1 381 ? -16.756 15.679 36.088 1.00 88.81 381 PRO A C 1
ATOM 3052 O O . PRO A 1 381 ? -17.991 15.711 36.126 1.00 88.81 381 PRO A O 1
ATOM 3055 N N . TYR A 1 382 ? -16.051 14.658 36.575 1.00 87.69 382 TYR A N 1
ATOM 3056 C CA . TYR A 1 382 ? -16.667 13.588 37.354 1.00 87.69 382 TYR A CA 1
ATOM 3057 C C . TYR A 1 382 ? -17.176 14.128 38.694 1.00 87.69 382 TYR A C 1
ATOM 3059 O O . TYR A 1 382 ? -16.414 14.700 39.474 1.00 87.69 382 TYR A O 1
ATOM 3067 N N . GLN A 1 383 ? -18.456 13.907 38.976 1.00 94.75 383 GLN A N 1
ATOM 3068 C CA . GLN A 1 383 ? -19.042 14.113 40.293 1.00 94.75 383 GLN A CA 1
ATOM 3069 C C . GLN A 1 383 ? -18.903 12.825 41.104 1.00 94.75 383 GLN A C 1
ATOM 3071 O O . GLN A 1 383 ? -19.400 11.775 40.698 1.00 94.75 383 GLN A O 1
ATOM 3076 N N . GLU A 1 384 ? -18.231 12.900 42.251 1.00 94.31 384 GLU A N 1
ATOM 3077 C CA . GLU A 1 384 ? -18.142 11.782 43.192 1.00 94.31 384 GLU A CA 1
ATOM 3078 C C . GLU A 1 384 ? -19.495 11.488 43.857 1.00 94.31 384 GLU A C 1
ATOM 3080 O O . GLU A 1 384 ? -20.224 12.402 44.249 1.00 94.31 384 GLU A O 1
ATOM 3085 N N . LEU A 1 385 ? -19.792 10.203 44.039 1.00 91.25 385 LEU A N 1
ATOM 3086 C CA . LEU A 1 385 ? -20.996 9.666 44.664 1.00 91.25 385 LEU A CA 1
ATOM 3087 C C . LEU A 1 385 ? -20.620 8.785 45.864 1.00 91.25 385 LEU A C 1
ATOM 3089 O O . LEU A 1 385 ? -19.633 8.048 45.823 1.00 91.25 385 LEU A O 1
ATOM 3093 N N . GLY A 1 386 ? -21.446 8.821 46.909 1.00 80.69 386 GLY A N 1
ATOM 3094 C CA . GLY A 1 386 ? -21.234 8.048 48.135 1.00 80.69 386 GLY A CA 1
ATOM 3095 C C . GLY A 1 386 ? -20.397 8.766 49.199 1.00 80.69 386 GLY A C 1
ATOM 3096 O O . GLY A 1 386 ? -19.880 9.871 49.007 1.00 80.69 386 GLY A O 1
ATOM 3097 N N . GLU A 1 387 ? -20.303 8.138 50.368 1.00 75.19 387 GLU A N 1
ATOM 3098 C CA . GLU A 1 387 ? -19.673 8.721 51.556 1.00 75.19 387 GLU A CA 1
ATOM 3099 C C . GLU A 1 387 ? -18.133 8.649 51.530 1.00 75.19 387 GLU A C 1
ATOM 3101 O O . GLU A 1 387 ? -17.512 8.007 50.675 1.00 75.19 387 GLU A O 1
ATOM 3106 N N . LYS A 1 388 ? -17.484 9.324 52.492 1.00 65.00 388 LYS A N 1
ATOM 3107 C CA . LYS A 1 388 ? -16.029 9.234 52.692 1.00 65.00 388 LYS A CA 1
ATOM 3108 C C . LYS A 1 388 ? -15.647 7.803 53.084 1.00 65.00 388 LYS A C 1
ATOM 3110 O O . LYS A 1 388 ? -15.830 7.390 54.222 1.00 65.00 388 LYS A O 1
ATOM 3115 N N . SER A 1 389 ? -15.079 7.086 52.127 1.00 66.19 389 SER A N 1
ATOM 3116 C CA . SER A 1 389 ? -14.625 5.700 52.217 1.00 66.19 389 SER A CA 1
ATOM 3117 C C . SER A 1 389 ? -13.194 5.593 51.680 1.00 66.19 389 SER A C 1
ATOM 3119 O O . SER A 1 389 ? -12.704 6.510 51.017 1.00 66.19 389 SER A O 1
ATOM 3121 N N . SER A 1 390 ? -12.492 4.503 51.990 1.00 65.31 390 SER A N 1
ATOM 3122 C CA . SER A 1 390 ? -11.166 4.228 51.433 1.00 65.31 390 SER A CA 1
ATOM 3123 C C . SER A 1 390 ? -11.272 3.668 50.009 1.00 65.31 390 SER A C 1
ATOM 3125 O O . SER A 1 390 ? -11.989 2.701 49.763 1.00 65.31 390 SER A O 1
ATOM 3127 N N . GLY A 1 391 ? -10.518 4.255 49.076 1.00 73.69 391 GLY A N 1
ATOM 3128 C CA . GLY A 1 391 ? -10.502 3.871 47.660 1.00 73.69 391 GLY A CA 1
ATOM 3129 C C . GLY A 1 391 ? -11.200 4.881 46.745 1.00 73.69 391 GLY A C 1
ATOM 3130 O O . GLY A 1 391 ? -11.665 5.929 47.189 1.00 73.69 391 GLY A O 1
ATOM 3131 N N . LEU A 1 392 ? -11.249 4.571 45.446 1.00 82.88 392 LEU A N 1
ATOM 3132 C CA . LEU A 1 392 ? -11.975 5.384 44.468 1.00 82.88 392 LEU A CA 1
ATOM 3133 C C . LEU A 1 392 ? -13.479 5.290 44.743 1.00 82.88 392 LEU A C 1
ATOM 3135 O O . LEU A 1 392 ? -14.012 4.198 44.944 1.00 82.88 392 LEU A O 1
ATOM 3139 N N . LYS A 1 393 ? -14.166 6.432 44.753 1.00 89.19 393 LYS A N 1
ATOM 3140 C CA . LYS A 1 393 ? -15.623 6.485 44.897 1.00 89.19 393 LYS A CA 1
ATOM 3141 C C . LYS A 1 393 ? -16.327 6.168 43.584 1.00 89.19 393 LYS A C 1
ATOM 3143 O O . LYS A 1 393 ? -15.775 6.364 42.497 1.00 89.19 393 LYS A O 1
ATOM 3148 N N . ASN A 1 394 ? -17.590 5.760 43.688 1.00 93.50 394 ASN A N 1
ATOM 3149 C CA . ASN A 1 394 ? -18.506 5.810 42.550 1.00 93.50 394 ASN A CA 1
ATOM 3150 C C . ASN A 1 394 ? -18.526 7.240 41.994 1.00 93.50 394 ASN A C 1
ATOM 3152 O O . ASN A 1 394 ? -18.392 8.198 42.754 1.00 93.50 394 ASN A O 1
ATOM 3156 N N . ASN A 1 395 ? -18.630 7.410 40.682 1.00 93.81 395 ASN A N 1
ATOM 3157 C CA . ASN A 1 395 ? -18.653 8.744 40.087 1.00 93.81 395 ASN A CA 1
ATOM 3158 C C . ASN A 1 395 ? -19.451 8.776 38.787 1.00 93.81 395 ASN A C 1
ATOM 3160 O O . ASN A 1 395 ? -19.642 7.747 38.146 1.00 93.81 395 ASN A O 1
ATOM 3164 N N . ILE A 1 396 ? -19.951 9.956 38.432 1.00 96.44 396 ILE A N 1
ATOM 3165 C CA . ILE A 1 396 ? -20.838 10.156 37.286 1.00 96.44 396 ILE A CA 1
ATOM 3166 C C . ILE A 1 396 ? -20.432 11.408 36.503 1.00 96.44 396 ILE A C 1
ATOM 3168 O O . ILE A 1 396 ? -20.024 12.408 37.097 1.00 96.44 396 ILE A O 1
ATOM 3172 N N . ALA A 1 397 ? -20.516 11.352 35.175 1.00 92.75 397 ALA A N 1
ATOM 3173 C CA . ALA A 1 397 ? -20.212 12.480 34.294 1.00 92.75 397 ALA A CA 1
ATOM 3174 C C . ALA A 1 397 ? -21.160 12.540 33.089 1.00 92.75 397 ALA A C 1
ATOM 3176 O O . ALA A 1 397 ? -21.693 11.521 32.641 1.00 92.75 397 ALA A O 1
ATOM 3177 N N . TYR A 1 398 ? -21.355 13.753 32.571 1.00 97.44 398 TYR A N 1
ATOM 3178 C CA . TYR A 1 398 ? -22.174 14.054 31.399 1.00 97.44 398 TYR A CA 1
ATOM 3179 C C . TYR A 1 398 ? -21.295 14.477 30.223 1.00 97.44 398 TYR A C 1
ATOM 3181 O O . TYR A 1 398 ? -20.321 15.208 30.400 1.00 97.44 398 TYR A O 1
ATOM 3189 N N . TYR A 1 399 ? -21.667 14.029 29.028 1.00 91.56 399 TYR A N 1
ATOM 3190 C CA . TYR A 1 399 ? -20.976 14.266 27.769 1.00 91.56 399 TYR A CA 1
ATOM 3191 C C . TYR A 1 399 ? -21.998 14.600 26.684 1.00 91.56 399 TYR A C 1
ATOM 3193 O O . TYR A 1 399 ? -23.042 13.952 26.581 1.00 91.56 399 TYR A O 1
ATOM 3201 N N . VAL A 1 400 ? -21.661 15.560 25.833 1.00 90.69 400 VAL A N 1
ATOM 3202 C CA . VAL A 1 400 ? -22.375 15.857 24.588 1.00 90.69 400 VAL A CA 1
ATOM 3203 C C . VAL A 1 400 ? -21.347 15.878 23.469 1.00 90.69 400 VAL A C 1
ATOM 3205 O O . VAL A 1 400 ? -20.274 16.456 23.650 1.00 90.69 400 VAL A O 1
ATOM 3208 N N . SER A 1 401 ? -21.661 15.273 22.327 1.00 80.50 401 SER A N 1
ATOM 3209 C CA . SER A 1 401 ? -20.826 15.340 21.127 1.00 80.50 401 SER A CA 1
ATOM 3210 C C . SER A 1 401 ? -21.650 15.537 19.856 1.00 80.50 401 SER A C 1
ATOM 3212 O O . SER A 1 401 ? -22.813 15.132 19.774 1.00 80.50 401 SER A O 1
ATOM 3214 N N . GLY A 1 402 ? -21.035 16.160 18.858 1.00 77.31 402 GLY A N 1
ATOM 3215 C CA . GLY A 1 402 ? -21.669 16.532 17.602 1.00 77.31 402 GLY A CA 1
ATOM 3216 C C . GLY A 1 402 ? -20.723 17.320 16.702 1.00 77.31 402 GLY A C 1
ATOM 3217 O O . GLY A 1 402 ? -19.508 17.240 16.842 1.00 77.31 402 GLY A O 1
ATOM 3218 N N . SER A 1 403 ? -21.284 18.102 15.786 1.00 73.12 403 SER A N 1
ATOM 3219 C CA . SER A 1 403 ? -20.552 19.116 15.022 1.00 73.12 403 SER A CA 1
ATOM 3220 C C . SER A 1 403 ? -20.685 20.495 15.683 1.00 73.12 403 SER A C 1
ATOM 3222 O O . SER A 1 403 ? -21.356 20.634 16.709 1.00 73.12 403 SER A O 1
ATOM 3224 N N . LEU A 1 404 ? -20.093 21.529 15.072 1.00 69.31 404 LEU A N 1
ATOM 3225 C CA . LEU A 1 404 ? -20.225 22.935 15.487 1.00 69.31 404 LEU A CA 1
ATOM 3226 C C . LEU A 1 404 ? -21.686 23.371 15.711 1.00 69.31 404 LEU A C 1
ATOM 3228 O O . LEU A 1 404 ? -21.951 24.191 16.587 1.00 69.31 404 LEU A O 1
ATOM 3232 N N . THR A 1 405 ? -22.623 22.834 14.925 1.00 65.44 405 THR A N 1
ATOM 3233 C CA . THR A 1 405 ? -24.039 23.231 14.925 1.00 65.44 405 THR A CA 1
ATOM 3234 C C . THR A 1 405 ? -24.996 22.129 15.374 1.00 65.44 405 THR A C 1
ATOM 3236 O O . THR A 1 405 ? -26.013 22.445 15.983 1.00 65.44 405 THR A O 1
ATOM 3239 N N . ASN A 1 406 ? -24.683 20.852 15.120 1.00 75.00 406 ASN A N 1
ATOM 3240 C CA . ASN A 1 406 ? -25.626 19.742 15.290 1.00 75.00 406 ASN A CA 1
ATOM 3241 C C . ASN A 1 406 ? -25.153 18.763 16.368 1.00 75.00 406 ASN A C 1
ATOM 3243 O O . ASN A 1 406 ? -24.096 18.148 16.222 1.00 75.00 406 ASN A O 1
ATOM 3247 N N . ILE A 1 407 ? -25.964 18.534 17.403 1.00 81.50 407 ILE A N 1
ATOM 3248 C CA . ILE A 1 407 ? -25.695 17.482 18.391 1.00 81.50 407 ILE A CA 1
ATOM 3249 C C . ILE A 1 407 ? -26.032 16.101 17.817 1.00 81.50 407 ILE A C 1
ATOM 3251 O O . ILE A 1 407 ? -27.137 15.869 17.320 1.00 81.50 407 ILE A O 1
ATOM 3255 N N . THR A 1 408 ? -25.092 15.158 17.917 1.00 80.69 408 THR A N 1
ATOM 3256 C CA . THR A 1 408 ? -25.280 13.774 17.452 1.00 80.69 408 THR A CA 1
ATOM 3257 C C . THR A 1 408 ? -25.486 12.787 18.595 1.00 80.69 408 THR A C 1
ATOM 3259 O O . THR A 1 408 ? -26.207 11.804 18.424 1.00 80.69 408 THR A O 1
ATOM 3262 N N . GLU A 1 409 ? -24.900 13.040 19.767 1.00 88.75 409 GLU A N 1
ATOM 3263 C CA . GLU A 1 409 ? -24.938 12.132 20.914 1.00 88.75 409 GLU A CA 1
ATOM 3264 C C . GLU A 1 409 ? -24.942 12.892 22.252 1.00 88.75 409 GLU A C 1
ATOM 3266 O O . GLU A 1 409 ? -24.177 13.834 22.457 1.00 88.75 409 GLU A O 1
ATOM 3271 N N . LEU A 1 410 ? -25.793 12.452 23.182 1.00 93.00 410 LEU A N 1
ATOM 3272 C CA . LEU A 1 410 ? -25.818 12.867 24.585 1.00 93.00 410 LEU A CA 1
ATOM 3273 C C . LEU A 1 410 ? -25.597 11.615 25.433 1.00 93.00 410 LEU A C 1
ATOM 3275 O O . LEU A 1 410 ? -26.256 10.598 25.208 1.00 93.00 410 LEU A O 1
ATOM 3279 N N . LYS A 1 411 ? -24.693 11.665 26.412 1.00 95.31 411 LYS A N 1
ATOM 3280 C CA . LYS A 1 411 ? -24.268 10.485 27.171 1.00 95.31 411 LYS A CA 1
ATOM 3281 C C . LYS A 1 411 ? -24.024 10.800 28.642 1.00 95.31 411 LYS A C 1
ATOM 3283 O O . LYS A 1 411 ? -23.314 11.746 28.969 1.00 95.31 411 LYS A O 1
ATOM 3288 N N . ILE A 1 412 ? -24.562 9.967 29.528 1.00 95.75 412 ILE A N 1
ATOM 3289 C CA . ILE A 1 412 ? -24.179 9.921 30.946 1.00 95.75 412 ILE A CA 1
ATOM 3290 C C . ILE A 1 412 ? -23.393 8.633 31.171 1.00 95.75 412 ILE A C 1
ATOM 3292 O O . ILE A 1 412 ? -23.824 7.570 30.720 1.00 95.75 412 ILE A O 1
ATOM 3296 N N . VAL A 1 413 ? -22.263 8.729 31.869 1.00 94.19 413 VAL A N 1
ATOM 3297 C CA . VAL A 1 413 ? -21.447 7.580 32.282 1.00 94.19 413 VAL A CA 1
ATOM 3298 C C . VAL A 1 413 ? -21.417 7.527 33.803 1.00 94.19 413 VAL A C 1
ATOM 3300 O O . VAL A 1 413 ? -20.997 8.495 34.437 1.00 94.19 413 VAL A O 1
ATOM 3303 N N . LEU A 1 414 ? -21.861 6.409 34.377 1.00 95.31 414 LEU A N 1
ATOM 3304 C CA . LEU A 1 414 ? -21.722 6.076 35.792 1.00 95.31 414 LEU A CA 1
ATOM 3305 C C . LEU A 1 414 ? -20.622 5.023 35.955 1.00 95.31 414 LEU A C 1
ATOM 3307 O O . LEU A 1 414 ? -20.773 3.910 35.464 1.00 95.31 414 LEU A O 1
ATOM 3311 N N . ASN A 1 415 ? -19.586 5.339 36.727 1.00 92.50 415 ASN A N 1
ATOM 3312 C CA . ASN A 1 415 ? -18.540 4.410 37.142 1.00 92.50 415 ASN A CA 1
ATOM 3313 C C . ASN A 1 415 ? -18.837 3.882 38.552 1.00 92.50 415 ASN A C 1
ATOM 3315 O O . ASN A 1 415 ? -18.842 4.648 39.524 1.00 92.50 415 ASN A O 1
ATOM 3319 N N . VAL A 1 416 ? -19.049 2.572 38.680 1.00 92.75 416 VAL A N 1
ATOM 3320 C CA . VAL A 1 416 ? -19.300 1.875 39.948 1.00 92.75 416 VAL A CA 1
ATOM 3321 C C . VAL A 1 416 ? -17.999 1.235 40.448 1.00 92.75 416 VAL A C 1
ATOM 3323 O O . VAL A 1 416 ? -17.773 0.035 40.318 1.00 92.75 416 VAL A O 1
ATOM 3326 N N . ASN A 1 417 ? -17.135 2.064 41.041 1.00 88.50 417 ASN A N 1
ATOM 3327 C CA . ASN A 1 417 ? -15.894 1.660 41.724 1.00 88.50 417 ASN A CA 1
ATOM 3328 C C . ASN A 1 417 ? -16.125 0.900 43.045 1.00 88.50 417 ASN A C 1
ATOM 3330 O O . ASN A 1 417 ? -15.207 0.289 43.586 1.00 88.50 417 ASN A O 1
ATOM 3334 N N . GLN A 1 418 ? -17.333 0.992 43.600 1.00 88.50 418 GLN A N 1
ATOM 3335 C CA . GLN A 1 418 ? -17.739 0.437 44.886 1.00 88.50 418 GLN A CA 1
ATOM 3336 C C . GLN A 1 418 ? -19.070 -0.313 44.701 1.00 88.50 418 GLN A C 1
ATOM 3338 O O . GLN A 1 418 ? -20.142 0.274 44.895 1.00 88.50 418 GLN A O 1
ATOM 3343 N N . PRO A 1 419 ? -19.038 -1.603 44.303 1.00 88.38 419 PRO A N 1
ATOM 3344 C CA . PRO A 1 419 ? -20.245 -2.390 44.026 1.00 88.38 419 PRO A CA 1
ATOM 3345 C C . PRO A 1 419 ? -21.188 -2.554 45.227 1.00 88.38 419 PRO A C 1
ATOM 3347 O O . PRO A 1 419 ? -22.396 -2.686 45.051 1.00 88.38 419 PRO A O 1
ATOM 3350 N N . ASN A 1 420 ? -20.674 -2.466 46.457 1.00 87.75 420 ASN A N 1
ATOM 3351 C CA . ASN A 1 420 ? -21.484 -2.412 47.681 1.00 87.75 420 ASN A CA 1
ATOM 3352 C C . ASN A 1 420 ? -22.337 -1.131 47.804 1.00 87.75 420 ASN A C 1
ATOM 3354 O O . ASN A 1 420 ? -23.290 -1.113 48.575 1.00 87.75 420 ASN A O 1
ATOM 3358 N N . GLN A 1 421 ? -22.024 -0.081 47.038 1.00 87.88 421 GLN A N 1
ATOM 3359 C CA . GLN A 1 421 ? -22.814 1.148 46.897 1.00 87.88 421 GLN A CA 1
ATOM 3360 C C . GLN A 1 421 ? -23.447 1.274 45.494 1.00 87.88 421 GLN A C 1
ATOM 3362 O O . GLN A 1 421 ? -23.819 2.369 45.070 1.00 87.88 421 GLN A O 1
ATOM 3367 N N . ALA A 1 422 ? -23.583 0.167 44.752 1.00 90.44 422 ALA A N 1
ATOM 3368 C CA . ALA A 1 422 ? -24.180 0.166 43.415 1.00 90.44 422 ALA A CA 1
ATOM 3369 C C . ALA A 1 422 ? -25.614 0.720 43.401 1.00 90.44 422 ALA A C 1
ATOM 3371 O O . ALA A 1 422 ? -25.957 1.513 42.532 1.00 90.44 422 ALA A O 1
ATOM 3372 N N . GLN A 1 423 ? -26.445 0.360 44.385 1.00 91.88 423 GLN A N 1
ATOM 3373 C CA . GLN A 1 423 ? -27.862 0.742 44.402 1.00 91.88 423 GLN A CA 1
ATOM 3374 C C . GLN A 1 423 ? -28.071 2.266 44.470 1.00 91.88 423 GLN A C 1
ATOM 3376 O O . GLN A 1 423 ? -28.887 2.808 43.726 1.00 91.88 423 GLN A O 1
ATOM 3381 N N . SER A 1 424 ? -27.318 2.977 45.317 1.00 92.00 424 SER A N 1
ATOM 3382 C CA . SER A 1 424 ? -27.400 4.443 45.405 1.00 92.00 424 SER A CA 1
ATOM 3383 C C . SER A 1 424 ? -26.833 5.120 44.154 1.00 92.00 424 SER A C 1
ATOM 3385 O O . SER A 1 424 ? -27.416 6.087 43.666 1.00 92.00 424 SER A O 1
ATOM 3387 N N . ALA A 1 425 ? -25.760 4.568 43.582 1.00 94.06 425 ALA A N 1
ATOM 3388 C CA . ALA A 1 425 ? -25.175 5.029 42.327 1.00 94.06 425 ALA A CA 1
ATOM 3389 C C . ALA A 1 425 ? -26.146 4.871 41.134 1.00 94.06 425 ALA A C 1
ATOM 3391 O O . ALA A 1 425 ? -26.347 5.814 40.366 1.00 94.06 425 ALA A O 1
ATOM 3392 N N . HIS A 1 426 ? -26.822 3.723 41.024 1.00 95.38 426 HIS A N 1
ATOM 3393 C CA . HIS A 1 426 ? -27.860 3.471 40.019 1.00 95.38 426 HIS A CA 1
ATOM 3394 C C . HIS A 1 426 ? -29.056 4.410 40.211 1.00 95.38 426 HIS A C 1
ATOM 3396 O O . HIS A 1 426 ? -29.561 4.969 39.241 1.00 95.38 426 HIS A O 1
ATOM 3402 N N . GLN A 1 427 ? -29.469 4.675 41.455 1.00 94.25 427 GLN A N 1
ATOM 3403 C CA . GLN A 1 427 ? -30.542 5.631 41.732 1.00 94.25 427 GLN A CA 1
ATOM 3404 C C . GLN A 1 427 ? -30.182 7.062 41.289 1.00 94.25 427 GLN A C 1
ATOM 3406 O O . GLN A 1 427 ? -31.047 7.781 40.781 1.00 94.25 427 GLN A O 1
ATOM 3411 N N . THR A 1 428 ? -28.913 7.474 41.427 1.00 95.19 428 THR A N 1
ATOM 3412 C CA . THR A 1 428 ? -28.413 8.745 40.871 1.00 95.19 428 THR A CA 1
ATOM 3413 C C . THR A 1 428 ? -28.468 8.749 39.343 1.00 95.19 428 THR A C 1
ATOM 3415 O O . THR A 1 428 ? -28.971 9.707 38.757 1.00 95.19 428 THR A O 1
ATOM 3418 N N . MET A 1 429 ? -28.028 7.665 38.698 1.00 95.31 429 MET A N 1
ATOM 3419 C CA . MET A 1 429 ? -28.081 7.498 37.242 1.00 95.31 429 MET A CA 1
ATOM 3420 C C . MET A 1 429 ? -29.517 7.566 36.696 1.00 95.31 429 MET A C 1
ATOM 3422 O O . MET A 1 429 ? -29.766 8.245 35.702 1.00 95.31 429 MET A O 1
ATOM 3426 N N . VAL A 1 430 ? -30.482 6.948 37.385 1.00 95.44 430 VAL A N 1
ATOM 3427 C CA . VAL A 1 430 ? -31.916 7.056 37.070 1.00 95.44 430 VAL A CA 1
ATOM 3428 C C . VAL A 1 430 ? -32.412 8.499 37.224 1.00 95.44 430 VAL A C 1
ATOM 3430 O O . VAL A 1 430 ? -33.099 9.010 36.343 1.00 95.44 430 VAL A O 1
ATOM 3433 N N . ASN A 1 431 ? -32.046 9.205 38.296 1.00 94.50 431 ASN A N 1
ATOM 3434 C CA . ASN A 1 431 ? -32.463 10.598 38.470 1.00 94.50 431 ASN A CA 1
ATOM 3435 C C . ASN A 1 431 ? -31.930 11.498 37.334 1.00 94.50 431 ASN A C 1
ATOM 3437 O O . ASN A 1 431 ? -32.693 12.199 36.668 1.00 94.50 431 ASN A O 1
ATOM 3441 N N . TYR A 1 432 ? -30.624 11.433 37.064 1.00 96.12 432 TYR A N 1
ATOM 3442 C CA . TYR A 1 432 ? -29.967 12.298 36.078 1.00 96.12 432 TYR A CA 1
ATOM 3443 C C . TYR A 1 432 ? -30.385 11.941 34.647 1.00 96.12 432 TYR A C 1
ATOM 3445 O O . TYR A 1 432 ? -30.634 12.829 33.832 1.00 96.12 432 TYR A O 1
ATOM 3453 N N . GLY A 1 433 ? -30.537 10.648 34.351 1.00 94.38 433 GLY A N 1
ATOM 3454 C CA . GLY A 1 433 ? -31.038 10.173 33.068 1.00 94.38 433 GLY A CA 1
ATOM 3455 C C . GLY A 1 433 ? -32.477 10.610 32.790 1.00 94.38 433 GLY A C 1
ATOM 3456 O O . GLY A 1 433 ? -32.776 11.017 31.670 1.00 94.38 433 GLY A O 1
ATOM 3457 N N . ASN A 1 434 ? -33.358 10.623 33.797 1.00 92.31 434 ASN A N 1
ATOM 3458 C CA . ASN A 1 434 ? -34.736 11.086 33.611 1.00 92.31 434 ASN A CA 1
ATOM 3459 C C . ASN A 1 434 ? -34.795 12.592 33.299 1.00 92.31 434 ASN A C 1
ATOM 3461 O O . ASN A 1 434 ? -35.575 13.016 32.448 1.00 92.31 434 ASN A O 1
ATOM 3465 N N . ILE A 1 435 ? -33.938 13.399 33.938 1.00 93.25 435 ILE A N 1
ATOM 3466 C CA . ILE A 1 435 ? -33.778 14.827 33.611 1.00 93.25 435 ILE A CA 1
ATOM 3467 C C . ILE A 1 435 ? -33.263 14.989 32.175 1.00 93.25 435 ILE A C 1
ATOM 3469 O O . ILE A 1 435 ? -33.813 15.791 31.416 1.00 93.25 435 ILE A O 1
ATOM 3473 N N . LEU A 1 436 ? -32.257 14.200 31.780 1.00 93.88 436 LEU A N 1
ATOM 3474 C CA . LEU A 1 436 ? -31.689 14.243 30.434 1.00 93.88 436 LEU A CA 1
ATOM 3475 C C . LEU A 1 436 ? -32.727 13.905 29.357 1.00 93.88 436 LEU A C 1
ATOM 3477 O O . LEU A 1 436 ? -32.864 14.667 28.405 1.00 93.88 436 LEU A O 1
ATOM 3481 N N . LEU A 1 437 ? -33.496 12.820 29.505 1.00 89.56 437 LEU A N 1
ATOM 3482 C CA . LEU A 1 437 ? -34.555 12.471 28.547 1.00 89.56 437 LEU A CA 1
ATOM 3483 C C . LEU A 1 437 ? -35.652 13.540 28.503 1.00 89.56 437 LEU A C 1
ATOM 3485 O O . LEU A 1 437 ? -36.112 13.911 27.420 1.00 89.56 437 LEU A O 1
ATOM 3489 N N . LYS A 1 438 ? -36.048 14.082 29.658 1.00 88.81 438 LYS A N 1
ATOM 3490 C CA . LYS A 1 438 ? -37.091 15.107 29.712 1.00 88.81 438 LYS A CA 1
ATOM 3491 C C . LYS A 1 438 ? -36.673 16.382 28.978 1.00 88.81 438 LYS A C 1
ATOM 3493 O O . LYS A 1 438 ? -37.505 16.963 28.287 1.00 88.81 438 LYS A O 1
ATOM 3498 N N . LYS A 1 439 ? -35.403 16.789 29.082 1.00 89.25 439 LYS A N 1
ATOM 3499 C CA . LYS A 1 439 ? -34.865 17.953 28.358 1.00 89.25 439 LYS A CA 1
ATOM 3500 C C . LYS A 1 439 ? -34.576 17.660 26.889 1.00 89.25 439 LYS A C 1
ATOM 3502 O O . LYS A 1 439 ? -34.987 18.433 26.040 1.00 89.25 439 LYS A O 1
ATOM 3507 N N . ALA A 1 440 ? -33.947 16.530 26.576 1.00 87.19 440 ALA A N 1
ATOM 3508 C CA . ALA A 1 440 ? -33.530 16.212 25.214 1.00 87.19 440 ALA A CA 1
ATOM 3509 C C . ALA A 1 440 ? -34.696 15.839 24.285 1.00 87.19 440 ALA A C 1
ATOM 3511 O O . ALA A 1 440 ? -34.672 16.178 23.104 1.00 87.19 440 ALA A O 1
ATOM 3512 N N . ILE A 1 441 ? -35.698 15.109 24.788 1.00 84.75 441 ILE A N 1
ATOM 3513 C CA . ILE A 1 441 ? -36.754 14.497 23.961 1.00 84.75 441 ILE A CA 1
ATOM 3514 C C . ILE A 1 441 ? -38.173 14.654 24.536 1.00 84.75 441 ILE A C 1
ATOM 3516 O O . ILE A 1 441 ? -39.114 14.068 24.004 1.00 84.75 441 ILE A O 1
ATOM 3520 N N . GLY A 1 442 ? -38.352 15.413 25.623 1.00 81.56 442 GLY A N 1
ATOM 3521 C CA . GLY A 1 442 ? -39.670 15.685 26.213 1.00 81.56 442 GLY A CA 1
ATOM 3522 C C . GLY A 1 442 ? -40.338 14.496 26.910 1.00 81.56 442 GLY A C 1
ATOM 3523 O O . GLY A 1 442 ? -41.521 14.576 27.239 1.00 81.56 442 GLY A O 1
ATOM 3524 N N . MET A 1 443 ? -39.617 13.392 27.136 1.00 74.62 443 MET A N 1
ATOM 3525 C CA . MET A 1 443 ? -40.170 12.163 27.717 1.00 74.62 443 MET A CA 1
ATOM 3526 C C . MET A 1 443 ? -39.638 11.908 29.130 1.00 74.62 443 MET A C 1
ATOM 3528 O O . MET A 1 443 ? -38.464 12.132 29.405 1.00 74.62 443 MET A O 1
ATOM 3532 N N . ASN A 1 444 ? -40.483 11.355 30.002 1.00 78.69 444 ASN A N 1
ATOM 3533 C CA . ASN A 1 444 ? -40.011 10.630 31.186 1.00 78.69 444 ASN A CA 1
ATOM 3534 C C . ASN A 1 444 ? -39.587 9.207 30.775 1.00 78.69 444 ASN A C 1
ATOM 3536 O O . ASN A 1 444 ? -39.980 8.726 29.707 1.00 78.69 444 ASN A O 1
ATOM 3540 N N . PHE A 1 445 ? -38.846 8.500 31.629 1.00 78.56 445 PHE A N 1
ATOM 3541 C CA . PHE A 1 445 ? -38.543 7.089 31.377 1.00 78.56 445 PHE A CA 1
ATOM 3542 C C . PHE A 1 445 ? -39.795 6.202 31.269 1.00 78.56 445 PHE A C 1
ATOM 3544 O O . PHE A 1 445 ? -40.765 6.352 32.014 1.00 78.56 445 PHE A O 1
ATOM 3551 N N . THR A 1 446 ? -39.728 5.209 30.381 1.00 83.25 446 THR A N 1
ATOM 3552 C CA . THR A 1 446 ? -40.626 4.048 30.408 1.00 83.25 446 THR A CA 1
ATOM 3553 C C . THR A 1 446 ? -40.193 3.094 31.527 1.00 83.25 446 THR A C 1
ATOM 3555 O O . THR A 1 446 ? -39.035 3.099 31.950 1.00 83.25 446 THR A O 1
ATOM 3558 N N . GLN A 1 447 ? -41.101 2.222 31.975 1.00 84.88 447 GLN A N 1
ATOM 3559 C CA . GLN A 1 447 ? -40.792 1.185 32.974 1.00 84.88 447 GLN A CA 1
ATOM 3560 C C . GLN A 1 447 ? -39.638 0.261 32.542 1.00 84.88 447 GLN A C 1
ATOM 3562 O O . GLN A 1 447 ? -38.878 -0.217 33.377 1.00 84.88 447 GLN A O 1
ATOM 3567 N N . GLU A 1 448 ? -39.464 0.052 31.236 1.00 85.56 448 GLU A N 1
ATOM 3568 C CA . GLU A 1 448 ? -38.354 -0.726 30.679 1.00 85.56 448 GLU A CA 1
ATOM 3569 C C . GLU A 1 448 ? -36.999 -0.028 30.850 1.00 85.56 448 GLU A C 1
ATOM 3571 O O . GLU A 1 448 ? -36.035 -0.671 31.261 1.00 85.56 448 GLU A O 1
ATOM 3576 N N . ILE A 1 449 ? -36.918 1.279 30.564 1.00 85.44 449 ILE A N 1
ATOM 3577 C CA . ILE A 1 449 ? -35.659 2.033 30.676 1.00 85.44 449 ILE A CA 1
ATOM 3578 C C . ILE A 1 449 ? -35.293 2.246 32.152 1.00 85.44 449 ILE A C 1
ATOM 3580 O O . ILE A 1 449 ? -34.123 2.103 32.503 1.00 85.44 449 ILE A O 1
ATOM 3584 N N . LEU A 1 450 ? -36.284 2.505 33.024 1.00 89.75 450 LEU A N 1
ATOM 3585 C CA . LEU A 1 450 ? -36.088 2.527 34.482 1.00 89.75 450 LEU A CA 1
ATOM 3586 C C . LEU A 1 450 ? -35.420 1.235 34.951 1.00 89.75 450 LEU A C 1
ATOM 3588 O O . LEU A 1 450 ? -34.309 1.264 35.474 1.00 89.75 450 LEU A O 1
ATOM 3592 N N . LYS A 1 451 ? -36.059 0.095 34.671 1.00 89.06 451 LYS A N 1
ATOM 3593 C CA . LYS A 1 451 ? -35.590 -1.218 35.113 1.00 89.06 451 LYS A CA 1
ATOM 3594 C C . LYS A 1 451 ? -34.212 -1.572 34.546 1.00 89.06 451 LYS A C 1
ATOM 3596 O O . LYS A 1 451 ? -33.409 -2.189 35.241 1.00 89.06 451 LYS A O 1
ATOM 3601 N N . ALA A 1 452 ? -33.910 -1.158 33.314 1.00 85.94 452 ALA A N 1
ATOM 3602 C CA . ALA A 1 452 ? -32.599 -1.377 32.712 1.00 85.94 452 ALA A CA 1
ATOM 3603 C C . ALA A 1 452 ? -31.476 -0.594 33.410 1.00 85.94 452 ALA A C 1
ATOM 3605 O O . ALA A 1 452 ? -30.383 -1.129 33.584 1.00 85.94 452 ALA A O 1
ATOM 3606 N N . LEU A 1 453 ? -31.741 0.642 33.845 1.00 90.38 453 LEU A N 1
ATOM 3607 C CA . LEU A 1 453 ? -30.780 1.458 34.594 1.00 90.38 453 LEU A CA 1
ATOM 3608 C C . LEU A 1 453 ? -30.668 1.028 36.062 1.00 90.38 453 LEU A C 1
ATOM 3610 O O . LEU A 1 453 ? -29.564 0.979 36.595 1.00 90.38 453 LEU A O 1
ATOM 3614 N N . GLU A 1 454 ? -31.780 0.658 36.700 1.00 90.12 454 GLU A N 1
ATOM 3615 C CA . GLU A 1 454 ? -31.801 0.120 38.067 1.00 90.12 454 GLU A CA 1
ATOM 3616 C C . GLU A 1 454 ? -31.008 -1.189 38.185 1.00 90.12 454 GLU A C 1
ATOM 3618 O O . GLU A 1 454 ? -30.266 -1.375 39.148 1.00 90.12 454 GLU A O 1
ATOM 3623 N N . LEU A 1 455 ? -31.119 -2.082 37.195 1.00 86.38 455 LEU A N 1
ATOM 3624 C CA . LEU A 1 455 ? -30.418 -3.373 37.174 1.00 86.38 455 LEU A CA 1
ATOM 3625 C C . LEU A 1 455 ? -29.060 -3.331 36.449 1.00 86.38 455 LEU A C 1
ATOM 3627 O O . LEU A 1 455 ? -28.295 -4.293 36.527 1.00 86.38 455 LEU A O 1
ATOM 3631 N N . GLY A 1 456 ? -28.752 -2.247 35.732 1.00 80.56 456 GLY A N 1
ATOM 3632 C CA . GLY A 1 456 ? -27.570 -2.148 34.873 1.00 80.56 456 GLY A CA 1
ATOM 3633 C C . GLY A 1 456 ? -27.558 -3.163 33.725 1.00 80.56 456 GLY A C 1
ATOM 3634 O O . GLY A 1 456 ? -26.498 -3.668 33.370 1.00 80.56 456 GLY A O 1
ATOM 3635 N N . THR A 1 457 ? -28.719 -3.520 33.173 1.00 81.38 457 THR A N 1
ATOM 3636 C CA . THR A 1 457 ? -28.825 -4.489 32.069 1.00 81.38 457 THR A CA 1
ATOM 3637 C C . THR A 1 457 ? -28.755 -3.778 30.713 1.00 81.38 457 THR A C 1
ATOM 3639 O O . THR A 1 457 ? -29.590 -2.899 30.476 1.00 81.38 457 THR A O 1
ATOM 3642 N N . PRO A 1 458 ? -27.834 -4.154 29.802 1.00 75.88 458 PRO A N 1
ATOM 3643 C CA . PRO A 1 458 ? -27.746 -3.543 28.477 1.00 75.88 458 PRO A CA 1
ATOM 3644 C C . PRO A 1 458 ? -29.032 -3.696 27.654 1.00 75.88 458 PRO A C 1
ATOM 3646 O O . PRO A 1 458 ? -29.630 -4.772 27.642 1.00 75.88 458 PRO A O 1
ATOM 3649 N N . ASN A 1 459 ? -29.449 -2.640 26.948 1.00 80.19 459 ASN A N 1
ATOM 3650 C CA . ASN A 1 459 ? -30.598 -2.672 26.034 1.00 80.19 459 ASN A CA 1
ATOM 3651 C C . ASN A 1 459 ? -30.584 -1.495 25.029 1.00 80.19 459 ASN A C 1
ATOM 3653 O O . ASN A 1 459 ? -29.839 -0.528 25.196 1.00 80.19 459 ASN A O 1
ATOM 3657 N N . SER A 1 460 ? -31.416 -1.562 23.985 1.00 78.62 460 SER A N 1
ATOM 3658 C CA . SER A 1 460 ? -31.513 -0.568 22.908 1.00 78.62 460 SER A CA 1
ATOM 3659 C C . SER A 1 460 ? -32.965 -0.319 22.489 1.00 78.62 460 SER A C 1
ATOM 3661 O O . SER A 1 460 ? -33.664 -1.240 22.069 1.00 78.62 460 SER A O 1
ATOM 3663 N N . TRP A 1 461 ? -33.407 0.941 22.534 1.00 81.75 461 TRP A N 1
ATOM 3664 C CA . TRP A 1 461 ? -34.729 1.374 22.071 1.00 81.75 461 TRP A CA 1
ATOM 3665 C C . TRP A 1 461 ? -34.594 2.274 20.847 1.00 81.75 461 TRP A C 1
ATOM 3667 O O . TRP A 1 461 ? -33.997 3.352 20.897 1.00 81.75 461 TRP A O 1
ATOM 3677 N N . ASN A 1 462 ? -35.175 1.834 19.734 1.00 74.38 462 ASN A N 1
ATOM 3678 C CA . ASN A 1 462 ? -35.094 2.513 18.449 1.00 74.38 462 ASN A CA 1
ATOM 3679 C C . ASN A 1 462 ? -36.343 3.360 18.179 1.00 74.38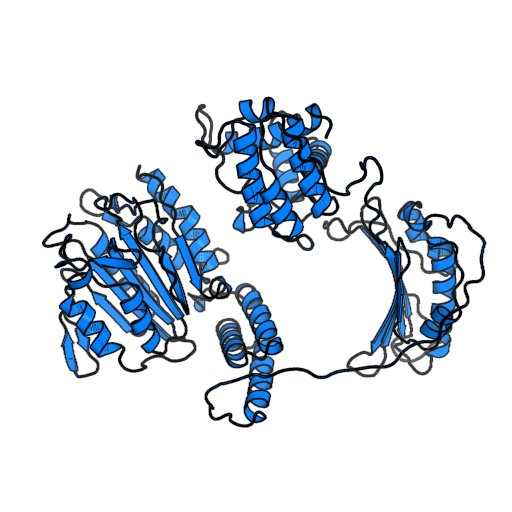 462 ASN A C 1
ATOM 3681 O O . ASN A 1 462 ? -37.449 2.834 18.106 1.00 74.38 462 ASN A O 1
ATOM 3685 N N . PHE A 1 463 ? -36.146 4.656 17.943 1.00 76.19 463 PHE A N 1
ATOM 3686 C CA . PHE A 1 463 ? -37.182 5.597 17.509 1.00 76.19 463 PHE A CA 1
ATOM 3687 C C . PHE A 1 463 ? -36.876 6.084 16.082 1.00 76.19 463 PHE A C 1
ATOM 3689 O O . PHE A 1 463 ? -35.841 5.727 15.512 1.00 76.19 463 PHE A O 1
ATOM 3696 N N . ASN A 1 464 ? -37.765 6.880 15.477 1.00 64.88 464 ASN A N 1
ATOM 3697 C CA . ASN A 1 464 ? -37.606 7.313 14.080 1.00 64.88 464 ASN A CA 1
ATOM 3698 C C . ASN A 1 464 ? -36.342 8.165 13.869 1.00 64.88 464 ASN A C 1
ATOM 3700 O O . ASN A 1 464 ? -35.570 7.892 12.956 1.00 64.88 464 ASN A O 1
ATOM 3704 N N . ASN A 1 465 ? -36.111 9.151 14.744 1.00 72.31 465 ASN A N 1
ATOM 3705 C CA . ASN A 1 465 ? -35.054 10.160 14.576 1.00 72.31 465 ASN A CA 1
ATOM 3706 C C . ASN A 1 465 ? -33.928 10.039 15.624 1.00 72.31 465 ASN A C 1
ATOM 3708 O O . ASN A 1 465 ? -33.028 10.873 15.658 1.00 72.31 465 ASN A O 1
ATOM 3712 N N . TYR A 1 466 ? -33.985 9.038 16.510 1.00 81.31 466 TYR A N 1
ATOM 3713 C CA . TYR A 1 466 ? -32.968 8.777 17.533 1.00 81.31 466 TYR A CA 1
ATOM 3714 C C . TYR A 1 466 ? -33.030 7.329 18.055 1.00 81.31 466 TYR A C 1
ATOM 3716 O O . TYR A 1 466 ? -33.988 6.597 17.798 1.00 81.31 466 TYR A O 1
ATOM 3724 N N . THR A 1 467 ? -32.010 6.920 18.803 1.00 79.94 467 THR A N 1
ATOM 3725 C CA . THR A 1 467 ? -31.939 5.665 19.566 1.00 79.94 467 THR A CA 1
ATOM 3726 C C . THR A 1 467 ? -31.529 5.978 21.003 1.00 79.94 467 THR A C 1
ATOM 3728 O O . THR A 1 467 ? -30.708 6.866 21.228 1.00 79.94 467 THR A O 1
ATOM 3731 N N . ILE A 1 468 ? -32.089 5.246 21.967 1.00 85.12 468 ILE A N 1
ATOM 3732 C CA . ILE A 1 468 ? -31.642 5.244 23.365 1.00 85.12 468 ILE A CA 1
ATOM 3733 C C . ILE A 1 468 ? -30.917 3.921 23.622 1.00 85.12 468 ILE A C 1
ATOM 3735 O O . ILE A 1 468 ? -31.454 2.864 23.296 1.00 85.12 468 ILE A O 1
ATOM 3739 N N . LEU A 1 469 ? -29.720 3.970 24.200 1.00 77.44 469 LEU A N 1
ATOM 3740 C CA . LEU A 1 469 ? -28.921 2.802 24.571 1.00 77.44 469 LEU A CA 1
ATOM 3741 C C . LEU A 1 469 ? -28.642 2.821 26.073 1.00 77.44 469 LEU A C 1
ATOM 3743 O O . LEU A 1 469 ? -28.287 3.865 26.623 1.00 77.44 469 LEU A O 1
ATOM 3747 N N . VAL A 1 470 ? -28.731 1.654 26.703 1.00 84.50 470 VAL A N 1
ATOM 3748 C CA . VAL A 1 470 ? -28.083 1.363 27.983 1.00 84.50 470 VAL A CA 1
ATOM 3749 C C . VAL A 1 470 ? -26.999 0.328 27.707 1.00 84.50 470 VAL A C 1
ATOM 3751 O O . VAL A 1 470 ? -27.278 -0.708 27.108 1.00 84.50 470 VAL A O 1
ATOM 3754 N N . ILE A 1 471 ? -25.766 0.611 28.115 1.00 73.94 471 ILE A N 1
ATOM 3755 C CA . ILE A 1 471 ? -24.614 -0.292 27.988 1.00 73.94 471 ILE A CA 1
ATOM 3756 C C . ILE A 1 471 ? -24.023 -0.494 29.381 1.00 73.94 471 ILE A C 1
ATOM 3758 O O . ILE A 1 471 ? -23.985 0.451 30.168 1.00 73.94 471 ILE A O 1
ATOM 3762 N N . ARG A 1 472 ? -23.561 -1.712 29.673 1.00 84.88 472 ARG A N 1
ATOM 3763 C CA . ARG A 1 472 ? -22.769 -2.047 30.858 1.00 84.88 472 ARG A CA 1
ATOM 3764 C C . ARG A 1 472 ? -21.476 -2.715 30.417 1.00 84.88 472 ARG A C 1
ATOM 3766 O O . ARG A 1 472 ? -21.516 -3.617 29.584 1.00 84.88 472 ARG A O 1
ATOM 3773 N N . GLU A 1 473 ? -20.370 -2.291 31.010 1.00 71.56 473 GLU A N 1
ATOM 3774 C CA . GLU A 1 473 ? -19.038 -2.855 30.797 1.00 71.56 473 GLU A CA 1
ATOM 3775 C C . GLU A 1 473 ? -18.423 -3.178 32.164 1.00 71.56 473 GLU A C 1
ATOM 3777 O O . GLU A 1 473 ? -18.120 -2.282 32.952 1.00 71.56 473 GLU A O 1
ATOM 3782 N N . ASP A 1 474 ? -18.287 -4.469 32.473 1.00 73.94 474 ASP A N 1
ATOM 3783 C CA . ASP A 1 474 ? -17.635 -4.944 33.695 1.00 73.94 474 ASP A CA 1
ATOM 3784 C C . ASP A 1 474 ? -16.110 -4.937 33.525 1.00 73.94 474 ASP A C 1
ATOM 3786 O O . ASP A 1 474 ? -15.577 -5.445 32.536 1.00 73.94 474 ASP A O 1
ATOM 3790 N N . TRP A 1 475 ? -15.384 -4.347 34.478 1.00 66.12 475 TRP A N 1
ATOM 3791 C CA . TRP A 1 475 ? -13.939 -4.171 34.344 1.00 66.12 475 TRP A CA 1
ATOM 3792 C C . TRP A 1 475 ? -13.186 -5.487 34.576 1.00 66.12 475 TRP A C 1
ATOM 3794 O O . TRP A 1 475 ? -13.479 -6.235 35.508 1.00 66.12 475 TRP A O 1
ATOM 3804 N N . ILE A 1 476 ? -12.132 -5.723 33.786 1.00 43.97 476 ILE A N 1
ATOM 3805 C CA . ILE A 1 476 ? -11.328 -6.968 33.764 1.00 43.97 476 ILE A CA 1
ATOM 3806 C C . ILE A 1 476 ? -10.773 -7.352 35.152 1.00 43.97 476 ILE A C 1
ATOM 3808 O O . ILE A 1 476 ? -10.574 -8.525 35.453 1.00 43.97 476 ILE A O 1
ATOM 3812 N N . ASN A 1 477 ? -10.549 -6.370 36.030 1.00 59.97 477 ASN A N 1
ATOM 3813 C CA . ASN A 1 477 ? -10.060 -6.592 37.393 1.00 59.97 477 ASN A CA 1
ATOM 3814 C C . ASN A 1 477 ? -11.140 -7.070 38.393 1.00 59.97 477 ASN A C 1
ATOM 3816 O O . ASN A 1 477 ? -10.803 -7.328 39.549 1.00 59.97 477 ASN A O 1
ATOM 3820 N N . GLY A 1 478 ? -12.414 -7.141 37.989 1.00 67.19 478 GLY A N 1
ATOM 3821 C CA . GLY A 1 478 ? -13.551 -7.558 38.817 1.00 67.19 478 GLY A CA 1
ATOM 3822 C C . GLY A 1 478 ? -13.927 -6.603 39.959 1.00 67.19 478 GLY A C 1
ATOM 3823 O O . GLY A 1 478 ? -14.756 -6.956 40.794 1.00 67.19 478 GLY A O 1
ATOM 3824 N N . LYS A 1 479 ? -13.320 -5.410 40.042 1.00 75.56 479 LYS A N 1
ATOM 3825 C CA . LYS A 1 479 ? -13.505 -4.462 41.161 1.00 75.56 479 LYS A CA 1
ATOM 3826 C C . LYS A 1 479 ? -14.633 -3.453 40.947 1.00 75.56 479 LYS A C 1
ATOM 3828 O O . LYS A 1 479 ? -14.963 -2.720 41.873 1.00 75.56 479 LYS A O 1
ATOM 3833 N N . GLY A 1 480 ? -15.210 -3.408 39.752 1.00 86.25 480 GLY A N 1
ATOM 3834 C CA . GLY A 1 480 ? -16.244 -2.453 39.385 1.00 86.25 480 GLY A CA 1
ATOM 3835 C C . GLY A 1 480 ? -16.685 -2.613 37.938 1.00 86.25 480 GLY A C 1
ATOM 3836 O O . GLY A 1 480 ? -16.250 -3.530 37.238 1.00 86.25 480 GLY A O 1
ATOM 3837 N N . TYR A 1 481 ? -17.569 -1.722 37.517 1.00 86.62 481 TYR A N 1
ATOM 3838 C CA . TYR A 1 481 ? -18.136 -1.674 36.174 1.00 86.62 481 TYR A CA 1
ATOM 3839 C C . TYR A 1 481 ? -18.615 -0.259 35.864 1.00 86.62 481 TYR A C 1
ATOM 3841 O O . TYR A 1 481 ? -18.790 0.559 36.770 1.00 86.62 481 TYR A O 1
ATOM 3849 N N . GLU A 1 482 ? -18.889 0.018 34.597 1.00 84.81 482 GLU A N 1
ATOM 3850 C CA . GLU A 1 482 ? -19.519 1.263 34.164 1.00 84.81 482 GLU A CA 1
ATOM 3851 C C . GLU A 1 482 ? -20.861 1.022 33.468 1.00 84.81 482 GLU A C 1
ATOM 3853 O O . GLU A 1 482 ? -21.067 -0.001 32.813 1.00 84.81 482 GLU A O 1
ATOM 3858 N N . ILE A 1 483 ? -21.787 1.971 33.629 1.00 89.25 483 ILE A N 1
ATOM 3859 C CA . ILE A 1 483 ? -23.079 2.014 32.936 1.00 89.25 483 ILE A CA 1
ATOM 3860 C C . ILE A 1 483 ? -23.158 3.306 32.127 1.00 89.25 483 ILE A C 1
ATOM 3862 O O . ILE A 1 483 ? -22.968 4.402 32.659 1.00 89.25 483 ILE A O 1
ATOM 3866 N N . LYS A 1 484 ? -23.498 3.182 30.844 1.00 91.94 484 LYS A N 1
ATOM 3867 C CA . LYS A 1 484 ? -23.669 4.297 29.906 1.00 91.94 484 LYS A CA 1
ATOM 3868 C C . LYS A 1 484 ? -25.137 4.397 29.509 1.00 91.94 484 LYS A C 1
ATOM 3870 O O . LYS A 1 484 ? -25.690 3.424 29.003 1.00 91.94 484 LYS A O 1
ATOM 3875 N N . LEU A 1 485 ? -25.749 5.567 29.690 1.00 92.81 485 LEU A N 1
ATOM 3876 C CA . LEU A 1 485 ? -27.016 5.935 29.045 1.00 92.81 485 LEU A CA 1
ATOM 3877 C C . LEU A 1 485 ? -26.685 6.868 27.889 1.00 92.81 485 LEU A C 1
ATOM 3879 O O . LEU A 1 485 ? -26.087 7.918 28.117 1.00 92.81 485 LEU A O 1
ATOM 3883 N N . ILE A 1 486 ? -27.073 6.495 26.674 1.00 87.69 486 ILE A N 1
ATOM 3884 C CA . ILE A 1 486 ? -26.741 7.224 25.447 1.00 87.69 486 ILE A CA 1
ATOM 3885 C C . ILE A 1 486 ? -28.030 7.540 24.688 1.00 87.69 486 ILE A C 1
ATOM 3887 O O . ILE A 1 486 ? -28.832 6.643 24.440 1.00 87.69 486 ILE A O 1
ATOM 3891 N N . ILE A 1 487 ? -28.218 8.796 24.287 1.00 88.62 487 ILE A N 1
ATOM 3892 C CA . ILE A 1 487 ? -29.228 9.221 23.312 1.00 88.62 487 ILE A CA 1
ATOM 3893 C C . ILE A 1 487 ? -28.471 9.637 22.054 1.00 88.62 487 ILE A C 1
ATOM 3895 O O . ILE A 1 487 ? -27.673 10.569 22.102 1.00 88.62 487 ILE A O 1
ATOM 3899 N N . LYS A 1 488 ? -28.709 8.952 20.935 1.00 83.94 488 LYS A N 1
ATOM 3900 C CA . LYS A 1 488 ? -28.011 9.196 19.666 1.00 83.94 488 LYS A CA 1
ATOM 3901 C C . LYS A 1 488 ? -29.000 9.545 18.568 1.00 83.94 488 LYS A C 1
ATOM 3903 O O . LYS A 1 488 ? -29.995 8.840 18.410 1.00 83.94 488 LYS A O 1
ATOM 3908 N N . SER A 1 489 ? -28.752 10.612 17.817 1.00 78.81 489 SER A N 1
ATOM 3909 C CA . SER A 1 489 ? -29.597 10.987 16.684 1.00 78.81 489 SER A CA 1
ATOM 3910 C C . SER A 1 489 ? -29.473 9.987 15.530 1.00 78.81 489 SER A C 1
ATOM 3912 O O . SER A 1 489 ? -28.476 9.279 15.375 1.00 78.81 489 SER A O 1
ATOM 3914 N N . LYS A 1 490 ? -30.521 9.913 14.709 1.00 69.50 490 LYS A N 1
ATOM 3915 C CA . LYS A 1 490 ? -30.496 9.273 13.392 1.00 69.50 490 LYS A CA 1
ATOM 3916 C C . LYS A 1 490 ? -30.566 10.390 12.369 1.00 69.50 490 LYS A C 1
ATOM 3918 O O . LYS A 1 490 ? -31.520 11.164 12.411 1.00 69.50 490 LYS A O 1
ATOM 3923 N N . ASN A 1 491 ? -29.564 10.481 11.494 1.00 50.50 491 ASN A N 1
ATOM 3924 C CA . ASN A 1 491 ? -29.450 11.564 10.519 1.00 50.50 491 ASN A CA 1
ATOM 3925 C C . ASN A 1 491 ? -30.750 11.716 9.721 1.00 50.50 491 ASN A C 1
ATOM 3927 O O . ASN A 1 491 ? -31.104 10.849 8.921 1.00 50.50 491 ASN A O 1
ATOM 3931 N N . ILE A 1 492 ? -31.441 12.832 9.942 1.00 39.50 492 ILE A N 1
ATOM 3932 C CA . ILE A 1 492 ? -32.545 13.269 9.096 1.00 39.50 492 ILE A CA 1
ATOM 3933 C C . ILE A 1 492 ? -31.887 13.843 7.845 1.00 39.50 492 ILE A C 1
ATOM 3935 O O . ILE A 1 492 ? -31.265 14.899 7.906 1.00 39.50 492 ILE A O 1
ATOM 3939 N N . THR A 1 493 ? -31.978 13.133 6.723 1.00 33.81 493 THR A N 1
ATOM 3940 C CA . THR A 1 493 ? -31.662 13.717 5.418 1.00 33.81 493 THR A CA 1
ATOM 3941 C C . THR A 1 493 ? -32.679 14.814 5.112 1.00 33.81 493 THR A C 1
ATOM 3943 O O . THR A 1 493 ? -33.887 14.593 5.245 1.00 33.81 493 THR A O 1
ATOM 3946 N N . ASP A 1 494 ? -32.197 15.998 4.727 1.00 30.22 494 ASP A N 1
ATOM 3947 C CA . ASP A 1 494 ? -33.047 17.168 4.506 1.00 30.22 494 ASP A CA 1
ATOM 3948 C C . ASP A 1 494 ? -34.165 16.897 3.494 1.00 30.22 494 ASP A C 1
ATOM 3950 O O . ASP A 1 494 ? -33.941 16.497 2.349 1.00 30.22 494 ASP A O 1
ATOM 3954 N N . LYS A 1 495 ? -35.406 17.146 3.925 1.00 33.53 495 LYS A N 1
ATOM 3955 C CA . LYS A 1 495 ? -36.613 16.991 3.105 1.00 33.53 495 LYS A CA 1
ATOM 3956 C C . LYS A 1 495 ? -37.036 18.311 2.456 1.00 33.53 495 LYS A C 1
ATOM 3958 O O . LYS A 1 495 ? -38.108 18.840 2.733 1.00 33.53 495 LYS A O 1
ATOM 3963 N N . SER A 1 496 ? -36.230 18.763 1.503 1.00 30.08 496 SER A N 1
ATOM 3964 C CA . SER A 1 496 ? -36.658 19.581 0.358 1.00 30.08 496 SER A CA 1
ATOM 3965 C C . SER A 1 496 ? -35.532 19.531 -0.681 1.00 30.08 496 SER A C 1
ATOM 3967 O O . SER A 1 496 ? -34.476 20.098 -0.443 1.00 30.08 496 SER A O 1
ATOM 3969 N N . VAL A 1 497 ? -35.629 18.843 -1.819 1.00 32.19 497 VAL A N 1
ATOM 3970 C CA . VAL A 1 497 ? -36.795 18.518 -2.655 1.00 32.19 497 VAL A CA 1
ATOM 3971 C C . VAL A 1 497 ? -36.684 17.062 -3.124 1.00 32.19 497 VAL A C 1
ATOM 3973 O O . VAL A 1 497 ? -35.642 16.670 -3.635 1.00 32.19 497 VAL A O 1
ATOM 3976 N N . LEU A 1 498 ? -37.748 16.264 -2.988 1.00 27.91 498 LEU A N 1
ATOM 3977 C CA . LEU A 1 498 ? -37.777 14.875 -3.466 1.00 27.91 498 LEU A CA 1
ATOM 3978 C C . LEU A 1 498 ? -39.037 14.613 -4.294 1.00 27.91 498 LEU A C 1
ATOM 3980 O O . LEU A 1 498 ? -40.154 14.660 -3.776 1.00 27.91 498 LEU A O 1
ATOM 3984 N N . SER A 1 499 ? -38.835 14.310 -5.576 1.00 28.80 499 SER A N 1
ATOM 3985 C CA . SER A 1 499 ? -39.832 13.647 -6.415 1.00 28.80 499 SER A CA 1
ATOM 3986 C C . SER A 1 499 ? -39.967 12.170 -6.007 1.00 28.80 499 SER A C 1
ATOM 3988 O O . SER A 1 499 ? -39.170 11.620 -5.242 1.00 28.80 499 SER A O 1
ATOM 3990 N N . SER A 1 500 ? -41.043 11.525 -6.453 1.00 30.16 500 SER A N 1
ATOM 3991 C CA . SER A 1 500 ? -41.625 10.335 -5.818 1.00 30.16 500 SER A CA 1
ATOM 3992 C C . SER A 1 500 ? -40.931 8.989 -6.099 1.00 30.16 500 SER A C 1
ATOM 3994 O O . SER A 1 500 ? -41.606 7.962 -6.099 1.00 30.16 500 SER A O 1
ATOM 3996 N N . THR A 1 501 ? -39.618 8.963 -6.339 1.00 33.88 501 THR A N 1
ATOM 3997 C CA . THR A 1 501 ? -38.854 7.726 -6.625 1.00 33.88 501 THR A CA 1
ATOM 3998 C C . THR A 1 501 ? -37.661 7.477 -5.701 1.00 33.88 501 THR A C 1
ATOM 4000 O O . THR A 1 501 ? -37.194 6.345 -5.631 1.00 33.88 501 THR A O 1
ATOM 4003 N N . GLY A 1 502 ? -37.191 8.473 -4.940 1.00 41.50 502 GLY A N 1
ATOM 4004 C CA . GLY A 1 502 ? -36.107 8.277 -3.964 1.00 41.50 502 GLY A CA 1
ATOM 4005 C C . GLY A 1 502 ? -34.709 8.070 -4.564 1.00 41.50 502 GLY A C 1
ATOM 4006 O O . GLY A 1 502 ? -33.789 7.714 -3.830 1.00 41.50 502 GLY A O 1
ATOM 4007 N N . GLU A 1 503 ? -34.538 8.316 -5.863 1.00 50.59 503 GLU A N 1
ATOM 4008 C CA . GLU A 1 503 ? -33.237 8.354 -6.536 1.00 50.59 503 GLU A CA 1
ATOM 4009 C C . GLU A 1 503 ? -32.826 9.804 -6.831 1.00 50.59 503 GLU A C 1
ATOM 4011 O O . GLU A 1 503 ? -33.673 10.665 -7.074 1.00 50.59 503 GLU A O 1
ATOM 4016 N N . ILE A 1 504 ? -31.519 10.077 -6.796 1.00 58.72 504 ILE A N 1
ATOM 4017 C CA . ILE A 1 504 ? -30.951 11.369 -7.201 1.00 58.72 504 ILE A CA 1
ATOM 4018 C C . ILE A 1 504 ? -31.034 11.456 -8.728 1.00 58.72 504 ILE A C 1
ATOM 4020 O O . ILE A 1 504 ? -30.506 10.592 -9.424 1.00 58.72 504 ILE A O 1
ATOM 4024 N N . GLU A 1 505 ? -31.689 12.492 -9.248 1.00 64.25 505 GLU A N 1
ATOM 4025 C CA . GLU A 1 505 ? -31.812 12.728 -10.688 1.00 64.25 505 GLU A CA 1
ATOM 4026 C C . GLU A 1 505 ? -30.466 13.218 -11.257 1.00 64.25 505 GLU A C 1
ATOM 4028 O O . GLU A 1 505 ? -30.009 14.309 -10.923 1.00 64.25 505 GLU A O 1
ATOM 4033 N N . PHE A 1 506 ? -29.815 12.416 -12.106 1.00 73.88 506 PHE A N 1
ATOM 4034 C CA . PHE A 1 506 ? -28.515 12.752 -12.699 1.00 73.88 506 PHE A CA 1
ATOM 4035 C C . PHE A 1 506 ? -28.664 13.752 -13.850 1.00 73.88 506 PHE A C 1
ATOM 4037 O O . PHE A 1 506 ? -28.785 13.370 -15.016 1.00 73.88 506 PHE A O 1
ATOM 4044 N N . LYS A 1 507 ? -28.656 15.045 -13.536 1.00 84.00 507 LYS A N 1
ATOM 4045 C CA . LYS A 1 507 ? -28.696 16.095 -14.558 1.00 84.00 507 LYS A CA 1
ATOM 4046 C C . LYS A 1 507 ? -27.292 16.432 -15.050 1.00 84.00 507 LYS A C 1
ATOM 4048 O O . LYS A 1 507 ? -26.335 16.449 -14.281 1.00 84.00 507 LYS A O 1
ATOM 4053 N N . SER A 1 508 ? -27.186 16.699 -16.346 1.00 90.06 508 SER A N 1
ATOM 4054 C CA . SER A 1 508 ? -25.947 17.067 -17.027 1.00 90.06 508 SER A CA 1
ATOM 4055 C C . SER A 1 508 ? -26.284 17.981 -18.203 1.00 90.06 508 SER A C 1
ATOM 4057 O O . SER A 1 508 ? -27.168 17.666 -19.000 1.00 90.06 508 SER A O 1
ATOM 4059 N N . GLU A 1 509 ? -25.564 19.093 -18.346 1.00 90.25 509 GLU A N 1
ATOM 4060 C CA . GLU A 1 509 ? -25.611 19.960 -19.533 1.00 90.25 509 GLU A CA 1
ATOM 4061 C C . GLU A 1 509 ? -24.851 19.339 -20.723 1.00 90.25 509 GLU A C 1
ATOM 4063 O O . GLU A 1 509 ? -24.905 19.858 -21.841 1.00 90.25 509 GLU A O 1
ATOM 4068 N N . LYS A 1 510 ? -24.111 18.247 -20.487 1.00 91.75 510 LYS A N 1
ATOM 4069 C CA . LYS A 1 510 ? -23.153 17.640 -21.426 1.00 91.75 510 LYS A CA 1
ATOM 4070 C C . LYS A 1 510 ? -23.424 16.169 -21.746 1.00 91.75 510 LYS A C 1
ATOM 4072 O O . LYS A 1 510 ? -22.720 15.595 -22.570 1.00 91.75 510 LYS A O 1
ATOM 4077 N N . GLY A 1 511 ? -24.442 15.564 -21.132 1.00 89.06 511 GLY A N 1
ATOM 4078 C CA . GLY A 1 511 ? -24.764 14.144 -21.302 1.00 89.06 511 GLY A CA 1
ATOM 4079 C C . GLY A 1 511 ? -23.763 13.200 -20.625 1.00 89.06 511 GLY A C 1
ATOM 4080 O O . GLY A 1 511 ? -23.533 12.098 -21.119 1.00 89.06 511 GLY A O 1
ATOM 4081 N N . VAL A 1 512 ? -23.141 13.632 -19.525 1.00 90.75 512 VAL A N 1
ATOM 4082 C CA . VAL A 1 512 ? -22.234 12.808 -18.714 1.00 90.75 512 VAL A CA 1
ATOM 4083 C C . VAL A 1 512 ? -23.036 11.784 -17.912 1.00 90.75 512 VAL A C 1
ATOM 4085 O O . VAL A 1 512 ? -24.026 12.126 -17.267 1.00 90.75 512 VAL A O 1
ATOM 4088 N N . ASP A 1 513 ? -22.590 10.528 -17.930 1.00 90.56 513 ASP A N 1
ATOM 4089 C CA . ASP A 1 513 ? -23.148 9.475 -17.082 1.00 90.56 513 ASP A CA 1
ATOM 4090 C C . ASP A 1 513 ? -22.436 9.448 -15.721 1.00 90.56 513 ASP A C 1
ATOM 4092 O O . ASP A 1 513 ? -21.235 9.186 -15.633 1.00 90.56 513 ASP A O 1
ATOM 4096 N N . TYR A 1 514 ? -23.200 9.703 -14.658 1.00 92.50 514 TYR A N 1
ATOM 4097 C CA . TYR A 1 514 ? -22.743 9.702 -13.266 1.00 92.50 514 TYR A CA 1
ATOM 4098 C C . TYR A 1 514 ? -23.059 8.403 -12.507 1.00 92.50 514 TYR A C 1
ATOM 4100 O O . TYR A 1 514 ? -22.800 8.308 -11.304 1.00 92.50 514 TYR A O 1
ATOM 4108 N N . THR A 1 515 ? -23.599 7.385 -13.183 1.00 89.56 515 THR A N 1
ATOM 4109 C CA . THR A 1 515 ? -23.987 6.094 -12.588 1.00 89.56 515 THR A CA 1
ATOM 4110 C C . THR A 1 515 ? -22.820 5.422 -11.861 1.00 89.56 515 THR A C 1
ATOM 4112 O O . THR A 1 515 ? -22.976 4.969 -10.726 1.00 89.56 515 THR A O 1
ATOM 4115 N N . GLN A 1 516 ? -21.631 5.422 -12.468 1.00 86.75 516 GLN A N 1
ATOM 4116 C CA . GLN A 1 516 ? -20.430 4.825 -11.882 1.00 86.75 516 GLN A CA 1
ATOM 4117 C C . GLN A 1 516 ? -19.933 5.599 -10.647 1.00 86.75 516 GLN A C 1
ATOM 4119 O O . GLN A 1 516 ? -19.613 4.979 -9.629 1.00 86.75 516 GLN A O 1
ATOM 4124 N N . LEU A 1 517 ? -19.969 6.939 -10.679 1.00 91.62 517 LEU A N 1
ATOM 4125 C CA . LEU A 1 517 ? -19.660 7.783 -9.517 1.00 91.62 517 LEU A CA 1
ATOM 4126 C C . LEU A 1 517 ? -20.630 7.516 -8.357 1.00 91.62 517 LEU A C 1
ATOM 4128 O O . LEU A 1 517 ? -20.189 7.287 -7.227 1.00 91.62 517 LEU A O 1
ATOM 4132 N N . ARG A 1 518 ? -21.945 7.472 -8.635 1.00 93.62 518 ARG A N 1
ATOM 4133 C CA . ARG A 1 518 ? -22.968 7.082 -7.648 1.00 93.62 518 ARG A CA 1
ATOM 4134 C C . ARG A 1 518 ? -22.619 5.734 -7.027 1.00 93.62 518 ARG A C 1
ATOM 4136 O O . ARG A 1 518 ? -22.674 5.599 -5.808 1.00 93.62 518 ARG A O 1
ATOM 4143 N N . ASP A 1 519 ? -22.282 4.738 -7.838 1.00 87.19 519 ASP A N 1
ATOM 4144 C CA . ASP A 1 519 ? -22.096 3.376 -7.347 1.00 87.19 519 ASP A CA 1
ATOM 4145 C C . ASP A 1 519 ? -20.829 3.206 -6.506 1.00 87.19 519 ASP A C 1
ATOM 4147 O O . ASP A 1 519 ? -20.887 2.483 -5.508 1.00 87.19 519 ASP A O 1
ATOM 4151 N N . PHE A 1 520 ? -19.724 3.893 -6.816 1.00 88.19 520 PHE A N 1
ATOM 4152 C CA . PHE A 1 520 ? -18.553 3.916 -5.931 1.00 88.19 520 PHE A CA 1
ATOM 4153 C C . PHE A 1 520 ? -18.859 4.608 -4.596 1.00 88.19 520 PHE A C 1
ATOM 4155 O O . PHE A 1 520 ? -18.607 4.032 -3.534 1.00 88.19 520 PHE A O 1
ATOM 4162 N N . LEU A 1 521 ? -19.492 5.784 -4.629 1.00 88.75 521 LEU A N 1
ATOM 4163 C CA . LEU A 1 521 ? -19.881 6.522 -3.424 1.00 88.75 521 LEU A CA 1
ATOM 4164 C C . LEU A 1 521 ? -20.859 5.725 -2.542 1.00 88.75 521 LEU A C 1
ATOM 4166 O O . LEU A 1 521 ? -20.664 5.612 -1.332 1.00 88.75 521 LEU A O 1
ATOM 4170 N N . LYS A 1 522 ? -21.861 5.080 -3.150 1.00 88.12 522 LYS A N 1
ATOM 4171 C CA . LYS A 1 522 ? -22.832 4.200 -2.477 1.00 88.12 522 LYS A CA 1
ATOM 4172 C C . LYS A 1 522 ? -22.185 2.973 -1.830 1.00 88.12 522 LYS A C 1
ATOM 4174 O O . LYS A 1 522 ? -22.690 2.485 -0.821 1.00 88.12 522 LYS A O 1
ATOM 4179 N N . GLN A 1 523 ? -21.084 2.477 -2.395 1.00 83.81 523 GLN A N 1
ATOM 4180 C CA . GLN A 1 523 ? -20.290 1.374 -1.843 1.00 83.81 523 GLN A CA 1
ATOM 4181 C C . GLN A 1 523 ? -19.285 1.824 -0.766 1.00 83.81 523 GLN A C 1
ATOM 4183 O O . GLN A 1 523 ? -18.620 0.969 -0.186 1.00 83.81 523 GLN A O 1
ATOM 4188 N N . GLY A 1 524 ? -19.140 3.129 -0.500 1.00 83.19 524 GLY A N 1
ATOM 4189 C CA . GLY A 1 524 ? -18.089 3.654 0.378 1.00 83.19 524 GLY A CA 1
ATOM 4190 C C . GLY A 1 524 ? -16.677 3.504 -0.203 1.00 83.19 524 GLY A C 1
ATOM 4191 O O . GLY A 1 524 ? -15.699 3.504 0.541 1.00 83.19 524 GLY A O 1
ATOM 4192 N N . LYS A 1 525 ? -16.562 3.357 -1.529 1.00 85.94 525 LYS A N 1
ATOM 4193 C CA . LYS A 1 525 ? -15.299 3.270 -2.272 1.00 85.94 525 LYS A CA 1
ATOM 4194 C C . LYS A 1 525 ? -14.778 4.672 -2.566 1.00 85.94 525 LYS A C 1
ATOM 4196 O O . LYS A 1 525 ? -14.839 5.156 -3.693 1.00 85.94 525 LYS A O 1
ATOM 4201 N N . TRP A 1 526 ? -14.357 5.365 -1.508 1.00 86.31 526 TRP A N 1
ATOM 4202 C CA . TRP A 1 526 ? -14.036 6.795 -1.558 1.00 86.31 526 TRP A CA 1
ATOM 4203 C C . TRP A 1 526 ? -12.891 7.122 -2.517 1.00 86.31 526 TRP A C 1
ATOM 4205 O O . TRP A 1 526 ? -12.939 8.159 -3.163 1.00 86.31 526 TRP A O 1
ATOM 4215 N N . LYS A 1 527 ? -11.903 6.230 -2.656 1.00 82.50 527 LYS A N 1
ATOM 4216 C CA . LYS A 1 527 ? -10.752 6.414 -3.551 1.00 82.50 527 LYS A CA 1
ATOM 4217 C C . LYS A 1 527 ? -11.133 6.263 -5.021 1.00 82.50 527 LYS A C 1
ATOM 4219 O O . LYS A 1 527 ? -10.751 7.084 -5.848 1.00 82.50 527 LYS A O 1
ATOM 4224 N N . GLU A 1 528 ? -11.920 5.240 -5.337 1.00 81.56 528 GLU A N 1
ATOM 4225 C CA . GLU A 1 528 ? -12.426 4.999 -6.688 1.00 81.56 528 GLU A CA 1
ATOM 4226 C C . GLU A 1 528 ? -13.456 6.062 -7.098 1.00 81.56 528 GLU A C 1
ATOM 4228 O O . GLU A 1 528 ? -13.462 6.497 -8.246 1.00 81.56 528 GLU A O 1
ATOM 4233 N N . ALA A 1 529 ? -14.276 6.548 -6.159 1.00 87.75 529 ALA A N 1
ATOM 4234 C CA . ALA A 1 529 ? -15.156 7.695 -6.373 1.00 87.75 529 ALA A CA 1
ATOM 4235 C C . ALA A 1 529 ? -14.378 8.987 -6.678 1.00 87.75 529 ALA A C 1
ATOM 4237 O O . ALA A 1 529 ? -14.822 9.794 -7.492 1.00 87.75 529 ALA A O 1
ATOM 4238 N N . ASP A 1 530 ? -13.220 9.186 -6.049 1.00 84.25 530 ASP A N 1
ATOM 4239 C CA . ASP A 1 530 ? -12.353 10.347 -6.271 1.00 84.25 530 ASP A CA 1
ATOM 4240 C C . ASP A 1 530 ? -11.745 10.342 -7.681 1.00 84.25 530 ASP A C 1
ATOM 4242 O O . ASP A 1 530 ? -11.869 11.306 -8.434 1.00 84.25 530 ASP A O 1
ATOM 4246 N N . GLN A 1 531 ? -11.195 9.196 -8.089 1.00 79.44 531 GLN A N 1
ATOM 4247 C CA . GLN A 1 531 ? -10.679 8.974 -9.446 1.00 79.44 531 GLN A CA 1
ATOM 4248 C C . GLN A 1 531 ? -11.777 9.108 -10.511 1.00 79.44 531 GLN A C 1
ATOM 4250 O O . GLN A 1 531 ? -11.579 9.725 -11.559 1.00 79.44 531 GLN A O 1
ATOM 4255 N N . GLU A 1 532 ? -12.963 8.566 -10.235 1.00 89.00 532 GLU A N 1
ATOM 4256 C CA . GLU A 1 532 ? -14.121 8.689 -11.116 1.00 89.00 532 GLU A CA 1
ATOM 4257 C C . GLU A 1 532 ? -14.616 10.139 -11.207 1.00 89.00 532 GLU A C 1
ATOM 4259 O O . GLU A 1 532 ? -15.024 10.570 -12.284 1.00 89.00 532 GLU A O 1
ATOM 4264 N N . THR A 1 533 ? -14.510 10.922 -10.125 1.00 91.31 533 THR A N 1
ATOM 4265 C CA . THR A 1 533 ? -14.830 12.360 -10.118 1.00 91.31 533 THR A CA 1
ATOM 4266 C C . THR A 1 533 ? -13.944 13.127 -11.099 1.00 91.31 533 THR A C 1
ATOM 4268 O O . THR A 1 533 ? -14.470 13.858 -11.939 1.00 91.31 533 THR A O 1
ATOM 4271 N N . SER A 1 534 ? -12.626 12.898 -11.081 1.00 79.75 534 SER A N 1
ATOM 4272 C CA . SER A 1 534 ? -11.704 13.458 -12.080 1.00 79.75 534 SER A CA 1
ATOM 4273 C C . SER A 1 534 ? -12.116 13.086 -13.512 1.00 79.75 534 SER A C 1
ATOM 4275 O O . SER A 1 534 ? -12.210 13.957 -14.383 1.00 79.75 534 SER A O 1
ATOM 4277 N N . ARG A 1 535 ? -12.448 11.807 -13.753 1.00 86.31 535 ARG A N 1
ATOM 4278 C CA . ARG A 1 535 ? -12.865 11.307 -15.076 1.00 86.31 535 ARG A CA 1
ATOM 4279 C C . ARG A 1 535 ? -14.121 12.017 -15.596 1.00 86.31 535 ARG A C 1
ATOM 4281 O O . ARG A 1 535 ? -14.129 12.485 -16.737 1.00 86.31 535 ARG A O 1
ATOM 4288 N N . VAL A 1 536 ? -15.173 12.121 -14.779 1.00 90.44 536 VAL A N 1
ATOM 4289 C CA . VAL A 1 536 ? -16.436 12.766 -15.187 1.00 90.44 536 VAL A CA 1
ATOM 4290 C C . VAL A 1 536 ? -16.315 14.285 -15.300 1.00 90.44 536 VAL A C 1
ATOM 4292 O O . VAL A 1 536 ? -16.987 14.878 -16.143 1.00 90.44 536 VAL A O 1
ATOM 4295 N N . MET A 1 537 ? -15.423 14.929 -14.538 1.00 90.50 537 MET A N 1
ATOM 4296 C CA . MET A 1 537 ? -15.123 16.353 -14.719 1.00 90.50 537 MET A CA 1
ATOM 4297 C C . MET A 1 537 ? -14.432 16.624 -16.060 1.00 90.50 537 MET A C 1
ATOM 4299 O O . MET A 1 537 ? -14.844 17.528 -16.789 1.00 90.50 537 MET A O 1
ATOM 4303 N N . CYS A 1 538 ? -13.455 15.803 -16.455 1.00 84.12 538 CYS A N 1
ATOM 4304 C CA . CYS A 1 538 ? -12.888 15.890 -17.802 1.00 84.12 538 CYS A CA 1
ATOM 4305 C C . CYS A 1 538 ? -13.913 15.596 -18.902 1.00 84.12 538 CYS A C 1
ATOM 4307 O O . CYS A 1 538 ? -13.859 16.216 -19.963 1.00 84.12 538 CYS A O 1
ATOM 4309 N N . GLN A 1 539 ? -14.874 14.699 -18.668 1.00 88.56 539 GLN A N 1
ATOM 4310 C CA . GLN A 1 539 ? -15.968 14.457 -19.611 1.00 88.56 539 GLN A CA 1
ATOM 4311 C C . GLN A 1 539 ? -16.887 15.686 -19.755 1.00 88.56 539 GLN A C 1
ATOM 4313 O O . GLN A 1 539 ? -17.154 16.107 -20.878 1.00 88.56 539 GLN A O 1
ATOM 4318 N N . ALA A 1 540 ? -17.288 16.329 -18.652 1.00 92.50 540 ALA A N 1
ATOM 4319 C CA . ALA A 1 540 ? -18.112 17.547 -18.663 1.00 92.50 540 ALA A CA 1
ATOM 4320 C C . ALA A 1 540 ? -17.428 18.756 -19.342 1.00 92.50 540 ALA A C 1
ATOM 4322 O O . ALA A 1 540 ? -18.093 19.642 -19.883 1.00 92.50 540 ALA A O 1
ATOM 4323 N N . ALA A 1 541 ? -16.096 18.800 -19.357 1.00 89.44 541 ALA A N 1
ATOM 4324 C CA . ALA A 1 541 ? -15.336 19.831 -20.062 1.00 89.44 541 ALA A CA 1
ATOM 4325 C C . ALA A 1 541 ? -14.973 19.478 -21.518 1.00 89.44 541 ALA A C 1
ATOM 4327 O O . ALA A 1 541 ? -14.329 20.285 -22.180 1.00 89.44 541 ALA A O 1
ATOM 4328 N N . ASN A 1 542 ? -15.364 18.303 -22.034 1.00 90.06 542 ASN A N 1
ATOM 4329 C CA . ASN A 1 542 ? -14.910 17.758 -23.325 1.00 90.06 542 ASN A CA 1
ATOM 4330 C C . ASN A 1 542 ? -13.378 17.566 -23.431 1.00 90.06 542 ASN A C 1
ATOM 4332 O O . ASN A 1 542 ? -12.797 17.770 -24.493 1.00 90.06 542 ASN A O 1
ATOM 4336 N N . ARG A 1 543 ? -12.719 17.152 -22.340 1.00 86.06 543 ARG A N 1
ATOM 4337 C CA . ARG A 1 543 ? -11.255 16.957 -22.241 1.00 86.06 543 ARG A CA 1
ATOM 4338 C C . ARG A 1 543 ? -10.844 15.551 -21.796 1.00 86.06 543 ARG A C 1
ATOM 4340 O O . ARG A 1 543 ? -9.875 15.345 -21.067 1.00 86.06 543 ARG A O 1
ATOM 4347 N N . THR A 1 544 ? -11.624 14.554 -22.211 1.00 79.56 544 THR A N 1
ATOM 4348 C CA . THR A 1 544 ? -11.400 13.136 -21.869 1.00 79.56 544 THR A CA 1
ATOM 4349 C C . THR A 1 544 ? -10.111 12.576 -22.481 1.00 79.56 544 THR A C 1
ATOM 4351 O O . THR A 1 544 ? -9.470 11.734 -21.864 1.00 79.56 544 THR A O 1
ATOM 4354 N N . SER A 1 545 ? -9.716 13.051 -23.665 1.00 67.62 545 SER A N 1
ATOM 4355 C CA . SER A 1 545 ? -8.476 12.668 -24.361 1.00 67.62 545 SER A CA 1
ATOM 4356 C C . SER A 1 545 ? -7.213 13.172 -23.665 1.00 67.62 545 SER A C 1
ATOM 4358 O O . SER A 1 545 ? -6.190 12.497 -23.651 1.00 67.62 545 SER A O 1
ATOM 4360 N N . GLU A 1 546 ? -7.288 14.372 -23.106 1.00 72.56 546 GLU A N 1
ATOM 4361 C CA . GLU A 1 546 ? -6.212 15.039 -22.392 1.00 72.56 546 GLU A CA 1
ATOM 4362 C C . GLU A 1 546 ? -6.087 14.494 -20.970 1.00 72.56 546 GLU A C 1
ATOM 4364 O O . GLU A 1 546 ? -4.984 14.404 -20.441 1.00 72.56 546 GLU A O 1
ATOM 4369 N N . GLY A 1 547 ? -7.216 14.162 -20.342 1.00 61.78 547 GLY A N 1
ATOM 4370 C CA . GLY A 1 547 ? -7.294 13.729 -18.949 1.00 61.78 547 GLY A CA 1
ATOM 4371 C C . GLY A 1 547 ? -7.157 14.862 -17.926 1.00 61.78 547 GLY A C 1
ATOM 4372 O O . GLY A 1 547 ? -7.508 14.637 -16.779 1.00 61.78 547 GLY A O 1
ATOM 4373 N N . TRP A 1 548 ? -6.741 16.070 -18.339 1.00 65.88 548 TRP A N 1
ATOM 4374 C CA . TRP A 1 548 ? -6.636 17.278 -17.503 1.00 65.88 548 TRP A CA 1
ATOM 4375 C C . TRP A 1 548 ? -7.536 18.429 -17.992 1.00 65.88 548 TRP A C 1
ATOM 4377 O O . TRP A 1 548 ? -7.916 18.500 -19.161 1.00 65.88 548 TRP A O 1
ATOM 4387 N N . LEU A 1 549 ? -7.826 19.369 -17.086 1.00 70.31 549 LEU A N 1
ATOM 4388 C CA . LEU A 1 549 ? -8.567 20.626 -17.297 1.00 70.31 549 LEU A CA 1
ATOM 4389 C C . LEU A 1 549 ? -7.607 21.835 -17.362 1.00 70.31 549 LEU A C 1
ATOM 4391 O O . LEU A 1 549 ? -6.421 21.705 -17.100 1.00 70.31 549 LEU A O 1
ATOM 4395 N N . ARG A 1 550 ? -8.077 23.034 -17.708 1.00 74.44 550 ARG A N 1
ATOM 4396 C CA . ARG A 1 550 ? -7.366 24.323 -17.569 1.00 74.44 550 ARG A CA 1
ATOM 4397 C C . ARG A 1 550 ? -8.180 25.265 -16.685 1.00 74.44 550 ARG A C 1
ATOM 4399 O O . ARG A 1 550 ? -9.372 25.055 -16.469 1.00 74.44 550 ARG A O 1
ATOM 4406 N N . VAL A 1 551 ? -7.570 26.379 -16.277 1.00 74.56 551 VAL A N 1
ATOM 4407 C CA . VAL A 1 551 ? -8.277 27.498 -15.627 1.00 74.56 551 VAL A CA 1
ATOM 4408 C C . VAL A 1 551 ? -9.480 27.962 -16.469 1.00 74.56 551 VAL A C 1
ATOM 4410 O O . VAL A 1 551 ? -10.545 28.227 -15.918 1.00 74.56 551 VAL A O 1
ATOM 4413 N N . GLU A 1 552 ? -9.353 28.018 -17.800 1.00 79.06 552 GLU A N 1
ATOM 4414 C CA . GLU A 1 552 ? -10.460 28.361 -18.711 1.00 79.06 552 GLU A CA 1
ATOM 4415 C C . GLU A 1 552 ? -11.612 27.342 -18.695 1.00 79.06 552 GLU A C 1
ATOM 4417 O O . GLU A 1 552 ? -12.774 27.752 -18.699 1.00 79.06 552 GLU A O 1
ATOM 4422 N N . ASP A 1 553 ? -11.318 26.044 -18.588 1.00 84.44 553 ASP A N 1
ATOM 4423 C CA . ASP A 1 553 ? -12.339 24.994 -18.510 1.00 84.44 553 ASP A CA 1
ATOM 4424 C C . ASP A 1 553 ? -13.087 25.060 -17.176 1.00 84.44 553 ASP A C 1
ATOM 4426 O O . ASP A 1 553 ? -14.311 24.992 -17.146 1.00 84.44 553 ASP A O 1
ATOM 4430 N N . ILE A 1 554 ? -12.361 25.277 -16.074 1.00 86.12 554 ILE A N 1
ATOM 4431 C CA . ILE A 1 554 ? -12.931 25.456 -14.731 1.00 86.12 554 ILE A CA 1
ATOM 4432 C C . ILE A 1 554 ? -13.849 26.688 -14.675 1.00 86.12 554 ILE A C 1
ATOM 4434 O O . ILE A 1 554 ? -14.936 26.631 -14.100 1.00 86.12 554 ILE A O 1
ATOM 4438 N N . ASN A 1 555 ? -13.466 27.795 -15.317 1.00 83.75 555 ASN A N 1
ATOM 4439 C CA . ASN A 1 555 ? -14.281 29.016 -15.355 1.00 83.75 555 ASN A CA 1
ATOM 4440 C C . ASN A 1 555 ? -15.603 28.835 -16.110 1.00 83.75 555 ASN A C 1
ATOM 4442 O O . ASN A 1 555 ? -16.600 29.467 -15.762 1.00 83.75 555 ASN A O 1
ATOM 4446 N N . ASN A 1 556 ? -15.601 27.979 -17.132 1.00 88.56 556 ASN A N 1
ATOM 4447 C CA . ASN A 1 556 ? -16.759 27.684 -17.971 1.00 88.56 556 ASN A CA 1
ATOM 4448 C C . ASN A 1 556 ? -17.435 26.350 -17.606 1.00 88.56 556 ASN A C 1
ATOM 4450 O O . ASN A 1 556 ? -18.356 25.926 -18.303 1.00 88.56 556 ASN A O 1
ATOM 4454 N N . PHE A 1 557 ? -17.001 25.697 -16.521 1.00 93.00 557 PHE A N 1
ATOM 4455 C CA . PHE A 1 557 ? -17.440 24.351 -16.163 1.00 93.00 557 PHE A CA 1
ATOM 4456 C C . PHE A 1 557 ? -18.963 24.321 -15.955 1.00 93.00 557 PHE A C 1
ATOM 4458 O O . PHE A 1 557 ? -19.477 25.217 -15.273 1.00 93.00 557 PHE A O 1
ATOM 4465 N N . PRO A 1 558 ? -19.713 23.361 -16.521 1.00 94.62 558 PRO A N 1
ATOM 4466 C CA . PRO A 1 558 ? -21.172 23.420 -16.501 1.00 94.62 558 PRO A CA 1
ATOM 4467 C C . PRO A 1 558 ? -21.718 23.328 -15.074 1.00 94.62 558 PRO A C 1
ATOM 4469 O O . PRO A 1 558 ? -21.228 22.551 -14.250 1.00 94.62 558 PRO A O 1
ATOM 4472 N N . CYS A 1 559 ? -22.712 24.154 -14.753 1.00 93.19 559 CYS A N 1
ATOM 4473 C CA . CYS A 1 559 ? -23.179 24.272 -13.376 1.00 93.19 559 CYS A CA 1
ATOM 4474 C C . CYS A 1 559 ? -24.047 23.085 -12.954 1.00 93.19 559 CYS A C 1
ATOM 4476 O O . CYS A 1 559 ? -24.034 22.736 -11.777 1.00 93.19 559 CYS A O 1
ATOM 4478 N N . GLU A 1 560 ? -24.778 22.461 -13.878 1.00 91.88 560 GLU A N 1
ATOM 4479 C CA . GLU A 1 560 ? -25.579 21.272 -13.584 1.00 91.88 560 GLU A CA 1
ATOM 4480 C C . GLU A 1 560 ? -24.695 20.037 -13.359 1.00 91.88 560 GLU A C 1
ATOM 4482 O O . GLU A 1 560 ? -24.888 19.306 -12.393 1.00 91.88 560 GLU A O 1
ATOM 4487 N N . ASP A 1 561 ? -23.654 19.862 -14.175 1.00 94.06 561 AS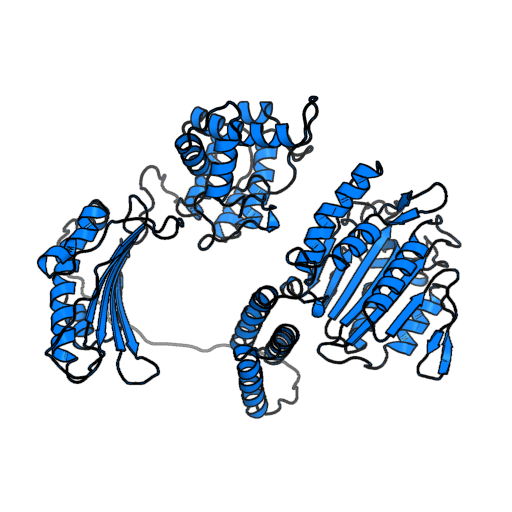P A N 1
ATOM 4488 C CA . ASP A 1 561 ? -22.645 18.811 -14.007 1.00 94.06 561 ASP A CA 1
ATOM 4489 C C . ASP A 1 561 ? -21.904 18.954 -12.662 1.00 94.06 561 ASP A C 1
ATOM 4491 O O . ASP A 1 561 ? -21.772 17.989 -11.905 1.00 94.06 561 ASP A O 1
ATOM 4495 N N . LEU A 1 562 ? -21.499 20.179 -12.294 1.00 93.00 562 LEU A N 1
ATOM 4496 C CA . LEU A 1 562 ? -20.884 20.456 -10.988 1.00 93.00 562 LEU A CA 1
ATOM 4497 C C . LEU A 1 562 ? -21.861 20.219 -9.823 1.00 93.00 562 LEU A C 1
ATOM 4499 O O . LEU A 1 562 ? -21.463 19.702 -8.777 1.00 93.00 562 LEU A O 1
ATOM 4503 N N . ARG A 1 563 ? -23.142 20.565 -10.007 1.00 93.44 563 ARG A N 1
ATOM 4504 C CA . ARG A 1 563 ? -24.218 20.337 -9.032 1.00 93.44 563 ARG A CA 1
ATOM 4505 C C . ARG A 1 563 ? -24.437 18.851 -8.781 1.00 93.44 563 ARG A C 1
ATOM 4507 O O . ARG A 1 563 ? -24.483 18.456 -7.619 1.00 93.44 563 ARG A O 1
ATOM 4514 N N . THR A 1 564 ? -24.519 18.041 -9.834 1.00 91.25 564 THR A N 1
ATOM 4515 C CA . THR A 1 564 ? -24.715 16.589 -9.732 1.00 91.25 564 THR A CA 1
ATOM 4516 C C . THR A 1 564 ? -23.540 15.918 -9.024 1.00 91.25 564 THR A C 1
ATOM 4518 O O . THR A 1 564 ? -23.758 15.152 -8.084 1.00 91.25 564 THR A O 1
ATOM 4521 N N . ILE A 1 565 ? -22.294 16.265 -9.375 1.00 93.38 565 ILE A N 1
ATOM 4522 C CA . ILE A 1 565 ? -21.101 15.758 -8.673 1.00 93.38 565 ILE A CA 1
ATOM 4523 C C . ILE A 1 565 ? -21.145 16.141 -7.185 1.00 93.38 565 ILE A C 1
ATOM 4525 O O . ILE A 1 565 ? -20.993 15.279 -6.318 1.00 93.38 565 ILE A O 1
ATOM 4529 N N . ASN A 1 566 ? -21.407 17.414 -6.870 1.00 92.38 566 ASN A N 1
ATOM 4530 C CA . ASN A 1 566 ? -21.457 17.892 -5.489 1.00 92.38 566 ASN A CA 1
ATOM 4531 C C . ASN A 1 566 ? -22.563 17.200 -4.669 1.00 92.38 566 ASN A C 1
ATOM 4533 O O . ASN A 1 566 ? -22.320 16.760 -3.547 1.00 92.38 566 ASN A O 1
ATOM 4537 N N . GLN A 1 567 ? -23.763 17.044 -5.236 1.00 90.38 567 GLN A N 1
ATOM 4538 C CA . GLN A 1 567 ? -24.888 16.362 -4.586 1.00 90.38 567 GLN A CA 1
ATOM 4539 C C . GLN A 1 567 ? -24.605 14.882 -4.312 1.00 90.38 567 GLN A C 1
ATOM 4541 O O . GLN A 1 567 ? -24.980 14.384 -3.250 1.00 90.38 567 GLN A O 1
ATOM 4546 N N . LEU A 1 568 ? -23.928 14.184 -5.228 1.00 89.38 568 LEU A N 1
ATOM 4547 C CA . LEU A 1 568 ? -23.527 12.791 -5.034 1.00 89.38 568 LEU A CA 1
ATOM 4548 C C . LEU A 1 568 ? -22.565 12.648 -3.849 1.00 89.38 568 LEU A C 1
ATOM 4550 O O . LEU A 1 568 ? -22.812 11.831 -2.955 1.00 89.38 568 LEU A O 1
ATOM 4554 N N . TRP A 1 569 ? -21.514 13.471 -3.804 1.00 92.50 569 TRP A N 1
ATOM 4555 C CA . TRP A 1 569 ? -20.559 13.476 -2.695 1.00 92.50 569 TRP A CA 1
ATOM 4556 C C . TRP A 1 569 ? -21.229 13.813 -1.365 1.00 92.50 569 TRP A C 1
ATOM 4558 O O . TRP A 1 569 ? -21.105 13.035 -0.416 1.00 92.50 569 TRP A O 1
ATOM 4568 N N . LEU A 1 570 ? -22.013 14.893 -1.305 1.00 85.44 570 LEU A N 1
ATOM 4569 C CA . LEU A 1 570 ? -22.754 15.290 -0.105 1.00 85.44 570 LEU A CA 1
ATOM 4570 C C . LEU A 1 570 ? -23.702 14.187 0.384 1.00 85.44 570 LEU A C 1
ATOM 4572 O O . LEU A 1 570 ? -23.727 13.883 1.576 1.00 85.44 570 LEU A O 1
ATOM 4576 N N . HIS A 1 571 ? -24.471 13.564 -0.512 1.00 84.25 571 HIS A N 1
ATOM 4577 C CA . HIS A 1 571 ? -25.460 12.558 -0.131 1.00 84.25 571 HIS A CA 1
ATOM 4578 C C . HIS A 1 571 ? -24.807 11.329 0.511 1.00 84.25 571 HIS A C 1
ATOM 4580 O O . HIS A 1 571 ? -25.154 10.950 1.632 1.00 84.25 571 HIS A O 1
ATOM 4586 N N . TYR A 1 572 ? -23.841 10.715 -0.175 1.00 85.81 572 TYR A N 1
ATOM 4587 C CA . TYR A 1 572 ? -23.233 9.474 0.303 1.00 85.81 572 TYR A CA 1
ATOM 4588 C C . TYR A 1 572 ? -22.266 9.702 1.469 1.00 85.81 572 TYR A C 1
ATOM 4590 O O . TYR A 1 572 ? -22.210 8.873 2.379 1.00 85.81 572 TYR A O 1
ATOM 4598 N N . SER A 1 573 ? -21.573 10.845 1.513 1.00 82.88 573 SER A N 1
ATOM 4599 C CA . SER A 1 573 ? -20.711 11.225 2.644 1.00 82.88 573 SER A CA 1
ATOM 4600 C C . SER A 1 573 ? -21.467 11.794 3.851 1.00 82.88 573 SER A C 1
ATOM 4602 O O . SER A 1 573 ? -20.840 12.192 4.832 1.00 82.88 573 SER A O 1
ATOM 4604 N N . LYS A 1 574 ? -22.807 11.857 3.809 1.00 82.06 574 LYS A N 1
ATOM 4605 C CA . LYS A 1 574 ? -23.648 12.461 4.863 1.00 82.06 574 LYS A CA 1
ATOM 4606 C C . LYS A 1 574 ? -23.261 13.925 5.156 1.00 82.06 574 LYS A C 1
ATOM 4608 O O . LYS A 1 574 ? -23.294 14.355 6.307 1.00 82.06 574 LYS A O 1
ATOM 4613 N N . GLY A 1 575 ? -22.878 14.665 4.116 1.00 82.31 575 GLY A N 1
ATOM 4614 C CA . GLY A 1 575 ? -22.451 16.065 4.169 1.00 82.31 575 GLY A CA 1
ATOM 4615 C C . GLY A 1 575 ? -20.987 16.294 4.563 1.00 82.31 575 GLY A C 1
ATOM 4616 O O . GLY A 1 575 ? -20.616 17.442 4.781 1.00 82.31 575 GLY A O 1
ATOM 4617 N N . LYS A 1 576 ? -20.160 15.242 4.684 1.00 84.44 576 LYS A N 1
ATOM 4618 C CA . LYS A 1 576 ? -18.743 15.356 5.087 1.00 84.44 576 LYS A CA 1
ATOM 4619 C C . LYS A 1 576 ? -17.797 15.746 3.941 1.00 84.44 576 LYS A C 1
ATOM 4621 O O . LYS A 1 576 ? -16.705 16.225 4.220 1.00 84.44 576 LYS A O 1
ATOM 4626 N N . PHE A 1 577 ? -18.179 15.497 2.690 1.00 91.69 577 PHE A N 1
ATOM 4627 C CA . PHE A 1 577 ? -17.360 15.680 1.487 1.00 91.69 577 PHE A CA 1
ATOM 4628 C C . PHE A 1 577 ? -18.172 16.373 0.382 1.00 91.69 577 PHE A C 1
ATOM 4630 O O . PHE A 1 577 ? -19.377 16.136 0.260 1.00 91.69 577 PHE A O 1
ATOM 4637 N N . GLY A 1 578 ? -17.511 17.179 -0.451 1.00 90.00 578 GLY A N 1
ATOM 4638 C CA . GLY A 1 578 ? -18.134 17.919 -1.552 1.00 90.00 578 GLY A CA 1
ATOM 4639 C C . GLY A 1 578 ? -17.461 19.265 -1.838 1.00 90.00 578 GLY A C 1
ATOM 4640 O O . GLY A 1 578 ? -16.931 19.921 -0.939 1.00 90.00 578 GLY A O 1
ATOM 4641 N N . PHE A 1 579 ? -17.521 19.707 -3.095 1.00 89.38 579 PHE A N 1
ATOM 4642 C CA . PHE A 1 579 ? -16.923 20.968 -3.541 1.00 89.38 579 PHE A CA 1
ATOM 4643 C C . PHE A 1 579 ? -17.550 22.213 -2.896 1.00 89.38 579 PHE A C 1
ATOM 4645 O O . PHE A 1 579 ? -16.842 23.200 -2.702 1.00 89.38 579 PHE A O 1
ATOM 4652 N N . SER A 1 580 ? -18.842 22.192 -2.536 1.00 89.12 580 SER A N 1
ATOM 4653 C CA . SER A 1 580 ? -19.460 23.322 -1.818 1.00 89.12 580 SER A CA 1
ATOM 4654 C C . SER A 1 580 ? -18.877 23.507 -0.421 1.00 89.12 580 SER A C 1
ATOM 4656 O O . SER A 1 580 ? -18.628 24.634 0.000 1.00 89.12 580 SER A O 1
ATOM 4658 N N . VAL A 1 581 ? -18.569 22.410 0.268 1.00 85.00 581 VAL A N 1
ATOM 4659 C CA . VAL A 1 581 ? -18.039 22.449 1.635 1.00 85.00 581 VAL A CA 1
ATOM 4660 C C . VAL A 1 581 ? -16.548 22.806 1.656 1.00 85.00 581 VAL A C 1
ATOM 4662 O O . VAL A 1 581 ? -16.101 23.598 2.484 1.00 85.00 581 VAL A O 1
ATOM 4665 N N . GLN A 1 582 ? -15.785 22.332 0.666 1.00 88.75 582 GLN A N 1
ATOM 4666 C CA . GLN A 1 582 ? -14.419 22.807 0.420 1.00 88.75 582 GLN A CA 1
ATOM 4667 C C . GLN A 1 582 ? -14.383 24.307 0.106 1.00 88.75 582 GLN A C 1
ATOM 4669 O O . GLN A 1 582 ? -13.568 25.040 0.671 1.00 88.75 582 GLN A O 1
ATOM 4674 N N . ALA A 1 583 ? -15.295 24.786 -0.748 1.00 87.06 583 ALA A N 1
ATOM 4675 C CA . ALA A 1 583 ? -15.412 26.206 -1.048 1.00 87.06 583 ALA A CA 1
ATOM 4676 C C . ALA A 1 583 ? -15.801 27.025 0.195 1.00 87.06 583 ALA A C 1
ATOM 4678 O O . ALA A 1 583 ? -15.259 28.115 0.374 1.00 87.06 583 ALA A O 1
ATOM 4679 N N . GLU A 1 584 ? -16.688 26.523 1.061 1.00 87.62 584 GLU A N 1
ATOM 4680 C CA . GLU A 1 584 ? -17.039 27.164 2.337 1.00 87.62 584 GLU A CA 1
ATOM 4681 C C . GLU A 1 584 ? -15.789 27.378 3.208 1.00 87.62 584 GLU A C 1
ATOM 4683 O O . GLU A 1 584 ? -15.509 28.513 3.604 1.00 87.62 584 GLU A O 1
ATOM 4688 N N . ILE A 1 585 ? -14.981 26.330 3.430 1.00 82.94 585 ILE A N 1
ATOM 4689 C CA . ILE A 1 585 ? -13.737 26.444 4.209 1.00 82.94 585 ILE A CA 1
ATOM 4690 C C . ILE A 1 585 ? -12.761 27.414 3.546 1.00 82.94 585 ILE A C 1
ATOM 4692 O O . ILE A 1 585 ? -12.250 28.308 4.225 1.00 82.94 585 ILE A O 1
ATOM 4696 N N . TYR A 1 586 ? -12.513 27.282 2.242 1.00 85.19 586 TYR A N 1
ATOM 4697 C CA . TYR A 1 586 ? -11.558 28.134 1.538 1.00 85.19 586 TYR A CA 1
ATOM 4698 C C . TYR A 1 586 ? -11.910 29.627 1.676 1.00 85.19 586 TYR A C 1
ATOM 4700 O O . TYR A 1 586 ? -11.060 30.430 2.064 1.00 85.19 586 TYR A O 1
ATOM 4708 N N . HIS A 1 587 ? -13.179 29.999 1.478 1.00 86.62 587 HIS A N 1
ATOM 4709 C CA . HIS A 1 587 ? -13.637 31.374 1.695 1.00 86.62 587 HIS A CA 1
ATOM 4710 C C . HIS A 1 587 ? -13.608 31.788 3.180 1.00 86.62 587 HIS A C 1
ATOM 4712 O O . HIS A 1 587 ? -13.307 32.945 3.475 1.00 86.62 587 HIS A O 1
ATOM 4718 N N . SER A 1 588 ? -13.872 30.874 4.125 1.00 88.00 588 SER A N 1
ATOM 4719 C CA . SER A 1 588 ? -13.813 31.166 5.572 1.00 88.00 588 SER A CA 1
ATOM 4720 C C . SER A 1 588 ? -12.406 31.550 6.052 1.00 88.00 588 SER A C 1
ATOM 4722 O O . SER A 1 588 ? -12.260 32.345 6.979 1.00 88.00 588 SER A O 1
ATOM 4724 N N . LEU A 1 589 ? -11.371 31.047 5.371 1.00 87.69 589 LEU A N 1
ATOM 4725 C CA . LEU A 1 589 ? -9.965 31.388 5.601 1.00 87.69 589 LEU A CA 1
ATOM 4726 C C . LEU A 1 589 ? -9.543 32.701 4.911 1.00 87.69 589 LEU A C 1
ATOM 4728 O O . LEU A 1 589 ? -8.369 33.065 4.953 1.00 87.69 589 LEU A O 1
ATOM 4732 N N . GLY A 1 590 ? -10.485 33.417 4.286 1.00 86.19 590 GLY A N 1
ATOM 4733 C CA . GLY A 1 590 ? -10.233 34.630 3.505 1.00 86.19 590 GLY A CA 1
ATOM 4734 C C . GLY A 1 590 ? -9.917 34.370 2.030 1.00 86.19 590 GLY A C 1
ATOM 4735 O O . GLY A 1 590 ? -9.461 35.283 1.347 1.00 86.19 590 GLY A O 1
ATOM 4736 N N . GLY A 1 591 ? -10.125 33.145 1.538 1.00 85.62 591 GLY A N 1
ATOM 4737 C CA . GLY A 1 591 ? -9.837 32.760 0.159 1.00 85.62 591 GLY A CA 1
ATOM 4738 C C . GLY A 1 591 ? -10.657 33.548 -0.858 1.00 85.62 591 GLY A C 1
ATOM 4739 O O . GLY A 1 591 ? -11.875 33.701 -0.721 1.00 85.62 591 GLY A O 1
ATOM 4740 N N . THR A 1 592 ? -9.979 34.040 -1.892 1.00 84.62 592 THR A N 1
ATOM 4741 C CA . THR A 1 592 ? -10.581 34.757 -3.019 1.00 84.62 592 THR A CA 1
ATOM 4742 C C . THR A 1 592 ? -10.211 34.064 -4.332 1.00 84.62 592 THR A C 1
ATOM 4744 O O . THR A 1 592 ? -9.798 32.908 -4.345 1.00 84.62 592 THR A O 1
ATOM 4747 N N . ARG A 1 593 ? -10.423 34.716 -5.476 1.00 80.19 593 ARG A N 1
ATOM 4748 C CA . ARG A 1 593 ? -10.046 34.138 -6.771 1.00 80.19 593 ARG A CA 1
ATOM 4749 C C . ARG A 1 593 ? -8.553 34.334 -7.073 1.00 80.19 593 ARG A C 1
ATOM 4751 O O . ARG A 1 593 ? -7.984 33.622 -7.895 1.00 80.19 593 ARG A O 1
ATOM 4758 N N . GLU A 1 594 ? -7.947 35.316 -6.421 1.00 77.62 594 GLU A N 1
ATOM 4759 C CA . GLU A 1 594 ? -6.540 35.678 -6.490 1.00 77.62 594 GLU A CA 1
ATOM 4760 C C . GLU A 1 594 ? -5.695 34.756 -5.601 1.00 77.62 594 GLU A C 1
ATOM 4762 O O . GLU A 1 594 ? -6.093 34.406 -4.489 1.00 77.62 594 GLU A O 1
ATOM 4767 N N . TYR A 1 595 ? -4.497 34.386 -6.062 1.00 74.25 595 TYR A N 1
ATOM 4768 C CA . TYR A 1 595 ? -3.628 33.510 -5.281 1.00 74.25 595 TYR A CA 1
ATOM 4769 C C . TYR A 1 595 ? -3.127 34.174 -3.996 1.00 74.25 595 TYR A C 1
ATOM 4771 O O . TYR A 1 595 ? -2.411 35.176 -4.031 1.00 74.25 595 TYR A O 1
ATOM 4779 N N . ASN A 1 596 ? -3.424 33.540 -2.862 1.00 79.81 596 ASN A N 1
ATOM 4780 C CA . ASN A 1 596 ? -2.764 33.799 -1.593 1.00 79.81 596 ASN A CA 1
ATOM 4781 C C . ASN A 1 596 ? -2.195 32.488 -1.035 1.00 79.81 596 ASN A C 1
ATOM 4783 O O . ASN A 1 596 ? -2.942 31.598 -0.623 1.00 79.81 596 ASN A O 1
ATOM 4787 N N . ARG A 1 597 ? -0.860 32.404 -0.999 1.00 78.50 597 ARG A N 1
ATOM 4788 C CA . ARG A 1 597 ? -0.107 31.241 -0.518 1.00 78.50 597 ARG A CA 1
ATOM 4789 C C . ARG A 1 597 ? -0.472 30.841 0.907 1.00 78.50 597 ARG A C 1
ATOM 4791 O O . ARG A 1 597 ? -0.723 29.671 1.151 1.00 78.50 597 ARG A O 1
ATOM 4798 N N . GLU A 1 598 ? -0.528 31.796 1.831 1.00 84.81 598 GLU A N 1
ATOM 4799 C CA . GLU A 1 598 ? -0.789 31.527 3.249 1.00 84.81 598 GLU A CA 1
ATOM 4800 C C . GLU A 1 598 ? -2.203 30.965 3.464 1.00 84.81 598 GLU A C 1
ATOM 4802 O O . GLU A 1 598 ? -2.406 30.064 4.275 1.00 84.81 598 GLU A O 1
ATOM 4807 N N . ILE A 1 599 ? -3.183 31.476 2.716 1.00 82.94 599 ILE A N 1
ATOM 4808 C CA . ILE A 1 599 ? -4.576 31.021 2.793 1.00 82.94 599 ILE A CA 1
ATOM 4809 C C . ILE A 1 599 ? -4.740 29.647 2.135 1.00 82.94 599 ILE A C 1
ATOM 4811 O O . ILE A 1 599 ? -5.420 28.785 2.689 1.00 82.94 599 ILE A O 1
ATOM 4815 N N . TRP A 1 600 ? -4.097 29.423 0.985 1.00 81.31 600 TRP A N 1
ATOM 4816 C CA . TRP A 1 600 ? -4.106 28.126 0.309 1.00 81.31 600 TRP A CA 1
ATOM 4817 C C . TRP A 1 600 ? -3.414 27.040 1.143 1.00 81.31 600 TRP A C 1
ATOM 4819 O O . TRP A 1 600 ? -3.966 25.958 1.316 1.00 81.31 600 TRP A O 1
ATOM 4829 N N . GLU A 1 601 ? -2.259 27.347 1.735 1.00 83.50 601 GLU A N 1
ATOM 4830 C CA . GLU A 1 601 ? -1.555 26.451 2.655 1.00 83.50 601 GLU A CA 1
ATOM 4831 C C . GLU A 1 601 ? -2.430 26.093 3.869 1.00 83.50 601 GLU A C 1
ATOM 4833 O O . GLU A 1 601 ? -2.671 24.910 4.100 1.00 83.50 601 GLU A O 1
ATOM 4838 N N . LYS A 1 602 ? -3.028 27.081 4.556 1.00 87.31 602 LYS A N 1
ATOM 4839 C CA . LYS A 1 602 ? -3.982 26.839 5.661 1.00 87.31 602 LYS A CA 1
ATOM 4840 C C . LYS A 1 602 ? -5.196 26.012 5.241 1.00 87.31 602 LYS A C 1
ATOM 4842 O O . LYS A 1 602 ? -5.697 25.218 6.035 1.00 87.31 602 LYS A O 1
ATOM 4847 N N . PHE A 1 603 ? -5.698 26.210 4.022 1.00 88.00 603 PHE A N 1
ATOM 4848 C CA . PHE A 1 603 ? -6.797 25.417 3.479 1.00 88.00 603 PHE A CA 1
ATOM 4849 C C . PHE A 1 603 ? -6.374 23.956 3.305 1.00 88.00 603 PHE A C 1
ATOM 4851 O O . PHE A 1 603 ? -7.054 23.069 3.817 1.00 88.00 603 PHE A O 1
ATOM 4858 N N . CYS A 1 604 ? -5.231 23.703 2.664 1.00 83.19 604 CYS A N 1
ATOM 4859 C CA . CYS A 1 604 ? -4.706 22.357 2.444 1.00 83.19 604 CYS A CA 1
ATOM 4860 C C . CYS A 1 604 ? -4.319 21.643 3.748 1.00 83.19 604 CYS A C 1
ATOM 4862 O O . CYS A 1 604 ? -4.560 20.442 3.864 1.00 83.19 604 CYS A O 1
ATOM 4864 N N . ASP A 1 605 ? -3.809 22.368 4.747 1.00 83.12 605 ASP A N 1
ATOM 4865 C CA . ASP A 1 605 ? -3.613 21.848 6.105 1.00 83.12 605 ASP A CA 1
ATOM 4866 C C . ASP A 1 605 ? -4.968 21.460 6.735 1.00 83.12 605 ASP A C 1
ATOM 4868 O O . ASP A 1 605 ? -5.105 20.392 7.332 1.00 83.12 605 ASP A O 1
ATOM 4872 N N . ARG A 1 606 ? -6.008 22.297 6.568 1.00 86.44 606 ARG A N 1
ATOM 4873 C CA . ARG A 1 606 ? -7.341 22.088 7.161 1.00 86.44 606 ARG A CA 1
ATOM 4874 C C . ARG A 1 606 ? -8.095 20.900 6.566 1.00 86.44 606 ARG A C 1
ATOM 4876 O O . ARG A 1 606 ? -8.719 20.161 7.326 1.00 86.44 606 ARG A O 1
ATOM 4883 N N . VAL A 1 607 ? -8.049 20.719 5.246 1.00 85.19 607 VAL A N 1
ATOM 4884 C CA . VAL A 1 607 ? -8.667 19.562 4.569 1.00 85.19 607 VAL A CA 1
ATOM 4885 C C . VAL A 1 607 ? -7.767 18.322 4.583 1.00 85.19 607 VAL A C 1
ATOM 4887 O O . VAL A 1 607 ? -8.174 17.270 4.103 1.00 85.19 607 VAL A O 1
ATOM 4890 N N . GLY A 1 608 ? -6.555 18.403 5.144 1.00 81.19 608 GLY A N 1
ATOM 4891 C CA . GLY A 1 608 ? -5.624 17.278 5.256 1.00 81.19 608 GLY A CA 1
ATOM 4892 C C . GLY A 1 608 ? -5.037 16.811 3.927 1.00 81.19 608 GLY A C 1
ATOM 4893 O O . GLY A 1 608 ? -4.903 15.612 3.714 1.00 81.19 608 GLY A O 1
ATOM 4894 N N . TRP A 1 609 ? -4.703 17.737 3.029 1.00 81.50 609 TRP A N 1
ATOM 4895 C CA . TRP A 1 609 ? -3.801 17.483 1.891 1.00 81.50 609 TRP A CA 1
ATOM 4896 C C . TRP A 1 609 ? -2.356 17.891 2.200 1.00 81.50 609 TRP A C 1
ATOM 4898 O O . TRP A 1 609 ? -1.463 17.727 1.372 1.00 81.50 609 TRP A O 1
ATOM 4908 N N . ARG A 1 610 ? -2.122 18.436 3.393 1.00 81.00 610 ARG A N 1
ATOM 4909 C CA . ARG A 1 610 ? -0.801 18.692 3.952 1.00 81.00 610 ARG A CA 1
ATOM 4910 C C . ARG A 1 610 ? -0.732 18.183 5.377 1.00 81.00 610 ARG A C 1
ATOM 4912 O O . ARG A 1 610 ? -1.741 18.146 6.083 1.00 81.00 610 ARG A O 1
ATOM 4919 N N . LYS A 1 611 ? 0.470 17.814 5.804 1.00 74.44 611 LYS A N 1
ATOM 4920 C CA . LYS A 1 611 ? 0.759 17.411 7.177 1.00 74.44 611 LYS A CA 1
ATOM 4921 C C . LYS A 1 611 ? 2.147 17.897 7.560 1.00 74.44 611 LYS A C 1
ATOM 4923 O O . LYS A 1 611 ? 3.096 17.688 6.820 1.00 74.44 611 LYS A O 1
ATOM 4928 N N . GLU A 1 612 ? 2.242 18.571 8.705 1.00 76.88 612 GLU A N 1
ATOM 4929 C CA . GLU A 1 612 ? 3.511 19.074 9.264 1.00 76.88 612 GLU A CA 1
ATOM 4930 C C . GLU A 1 612 ? 4.295 20.018 8.312 1.00 76.88 612 GLU A C 1
ATOM 4932 O O . GLU A 1 612 ? 5.477 20.273 8.507 1.00 76.88 612 GLU A O 1
ATOM 4937 N N . GLY A 1 613 ? 3.600 20.613 7.329 1.00 68.50 613 GLY A N 1
ATOM 4938 C CA . GLY A 1 613 ? 4.145 21.525 6.313 1.00 68.50 613 GLY A CA 1
ATOM 4939 C C . GLY A 1 613 ? 4.356 20.883 4.934 1.00 68.50 613 GLY A C 1
ATOM 4940 O O . GLY A 1 613 ? 4.375 21.601 3.928 1.00 68.50 613 GLY A O 1
ATOM 4941 N N . ASP A 1 614 ? 4.426 19.554 4.870 1.00 66.12 614 ASP A N 1
ATOM 4942 C CA . ASP A 1 614 ? 4.639 18.794 3.638 1.00 66.12 614 ASP A CA 1
ATOM 4943 C C . ASP A 1 614 ? 3.325 18.465 2.919 1.00 66.12 614 ASP A C 1
ATOM 4945 O O . ASP A 1 614 ? 2.268 18.312 3.536 1.00 66.12 614 ASP A O 1
ATOM 4949 N N . TRP A 1 615 ? 3.395 18.361 1.590 1.00 64.69 615 TRP A N 1
ATOM 4950 C CA . TRP A 1 615 ? 2.265 18.025 0.721 1.00 64.69 615 TRP A CA 1
ATOM 4951 C C . TRP A 1 615 ? 2.056 16.512 0.657 1.00 64.69 615 TRP A C 1
ATOM 4953 O O . TRP A 1 615 ? 2.968 15.768 0.302 1.00 64.69 615 TRP A O 1
ATOM 4963 N N . LEU A 1 616 ? 0.840 16.065 0.966 1.00 55.28 616 LEU A N 1
ATOM 4964 C CA . LEU A 1 616 ? 0.446 14.664 0.863 1.00 55.28 616 LEU A CA 1
ATOM 4965 C C . LEU A 1 616 ? 0.120 14.329 -0.594 1.00 55.28 616 LEU A C 1
ATOM 4967 O O . LEU A 1 616 ? -0.637 15.047 -1.255 1.00 55.28 616 LEU A O 1
ATOM 4971 N N . CYS A 1 617 ? 0.668 13.225 -1.103 1.00 53.59 617 CYS A N 1
ATOM 4972 C CA . CYS A 1 617 ? 0.278 12.726 -2.416 1.00 53.59 617 CYS A CA 1
ATOM 4973 C C . CYS A 1 617 ? -1.112 12.082 -2.336 1.00 53.59 617 CYS A C 1
ATOM 4975 O O . CYS A 1 617 ? -1.575 11.709 -1.261 1.00 53.59 617 CYS A O 1
ATOM 4977 N N . HIS A 1 618 ? -1.775 11.888 -3.484 1.00 58.16 618 HIS A N 1
ATOM 4978 C CA . HIS A 1 618 ? -3.127 11.301 -3.533 1.00 58.16 618 HIS A CA 1
ATOM 4979 C C . HIS A 1 618 ? -3.251 9.988 -2.754 1.00 58.16 618 HIS A C 1
ATOM 4981 O O . HIS A 1 618 ? -4.264 9.745 -2.119 1.00 58.16 618 HIS A O 1
ATOM 4987 N N . TYR A 1 619 ? -2.209 9.159 -2.764 1.00 48.72 619 TYR A N 1
ATOM 4988 C CA . TYR A 1 619 ? -2.183 7.871 -2.072 1.00 48.72 619 TYR A CA 1
ATOM 4989 C C . TYR A 1 619 ? -2.083 7.978 -0.545 1.00 48.72 619 TYR A C 1
ATOM 4991 O O . TYR A 1 619 ? -2.488 7.037 0.132 1.00 48.72 619 TYR A O 1
ATOM 4999 N N . ASP A 1 620 ? -1.591 9.108 -0.032 1.00 56.34 620 ASP A N 1
ATOM 5000 C CA . ASP A 1 620 ? -1.449 9.409 1.397 1.00 56.34 620 ASP A CA 1
ATOM 5001 C C . ASP A 1 620 ? -2.673 10.165 1.948 1.00 56.34 620 ASP A C 1
ATOM 5003 O O . ASP A 1 620 ? -2.749 10.458 3.143 1.00 56.34 620 ASP A O 1
ATOM 5007 N N . LEU A 1 621 ? -3.643 10.474 1.079 1.00 70.56 621 LEU A N 1
ATOM 5008 C CA . LEU A 1 621 ? -4.956 10.969 1.469 1.00 70.56 621 LEU A CA 1
ATOM 5009 C C . LEU A 1 621 ? -5.770 9.848 2.138 1.00 70.56 621 LEU A C 1
ATOM 5011 O O . LEU A 1 621 ? -5.760 8.679 1.742 1.00 70.56 621 LEU A O 1
ATOM 5015 N N . THR A 1 622 ? -6.519 10.219 3.167 1.00 76.50 622 THR A N 1
ATOM 5016 C CA . THR A 1 622 ? -7.346 9.327 3.972 1.00 76.50 622 THR A CA 1
ATOM 5017 C C . THR A 1 622 ? -8.690 9.063 3.286 1.00 76.50 622 THR A C 1
ATOM 5019 O O . THR A 1 622 ? -9.664 9.785 3.479 1.00 76.50 622 THR A O 1
ATOM 5022 N N . PHE A 1 623 ? -8.806 7.968 2.534 1.00 78.25 623 PHE A N 1
ATOM 5023 C CA . PHE A 1 623 ? -10.064 7.555 1.882 1.00 78.25 623 PHE A CA 1
ATOM 5024 C C . PHE A 1 623 ? -11.044 6.844 2.832 1.00 78.25 623 PHE A C 1
ATOM 5026 O O . PHE A 1 623 ? -11.510 5.738 2.557 1.00 78.25 623 PHE A O 1
ATOM 5033 N N . SER A 1 624 ? -11.363 7.476 3.962 1.00 79.81 624 SER A N 1
ATOM 5034 C CA . SER A 1 624 ? -12.268 6.942 4.985 1.00 79.81 624 SER A CA 1
ATOM 5035 C C . SER A 1 624 ? -13.343 7.954 5.359 1.00 79.81 624 SER A C 1
ATOM 5037 O O . SER A 1 624 ? -13.043 9.090 5.719 1.00 79.81 624 SER A O 1
ATOM 5039 N N . LEU A 1 625 ? -14.611 7.532 5.353 1.00 75.44 625 LEU A N 1
ATOM 5040 C CA . LEU A 1 625 ? -15.706 8.365 5.861 1.00 75.44 625 LEU A CA 1
ATOM 5041 C C . LEU A 1 625 ? -15.523 8.707 7.348 1.00 75.44 625 LEU A C 1
ATOM 5043 O O . LEU A 1 625 ? -16.008 9.740 7.803 1.00 75.44 625 LEU A O 1
ATOM 5047 N N . GLU A 1 626 ? -14.825 7.861 8.102 1.00 77.00 626 GLU A N 1
ATOM 5048 C CA . GLU A 1 626 ? -14.604 8.032 9.536 1.00 77.00 626 GLU A CA 1
ATOM 5049 C C . GLU A 1 626 ? -13.325 8.845 9.775 1.00 77.00 626 GLU A C 1
ATOM 5051 O O . GLU A 1 626 ? -13.410 9.952 10.304 1.00 77.00 626 GLU A O 1
ATOM 5056 N N . ASP A 1 627 ? -12.184 8.369 9.271 1.00 74.69 627 ASP A N 1
ATOM 5057 C CA . ASP A 1 627 ? -10.851 8.885 9.624 1.00 74.69 627 ASP A CA 1
ATOM 5058 C C . ASP A 1 627 ? -10.410 10.136 8.842 1.00 74.69 627 ASP A C 1
ATOM 5060 O O . ASP A 1 627 ? -9.492 10.836 9.269 1.00 74.69 627 ASP A O 1
ATOM 5064 N N . ALA A 1 628 ? -11.014 10.432 7.685 1.00 79.00 628 ALA A N 1
ATOM 5065 C CA . ALA A 1 628 ? -10.649 11.628 6.925 1.00 79.00 628 ALA A CA 1
ATOM 5066 C C . ALA A 1 628 ? -11.039 12.905 7.681 1.00 79.00 628 ALA A C 1
ATOM 5068 O O . ALA A 1 628 ? -12.094 12.922 8.326 1.00 79.00 628 ALA A O 1
ATOM 5069 N N . PRO A 1 629 ? -10.299 14.014 7.531 1.00 78.19 629 PRO A N 1
ATOM 5070 C CA . PRO A 1 629 ? -10.814 15.329 7.880 1.00 78.19 629 PRO A CA 1
ATOM 5071 C C . PRO A 1 629 ? -12.143 15.618 7.173 1.00 78.19 629 PRO A C 1
ATOM 5073 O O . PRO A 1 629 ? -12.484 15.026 6.142 1.00 78.19 629 PRO A O 1
ATOM 5076 N N . ARG A 1 630 ? -12.915 16.551 7.727 1.00 65.56 630 ARG A N 1
ATOM 5077 C CA . ARG A 1 630 ? -14.055 17.114 7.004 1.00 65.56 630 ARG A CA 1
ATOM 5078 C C . ARG A 1 630 ? -13.539 17.770 5.714 1.00 65.56 630 ARG A C 1
ATOM 5080 O O . ARG A 1 630 ? -12.475 18.382 5.718 1.00 65.56 630 ARG A O 1
ATOM 5087 N N . ASP A 1 631 ? -14.279 17.606 4.622 1.00 75.38 631 ASP A N 1
ATOM 5088 C CA . ASP A 1 631 ? -14.058 18.295 3.342 1.00 75.38 631 ASP A CA 1
ATOM 5089 C C . ASP A 1 631 ? -12.766 17.875 2.608 1.00 75.38 631 ASP A C 1
ATOM 5091 O O . ASP A 1 631 ? -12.367 18.455 1.601 1.00 75.38 631 ASP A O 1
ATOM 5095 N N . HIS A 1 632 ? -12.162 16.775 3.065 1.00 82.81 632 HIS A N 1
ATOM 5096 C CA . HIS A 1 632 ? -10.981 16.131 2.493 1.00 82.81 632 HIS A CA 1
ATOM 5097 C C . HIS A 1 632 ? -11.156 15.673 1.037 1.00 82.81 632 HIS A C 1
ATOM 5099 O O . HIS A 1 632 ? -10.191 15.678 0.272 1.00 82.81 632 HIS A O 1
ATOM 5105 N N . LEU A 1 633 ? -12.381 15.295 0.653 1.00 87.25 633 LEU A N 1
ATOM 5106 C CA . LEU A 1 633 ? -12.733 14.812 -0.683 1.00 87.25 633 LEU A CA 1
ATOM 5107 C C . LEU A 1 633 ? -13.854 15.678 -1.310 1.00 87.25 633 LEU A C 1
ATOM 5109 O O . LEU A 1 633 ? -14.699 16.192 -0.565 1.00 87.25 633 LEU A O 1
ATOM 5113 N N . PRO A 1 634 ? -13.903 15.838 -2.649 1.00 89.56 634 PRO A N 1
ATOM 5114 C CA . PRO A 1 634 ? -12.992 15.251 -3.640 1.00 89.56 634 PRO A CA 1
ATOM 5115 C C . PRO A 1 634 ? -11.559 15.796 -3.545 1.00 89.56 634 PRO A C 1
ATOM 5117 O O . PRO A 1 634 ? -11.351 16.994 -3.348 1.00 89.56 634 PRO A O 1
ATOM 5120 N N . GLY A 1 635 ? -10.571 14.911 -3.632 1.00 72.19 635 GLY A N 1
ATOM 5121 C CA . GLY A 1 635 ? -9.155 15.230 -3.557 1.00 72.19 635 GLY A CA 1
ATOM 5122 C C . GLY A 1 635 ? -8.624 15.642 -4.927 1.00 72.19 635 GLY A C 1
ATOM 5123 O O . GLY A 1 635 ? -8.655 14.874 -5.885 1.00 72.19 635 GLY A O 1
ATOM 5124 N N . PHE A 1 636 ? -8.039 16.836 -5.028 1.00 61.75 636 PHE A N 1
ATOM 5125 C CA . PHE A 1 636 ? -7.553 17.392 -6.302 1.00 61.75 636 PHE A CA 1
ATOM 5126 C C . PHE A 1 636 ? -6.316 16.659 -6.877 1.00 61.75 636 PHE A C 1
ATOM 5128 O O . PHE A 1 636 ? -5.753 17.090 -7.878 1.00 61.75 636 PHE A O 1
ATOM 5135 N N . GLY A 1 637 ? -5.880 15.558 -6.252 1.00 46.34 637 GLY A N 1
ATOM 5136 C CA . GLY A 1 637 ? -4.740 14.734 -6.667 1.00 46.34 637 GLY A CA 1
ATOM 5137 C C . GLY A 1 637 ? -5.092 13.460 -7.449 1.00 46.34 637 GLY A C 1
ATOM 5138 O O . GLY A 1 637 ? -4.177 12.734 -7.836 1.00 46.34 637 GLY A O 1
ATOM 5139 N N . ALA A 1 638 ? -6.377 13.156 -7.671 1.00 33.88 638 ALA A N 1
ATOM 5140 C CA . ALA A 1 638 ? -6.851 11.872 -8.201 1.00 33.88 638 ALA A CA 1
ATOM 5141 C C . ALA A 1 638 ? -6.655 11.689 -9.722 1.00 33.88 638 ALA A C 1
ATOM 5143 O O . ALA A 1 638 ? -7.619 11.470 -10.452 1.00 33.88 638 ALA A O 1
ATOM 5144 N N . GLY A 1 639 ? -5.407 11.751 -10.192 1.00 35.03 639 GLY A N 1
ATOM 5145 C CA . GLY A 1 639 ? -5.015 11.407 -11.560 1.00 35.03 639 GLY A CA 1
ATOM 5146 C C . GLY A 1 639 ? -5.241 12.507 -12.606 1.00 35.03 639 GLY A C 1
ATOM 5147 O O . GLY A 1 639 ? -6.363 12.897 -12.893 1.00 35.03 639 GLY A O 1
ATOM 5148 N N . VAL A 1 640 ? -4.135 12.897 -13.250 1.00 35.12 640 VAL A N 1
ATOM 5149 C CA . VAL A 1 640 ? -4.050 13.715 -14.477 1.00 35.12 640 VAL A CA 1
ATOM 5150 C C . VAL A 1 640 ? -4.492 15.174 -14.340 1.00 35.12 640 VAL A C 1
ATOM 5152 O O . VAL A 1 640 ? -5.410 15.648 -14.994 1.00 35.12 640 VAL A O 1
ATOM 5155 N N . PHE A 1 641 ? -3.705 15.929 -13.573 1.00 37.25 641 PHE A N 1
ATOM 5156 C CA . PHE A 1 641 ? -3.658 17.393 -13.600 1.00 37.25 641 PHE A CA 1
ATOM 5157 C C . PHE A 1 641 ? -2.227 17.853 -13.228 1.00 37.25 641 PHE A C 1
ATOM 5159 O O . PHE A 1 641 ? -1.549 17.142 -12.492 1.00 37.25 641 PHE A O 1
ATOM 5166 N N . TRP A 1 642 ? -1.645 18.966 -13.693 1.00 42.44 642 TRP A N 1
ATOM 5167 C CA . TRP A 1 642 ? -1.995 19.919 -14.761 1.00 42.44 642 TRP A CA 1
ATOM 5168 C C . TRP A 1 642 ? -0.700 20.180 -15.574 1.00 42.44 642 TRP A C 1
ATOM 5170 O O . TRP A 1 642 ? 0.335 20.424 -14.951 1.00 42.44 642 TRP A O 1
ATOM 5180 N N . SER A 1 643 ? -0.696 20.170 -16.918 1.00 32.22 643 SER A N 1
ATOM 5181 C CA . SER A 1 643 ? 0.515 20.533 -17.695 1.00 32.22 643 SER A CA 1
ATOM 5182 C C . SER A 1 643 ? 0.512 22.011 -18.100 1.00 32.22 643 SER A C 1
ATOM 5184 O O . SER A 1 643 ? -0.374 22.461 -18.828 1.00 32.22 643 SER A O 1
ATOM 5186 N N . GLY A 1 644 ? 1.509 22.765 -17.632 1.00 31.91 644 GLY A N 1
ATOM 5187 C CA . GLY A 1 644 ? 1.612 24.208 -17.851 1.00 31.91 644 GLY A CA 1
ATOM 5188 C C . GLY A 1 644 ? 2.140 24.607 -19.230 1.00 31.91 644 GLY A C 1
ATOM 5189 O O . GLY A 1 644 ? 3.332 24.850 -19.378 1.00 31.91 644 GLY A O 1
ATOM 5190 N N . ASP A 1 645 ? 1.240 24.800 -20.195 1.00 31.77 645 ASP A N 1
ATOM 5191 C CA . ASP A 1 645 ? 1.518 25.527 -21.446 1.00 31.77 645 ASP A CA 1
ATOM 5192 C C . ASP A 1 645 ? 1.212 27.035 -21.309 1.00 31.77 645 ASP A C 1
ATOM 5194 O O . ASP A 1 645 ? 0.438 27.601 -22.073 1.00 31.77 645 ASP A O 1
ATOM 5198 N N . VAL A 1 646 ? 1.810 27.700 -20.310 1.00 31.66 646 VAL A N 1
ATOM 5199 C CA . VAL A 1 646 ? 1.968 29.174 -20.249 1.00 31.66 646 VAL A CA 1
ATOM 5200 C C . VAL A 1 646 ? 3.036 29.566 -19.217 1.00 31.66 646 VAL A C 1
ATOM 5202 O O . VAL A 1 646 ? 2.708 29.952 -18.103 1.00 31.66 646 VAL A O 1
ATOM 5205 N N . GLY A 1 647 ? 4.318 29.495 -19.597 1.00 31.56 647 GLY A N 1
ATOM 5206 C CA . GLY A 1 647 ? 5.417 30.359 -19.106 1.00 31.56 647 GLY A CA 1
ATOM 5207 C C . GLY A 1 647 ? 5.720 30.492 -17.598 1.00 31.56 647 GLY A C 1
ATOM 5208 O O . GLY A 1 647 ? 6.611 31.265 -17.254 1.00 31.56 647 GLY A O 1
ATOM 5209 N N . ALA A 1 648 ? 5.018 29.781 -16.721 1.00 29.22 648 ALA A N 1
ATOM 5210 C CA . ALA A 1 648 ? 5.099 29.845 -15.264 1.00 29.22 648 ALA A CA 1
ATOM 5211 C C . ALA A 1 648 ? 5.366 28.443 -14.685 1.00 29.22 648 ALA A C 1
ATOM 5213 O O . ALA A 1 648 ? 5.259 27.442 -15.400 1.00 29.22 648 ALA A O 1
ATOM 5214 N N . GLY A 1 649 ? 5.782 28.358 -13.420 1.00 31.62 649 GLY A N 1
ATOM 5215 C CA . GLY A 1 649 ? 6.237 27.103 -12.822 1.00 31.62 649 GLY A CA 1
ATOM 5216 C C . GLY A 1 649 ? 5.120 26.062 -12.708 1.00 31.62 649 GLY A C 1
ATOM 5217 O O . GLY A 1 649 ? 3.939 26.394 -12.681 1.00 31.62 649 GLY A O 1
ATOM 5218 N N . ALA A 1 650 ? 5.479 24.782 -12.571 1.00 35.84 650 ALA A N 1
ATOM 5219 C CA . ALA A 1 650 ? 4.490 23.725 -12.321 1.00 35.84 650 ALA A CA 1
ATOM 5220 C C . ALA A 1 650 ? 3.696 23.951 -11.013 1.00 35.84 650 ALA A C 1
ATOM 5222 O O . ALA A 1 650 ? 2.558 23.500 -10.900 1.00 35.84 650 ALA A O 1
ATOM 5223 N N . GLU A 1 651 ? 4.266 24.701 -10.064 1.00 38.56 651 GLU A N 1
ATOM 5224 C CA . GLU A 1 651 ? 3.591 25.181 -8.853 1.00 38.56 651 GLU A CA 1
ATOM 5225 C C . GLU A 1 651 ? 2.423 26.137 -9.181 1.00 38.56 651 GLU A C 1
ATOM 5227 O O . GLU A 1 651 ? 1.372 26.065 -8.548 1.00 38.56 651 GLU A O 1
ATOM 5232 N N . ASP A 1 652 ? 2.547 26.969 -10.222 1.00 40.06 652 ASP A N 1
ATOM 5233 C CA . ASP A 1 652 ? 1.599 28.042 -10.550 1.00 40.06 652 ASP A CA 1
ATOM 5234 C C . ASP A 1 652 ? 0.295 27.564 -11.214 1.00 40.06 652 ASP A C 1
ATOM 5236 O O . ASP A 1 652 ? -0.644 28.343 -11.318 1.00 40.06 652 ASP A O 1
ATOM 5240 N N . VAL A 1 653 ? 0.173 26.312 -11.669 1.00 39.84 653 VAL A N 1
ATOM 5241 C CA . VAL A 1 653 ? -1.059 25.848 -12.356 1.00 39.84 653 VAL A CA 1
ATOM 5242 C C . VAL A 1 653 ? -2.033 25.160 -11.395 1.00 39.84 653 VAL A C 1
ATOM 5244 O O . VAL A 1 653 ? -3.246 25.373 -11.474 1.00 39.84 653 VAL A O 1
ATOM 5247 N N . TRP A 1 654 ? -1.504 24.390 -10.440 1.00 45.72 654 TRP A N 1
ATOM 5248 C CA . TRP A 1 654 ? -2.282 23.681 -9.416 1.00 45.72 654 TRP A CA 1
ATOM 5249 C C . TRP A 1 654 ? -3.116 24.631 -8.553 1.00 45.72 654 TRP A C 1
ATOM 5251 O O . TRP A 1 654 ? -4.306 24.407 -8.325 1.00 45.72 654 TRP A O 1
ATOM 5261 N N . LEU A 1 655 ? -2.491 25.728 -8.128 1.00 51.03 655 LEU A N 1
ATOM 5262 C CA . LEU A 1 655 ? -3.083 26.742 -7.261 1.00 51.03 655 LEU A CA 1
ATOM 5263 C C . LEU A 1 655 ? -4.322 27.384 -7.905 1.00 51.03 655 LEU A C 1
ATOM 5265 O O . LEU A 1 655 ? -5.375 27.510 -7.281 1.00 51.03 655 LEU A O 1
ATOM 5269 N N . TRP A 1 656 ? -4.226 27.762 -9.181 1.00 48.50 656 TRP A N 1
ATOM 5270 C CA . TRP A 1 656 ? -5.248 28.574 -9.852 1.00 48.50 656 TRP A CA 1
ATOM 5271 C C . TRP A 1 656 ? -6.514 27.790 -10.194 1.00 48.50 656 TRP A C 1
ATOM 5273 O O . TRP A 1 656 ? -7.587 28.380 -10.329 1.00 48.50 656 TRP A O 1
ATOM 5283 N N . CYS A 1 657 ? -6.419 26.466 -10.294 1.00 52.59 657 CYS A N 1
ATOM 5284 C CA . CYS A 1 657 ? -7.552 25.630 -10.669 1.00 52.59 657 CYS A CA 1
ATOM 5285 C C . CYS A 1 657 ? -8.404 25.210 -9.462 1.00 52.59 657 CYS A C 1
ATOM 5287 O O . CYS A 1 657 ? -9.627 25.184 -9.579 1.00 52.59 657 CYS A O 1
ATOM 5289 N N . GLY A 1 658 ? -7.795 24.994 -8.289 1.00 59.66 658 GLY A N 1
ATOM 5290 C CA . GLY A 1 658 ? -8.531 24.810 -7.031 1.00 59.66 658 GLY A CA 1
ATOM 5291 C C . GLY A 1 658 ? -9.331 26.056 -6.642 1.00 59.66 658 GLY A C 1
ATOM 5292 O O . GLY A 1 658 ? -10.551 26.004 -6.488 1.00 59.66 658 GLY A O 1
ATOM 5293 N N . MET A 1 659 ? -8.666 27.215 -6.602 1.00 66.69 659 MET A N 1
ATOM 5294 C CA . MET A 1 659 ? -9.321 28.507 -6.343 1.00 66.69 659 MET A CA 1
ATOM 5295 C C . MET A 1 659 ? -10.346 28.860 -7.432 1.00 66.69 659 MET A C 1
ATOM 5297 O O . MET A 1 659 ? -11.435 29.359 -7.139 1.00 66.69 659 MET A O 1
ATOM 5301 N N . GLY A 1 660 ? -10.032 28.549 -8.696 1.00 75.31 660 GLY A N 1
ATOM 5302 C CA . GLY A 1 660 ? -10.958 28.667 -9.818 1.00 75.31 660 GLY A CA 1
ATOM 5303 C C . GLY A 1 660 ? -12.229 27.841 -9.617 1.00 75.31 660 GLY A C 1
ATOM 5304 O O . GLY A 1 660 ? -13.319 28.350 -9.877 1.00 75.31 660 GLY A O 1
ATOM 5305 N N . LEU A 1 661 ? -12.115 26.610 -9.102 1.00 84.00 661 LEU A N 1
ATOM 5306 C CA . LEU A 1 661 ? -13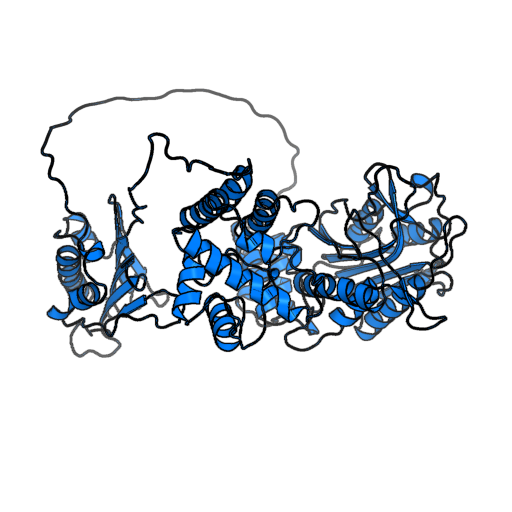.261 25.736 -8.857 1.00 84.00 661 LEU A CA 1
ATOM 5307 C C . LEU A 1 661 ? -14.105 26.239 -7.685 1.00 84.00 661 LEU A C 1
ATOM 5309 O O . LEU A 1 661 ? -15.320 26.324 -7.824 1.00 84.00 661 LEU A O 1
ATOM 5313 N N . PHE A 1 662 ? -13.500 26.667 -6.575 1.00 87.56 662 PHE A N 1
ATOM 5314 C CA . PHE A 1 662 ? -14.247 27.249 -5.450 1.00 87.56 662 PHE A CA 1
ATOM 5315 C C . PHE A 1 662 ? -14.940 28.569 -5.829 1.00 87.56 662 PHE A C 1
ATOM 5317 O O . PHE A 1 662 ? -16.073 28.831 -5.418 1.00 87.56 662 PHE A O 1
ATOM 5324 N N . SER A 1 663 ? -14.314 29.367 -6.700 1.00 85.19 663 SER A N 1
ATOM 5325 C CA . SER A 1 663 ? -14.949 30.514 -7.355 1.00 85.19 663 SER A CA 1
ATOM 5326 C C . SER A 1 663 ? -16.118 30.077 -8.254 1.00 85.19 663 SER A C 1
ATOM 5328 O O . SER A 1 663 ? -17.183 30.698 -8.206 1.00 85.19 663 SER A O 1
ATOM 5330 N N . ARG A 1 664 ? -15.972 28.987 -9.025 1.00 88.56 664 ARG A N 1
ATOM 5331 C CA . ARG A 1 664 ? -17.019 28.455 -9.911 1.00 88.56 664 ARG A CA 1
ATOM 5332 C C . ARG A 1 664 ? -18.223 27.917 -9.137 1.00 88.56 664 ARG A C 1
ATOM 5334 O O . ARG A 1 664 ? -19.343 28.298 -9.469 1.00 88.56 664 ARG A O 1
ATOM 5341 N N . VAL A 1 665 ? -17.998 27.128 -8.084 1.00 87.69 665 VAL A N 1
ATOM 5342 C CA . VAL A 1 665 ? -19.007 26.638 -7.122 1.00 87.69 665 VAL A CA 1
ATOM 5343 C C . VAL A 1 665 ? -19.907 27.789 -6.668 1.00 87.69 665 VAL A C 1
ATOM 5345 O O . VAL A 1 665 ? -21.123 27.731 -6.849 1.00 87.69 665 VAL A O 1
ATOM 5348 N N . LYS A 1 666 ? -19.302 28.897 -6.219 1.00 85.19 666 LYS A N 1
ATOM 5349 C CA . LYS A 1 666 ? -20.025 30.109 -5.814 1.00 85.19 666 LYS A CA 1
ATOM 5350 C C . LYS A 1 666 ? -20.839 30.729 -6.957 1.00 85.19 666 LYS A C 1
ATOM 5352 O O . LYS A 1 666 ? -21.990 31.092 -6.745 1.00 85.19 666 LYS A O 1
ATOM 5357 N N . THR A 1 667 ? -20.294 30.821 -8.176 1.00 87.69 667 THR A N 1
ATOM 5358 C CA . THR A 1 667 ? -21.063 31.324 -9.341 1.00 87.69 667 THR A CA 1
ATOM 5359 C C . THR A 1 667 ? -22.188 30.390 -9.794 1.00 87.69 667 THR A C 1
ATOM 5361 O O . THR A 1 667 ? -23.146 30.852 -10.408 1.00 87.69 667 THR A O 1
ATOM 5364 N N . CYS A 1 668 ? -22.103 29.097 -9.475 1.00 85.81 668 CYS A N 1
ATOM 5365 C CA . CYS A 1 668 ? -23.142 28.107 -9.744 1.00 85.81 668 CYS A CA 1
ATOM 5366 C C . CYS A 1 668 ? -24.202 28.011 -8.628 1.00 85.81 668 CYS A C 1
ATOM 5368 O O . CYS A 1 668 ? -25.123 27.203 -8.757 1.00 85.81 668 CYS A O 1
ATOM 5370 N N . ASN A 1 669 ? -24.116 28.839 -7.576 1.00 84.88 669 ASN A N 1
ATOM 5371 C CA . ASN A 1 669 ? -25.000 28.822 -6.402 1.00 84.88 669 ASN A CA 1
ATOM 5372 C C . ASN A 1 669 ? -25.093 27.420 -5.760 1.00 84.88 669 ASN A C 1
ATOM 5374 O O . ASN A 1 669 ? -26.177 26.834 -5.684 1.00 84.88 669 ASN A O 1
ATOM 5378 N N . LEU A 1 670 ? -23.933 26.879 -5.372 1.00 75.88 670 LEU A N 1
ATOM 5379 C CA . LEU A 1 670 ? -23.752 25.588 -4.694 1.00 75.88 670 LEU A CA 1
ATOM 5380 C C . LEU A 1 670 ? -23.249 25.760 -3.257 1.00 75.88 670 LEU A C 1
ATOM 5382 O O . LEU A 1 670 ? -22.548 26.766 -3.011 1.00 75.88 670 LEU A O 1
#

Secondary structure (DSSP, 8-state):
--EEEEEEE----SSS---SSHHHHHHHHHHHHHHTT-SEEEEEETTPPPEE-TTS-EE--S--HHHHHHHHHHHHSS--S-TT-EEEEEEEEEEEEETTEEEE--TT--TT-HHHHSEEHHHHHHHHGGG--SEEEEEEEEEE-TTSTT---SS-S--TTEEEEESS-TTS---EEESSSS-EEEHHHHHHHHHHH--STT---BHHHHHHHHHHHHHHHHHHTTPPP---EEEESSGGGGG-BS-GGG--HHHHHHHHHHHHHHHHTT-HHHHHHHHHHHHHH-TT-HHHHHHHHHHHHHHTTS--PPP----------------------------PPPPGGGTS-HHHHHGGGGGGT------EESSSSS-EEEEPPPEEESSS-SSPPEEEEEEEEE-SS-EEEEEEEEEES-GGGHHHHHHHHHHHHHHHHHHHHS-PPPHHHHHHHHHT--EEEE-SSEEEEEEEEE-TTSS-EEEEEEEEE------S---TT-S-----SS----HHHHHHHHTT-HHHHHHHHHHHHHHHTT-TTT----HHHHHT--HHHHHHHHHHHHHHTTTSS-HHHHHHHHHHTT--SS--HHHHHHHHHHTTSEETTEEPPGGGS---TTTSPTT--S-TTSS------SSS-THHHHHHHHHHHHHHHHHTT-

Foldseek 3Di:
DAEEEEFEFEAAAPADHGDAARLVLSVLVQVVCVVQPHVYYHGAYCDDDWDQAPVRDTQDRQFWPVRVVVCLCRQQPAAPDAQPYEYEYEGAEAWFQDPNWIWDAHRHADPVPCVVTTHTPQSVLVSVVSNHYQEYEAEANHFYDPPDPPQFTDDPDDRASYKYKHFFDRNDTWDWAPPDPRHIHTLLSVQLSVQCPDADPLHQFFLQSSLVSSQPRSQVSCVVRVHDGGGMDIDDHVPLSRLQTPRLVRDELVSLVSLLVVLVVCVVVVVLVSNLSSLVRNCSNPVPPPSSVVSNVVSVVVVVPDDDDDDDDDDDDDDDDDDDDDDDDDDDDDDDDDPFDDFVLQVDWPQVLQCLQVVVVQRWDDQQDPPLQQWTKIKGDWDFDDDDDPDGGWTKMWMWIDGNGGTFKTKIKTWCLDVVCLQVSLVVVLVSVQSSCCNGRVDGDDPVVNVCSNVQPWDWDDDDFWIWTWDKAQDPVNRTIMIMTMIGTDDDDDPPDDDDPPDDDQDAPQPQDCPQLLVCLQVLVQLSNLLVLLQSQCSQLVNNVQSEDALVSLLVRDLSSLVNSQCSQCVSLVHQEGLQVLLVQLVVLVAALDDDPVSVQVSCVSQVCDDPSHGNASVRADSGSPPGGRHVPSPPRNDRDDDDPDDDDPVVGSRNSSSSNSVSNVVSVD

Sequence (670 aa):
MTNWAWVIGLNHYHRLQSLRGAIRDAELIRDFCLESNFEQIFYYSDNSPDLIAPNGSRQATQPTYTNLKAFLLDFFDSPQLQAGDNFWFFFSGHGVRHQGRDYLMPCDAHPLAIEDTALSLNYITETLRRSGADNIILLLDACRNDESRNGLGIGGEKHQGVITISSCSPSEKSYEIPLSNEIFQGSFTTALLEGLRIRGEGNCATVERLYQHLTYRVPQINQQYKKPPQFPYLMAEPPSKMHYILLPQNATLRDAEPLRKEALKAEVKEDYQLARQLWIRVLEVSWRDYEAIEGIERIARKILTQPQQVPIPPTPSLSDAARGLQPIADKMLTQPKTEKPQPFFLQDSPLAVCSYLNEVGLKTRDYKDLLGDGNYSCSSPYQELGEKSSGLKNNIAYYVSGSLTNITELKIVLNVNQPNQAQSAHQTMVNYGNILLKKAIGMNFTQEILKALELGTPNSWNFNNYTILVIREDWINGKGYEIKLIIKSKNITDKSVLSSTGEIEFKSEKGVDYTQLRDFLKQGKWKEADQETSRVMCQAANRTSEGWLRVEDINNFPCEDLRTINQLWLHYSKGKFGFSVQAEIYHSLGGTREYNREIWEKFCDRVGWRKEGDWLCHYDLTFSLEDAPRDHLPGFGAGVFWSGDVGAGAEDVWLWCGMGLFSRVKTCNL

Radius of gyration: 31.98 Å; chains: 1; bounding box: 88×73×87 Å

InterPro domains:
  IPR008629 GUN4-like [PF05419] (508-636)
  IPR008629 GUN4-like [PTHR34800] (489-634)
  IPR008629 GUN4-like [cd16383] (508-644)
  IPR011600 Peptidase C14, caspase domain [PF00656] (3-231)
  IPR029030 Caspase-like domain superfamily [SSF52129] (4-229)
  IPR037215 GUN4-like superfamily [SSF140869] (505-638)